Protein AF-0000000078233695 (afdb_homodimer)

Foldseek 3Di:
DVVVVVVVVVVVVVLVVLLVVLVVLLVCQPDVVNLVCVVVLLVSLPVLFDPALVVLLVPLPDDALVVLLVSLLSLLSSLVSLLSQLVDPSRPDPVSLLSVARSLSSLLSNLVCQVSSCVRHHCLSVLSNLSNVLSSVSSCVSDDCVSHVVCVVSVVVSVVVLCVVCVPPNSVCPPVVSVVSNVSSVVSSVDDDVVPPPVVVVVVVD/DVVVVVVVVVVVVVLVVLLVVLVVLLVCQPDVVNQVCVVVLLVSLPVLFDPALVVLLVCLPDDALVVLLVSLLSLLSSLVSLLSQLVDPSRPDPVSLLSVARSLSSLLSNLVCQVSCCVRHHCLSVLSNLSNVLSSVSSCVSDDCVSHVVCVVSVVVSVVVLCVVCVPPNSVCPPVVSVVSNVSSVVSSVDADVVGCVVVVVVVVD

Secondary structure (DSSP, 8-state):
-HHHHHHHHHHHHHHHHHHHHHHHHHHTTTSHHHHHTHHHHHHHHHTTS-SSHHHHHHHTTSS-HHHHHHHHHHHHHHHHHHHHHHT-TTT--HHHHHHHHHHHHHHHHHHHTHHHHHHHH-HHHHHHHHHHHHHHHHHHHHS-GGGGGGGHHHHHHHHHHHHHHHHHS--TTTTSHHHHHHHHHHHHHHS--TT-HHHHHHHHT-/-HHHHHHHHHHHHHHHHHHHHHHHHHHTTTSHHHHHTHHHHHHHHHTTS-SSHHHHHHGGGSS-HHHHHHHHHHHHHHHHHHHHHHT-TTT--HHHHHHHHHHHHHHHHHHHTHHHHHHHH-HHHHHHHHHHHHHHHHHHHHS-GGGGGGGHHHHHHHHHHHHHHHHSS--TTTTSHHHHHHHHHHHHHHS--TTTHHHHHHHHT-

Organism: Teladorsagia circumcincta (NCBI:txid45464)

Structure (mmCIF, N/CA/C/O backbone):
data_AF-0000000078233695-model_v1
#
loop_
_entity.id
_entity.type
_entity.pdbx_description
1 polymer 'HEAT repeat-containing protein 1'
#
loop_
_atom_site.group_PDB
_atom_site.id
_atom_site.type_symbol
_atom_site.label_atom_id
_atom_site.label_alt_id
_atom_site.label_comp_id
_atom_site.label_asym_id
_atom_site.label_entity_id
_atom_site.label_seq_id
_atom_site.pdbx_PDB_ins_code
_atom_site.Cartn_x
_atom_site.Cartn_y
_atom_site.Cartn_z
_atom_site.occupancy
_atom_site.B_iso_or_equiv
_atom_site.auth_seq_id
_atom_site.auth_comp_id
_atom_site.auth_asym_id
_atom_site.auth_atom_id
_atom_site.pdbx_PDB_model_num
ATOM 1 N N . MET A 1 1 ? -4.422 11.758 -29.938 1 34 1 MET A N 1
ATOM 2 C CA . MET A 1 1 ? -5.504 11.398 -29.031 1 34 1 MET A CA 1
ATOM 3 C C . MET A 1 1 ? -5.258 10.039 -28.391 1 34 1 MET A C 1
ATOM 5 O O . MET A 1 1 ? -5.5 9.852 -27.203 1 34 1 MET A O 1
ATOM 9 N N . LEU A 1 2 ? -4.758 8.961 -29.203 1 37 2 LEU A N 1
ATOM 10 C CA . LEU A 1 2 ? -4.453 7.609 -28.734 1 37 2 LEU A CA 1
ATOM 11 C C . LEU A 1 2 ? -3.275 7.625 -27.766 1 37 2 LEU A C 1
ATOM 13 O O . LEU A 1 2 ? -3.271 6.895 -26.766 1 37 2 LEU A O 1
ATOM 17 N N . LYS A 1 3 ? -2.354 8.594 -28.203 1 44.78 3 LYS A N 1
ATOM 18 C CA . LYS A 1 3 ? -1.188 8.695 -27.328 1 44.78 3 LYS A CA 1
ATOM 19 C C . LYS A 1 3 ? -1.575 9.227 -25.953 1 44.78 3 LYS A C 1
ATOM 21 O O . LYS A 1 3 ? -1.111 8.711 -24.938 1 44.78 3 LYS A O 1
ATOM 26 N N . THR A 1 4 ? -2.533 10.227 -25.969 1 48.25 4 THR A N 1
ATOM 27 C CA . THR A 1 4 ? -2.932 10.898 -24.734 1 48.25 4 THR A CA 1
ATOM 28 C C . THR A 1 4 ? -3.662 9.93 -23.812 1 48.25 4 THR A C 1
ATOM 30 O O . THR A 1 4 ? -3.432 9.922 -22.594 1 48.25 4 THR A O 1
ATOM 33 N N . ALA A 1 5 ? -4.398 8.922 -24.516 1 52.53 5 ALA A N 1
ATOM 34 C CA . ALA A 1 5 ? -5.148 7.941 -23.75 1 52.53 5 ALA A CA 1
ATOM 35 C C . ALA A 1 5 ? -4.219 6.879 -23.156 1 52.53 5 ALA A C 1
ATOM 37 O O . ALA A 1 5 ? -4.371 6.477 -22 1 52.53 5 ALA A O 1
ATOM 38 N N . THR A 1 6 ? -3.256 6.543 -24 1 61.66 6 THR A N 1
ATOM 39 C CA . THR A 1 6 ? -2.287 5.551 -23.547 1 61.66 6 THR A CA 1
ATOM 40 C C . THR A 1 6 ? -1.43 6.098 -22.406 1 61.66 6 THR A C 1
ATOM 42 O O . THR A 1 6 ? -1.146 5.395 -21.438 1 61.66 6 THR A O 1
ATOM 45 N N . GLN A 1 7 ? -1.14 7.398 -22.562 1 65.12 7 GLN A N 1
ATOM 46 C CA . GLN A 1 7 ? -0.327 8.023 -21.531 1 65.12 7 GLN A CA 1
ATOM 47 C C . GLN A 1 7 ? -1.117 8.195 -20.234 1 65.12 7 GLN A C 1
ATOM 49 O O . GLN A 1 7 ? -0.585 7.973 -19.156 1 65.12 7 GLN A O 1
ATOM 54 N N . GLN A 1 8 ? -2.328 8.578 -20.406 1 67.88 8 GLN A N 1
ATOM 55 C CA . GLN A 1 8 ? -3.184 8.727 -19.234 1 67.88 8 GLN A CA 1
ATOM 56 C C . GLN A 1 8 ? -3.387 7.395 -18.516 1 67.88 8 GLN A C 1
ATOM 58 O O . GLN A 1 8 ? -3.389 7.336 -17.281 1 67.88 8 GLN A O 1
ATOM 63 N N . SER A 1 9 ? -3.395 6.402 -19.359 1 76.12 9 SER A N 1
ATOM 64 C CA . SER A 1 9 ? -3.562 5.066 -18.812 1 76.12 9 SER A CA 1
ATOM 65 C C . SER A 1 9 ? -2.305 4.609 -18.078 1 76.12 9 SER A C 1
ATOM 67 O O . SER A 1 9 ? -2.385 4.051 -16.984 1 76.12 9 SER A O 1
ATOM 69 N N . ARG A 1 10 ? -1.16 5.039 -18.641 1 77.06 10 ARG A N 1
ATOM 70 C CA . ARG A 1 10 ? 0.1 4.637 -18.016 1 77.06 10 ARG A CA 1
ATOM 71 C C . ARG A 1 10 ? 0.32 5.371 -16.703 1 77.06 10 ARG A C 1
ATOM 73 O O . ARG A 1 10 ? 0.808 4.781 -15.727 1 77.06 10 ARG A O 1
ATOM 80 N N . LEU A 1 11 ? -0.092 6.613 -16.719 1 78.44 11 LEU A N 1
ATOM 81 C CA . LEU A 1 11 ? 0.03 7.395 -15.492 1 78.44 11 LEU A CA 1
ATOM 82 C C . LEU A 1 11 ? -0.859 6.82 -14.398 1 78.44 11 LEU A C 1
ATOM 84 O O . LEU A 1 11 ? -0.445 6.738 -13.234 1 78.44 11 LEU A O 1
ATOM 88 N N . ALA A 1 12 ? -2.025 6.461 -14.82 1 81.56 12 ALA A N 1
ATOM 89 C CA . ALA A 1 12 ? -2.955 5.879 -13.852 1 81.56 12 ALA A CA 1
ATOM 90 C C . ALA A 1 12 ? -2.404 4.578 -13.273 1 81.56 12 ALA A C 1
ATOM 92 O O . ALA A 1 12 ? -2.459 4.359 -12.062 1 81.56 12 ALA A O 1
ATOM 93 N N . VAL A 1 13 ? -1.814 3.83 -14.094 1 82.06 13 VAL A N 1
ATOM 94 C CA . VAL A 1 13 ? -1.263 2.547 -13.672 1 82.06 13 VAL A CA 1
ATOM 95 C C . VAL A 1 13 ? -0.065 2.777 -12.75 1 82.06 13 VAL A C 1
ATOM 97 O O . VAL A 1 13 ? 0.092 2.086 -11.742 1 82.06 13 VAL A O 1
ATOM 100 N N . ALA A 1 14 ? 0.692 3.768 -13.047 1 82.62 14 ALA A N 1
ATOM 101 C CA . ALA A 1 14 ? 1.855 4.086 -12.219 1 82.62 14 ALA A CA 1
ATOM 102 C C . ALA A 1 14 ? 1.434 4.562 -10.836 1 82.62 14 ALA A C 1
ATOM 104 O O . ALA A 1 14 ? 2.064 4.223 -9.836 1 82.62 14 ALA A O 1
ATOM 105 N N . LYS A 1 15 ? 0.397 5.281 -10.844 1 84.06 15 LYS A N 1
ATOM 106 C CA . LYS A 1 15 ? -0.094 5.785 -9.562 1 84.06 15 LYS A CA 1
ATOM 107 C C . LYS A 1 15 ? -0.665 4.656 -8.711 1 84.06 15 LYS A C 1
ATOM 109 O O . LYS A 1 15 ? -0.493 4.645 -7.488 1 84.06 15 LYS A O 1
ATOM 114 N N . ILE A 1 16 ? -1.311 3.791 -9.375 1 87.06 16 ILE A N 1
ATOM 115 C CA . ILE A 1 16 ? -1.824 2.619 -8.672 1 87.06 16 ILE A CA 1
ATOM 116 C C . ILE A 1 16 ? -0.661 1.8 -8.117 1 87.06 16 ILE A C 1
ATOM 118 O O . ILE A 1 16 ? -0.678 1.396 -6.953 1 87.06 16 ILE A O 1
ATOM 122 N N . SER A 1 17 ? 0.352 1.717 -8.883 1 88.06 17 SER A N 1
ATOM 123 C CA . SER A 1 17 ? 1.492 0.891 -8.5 1 88.06 17 SER A CA 1
ATOM 124 C C . SER A 1 17 ? 2.271 1.523 -7.352 1 88.06 17 SER A C 1
ATOM 126 O O . SER A 1 17 ? 2.869 0.817 -6.539 1 88.06 17 SER A O 1
ATOM 128 N N . ALA A 1 18 ? 2.264 2.811 -7.262 1 91.19 18 ALA A N 1
ATOM 129 C CA . ALA A 1 18 ? 3.031 3.508 -6.23 1 91.19 18 ALA A CA 1
ATOM 130 C C . ALA A 1 18 ? 2.633 3.031 -4.836 1 91.19 18 ALA A C 1
ATOM 132 O O . ALA A 1 18 ? 3.496 2.721 -4.012 1 91.19 18 ALA A O 1
ATOM 133 N N . GLY A 1 19 ? 1.341 2.938 -4.609 1 94.31 19 GLY A N 1
ATOM 134 C CA . GLY A 1 19 ? 0.871 2.457 -3.318 1 94.31 19 GLY A CA 1
ATOM 135 C C . GLY A 1 19 ? 1.322 1.042 -3.008 1 94.31 19 GLY A C 1
ATOM 136 O O . GLY A 1 19 ? 1.718 0.744 -1.879 1 94.31 19 GLY A O 1
ATOM 137 N N . TYR A 1 20 ? 1.348 0.244 -3.98 1 94.44 20 TYR A N 1
ATOM 138 C CA . TYR A 1 20 ? 1.725 -1.15 -3.775 1 94.44 20 TYR A CA 1
ATOM 139 C C . TYR A 1 20 ? 3.234 -1.29 -3.623 1 94.44 20 TYR A C 1
ATOM 141 O O . TYR A 1 20 ? 3.713 -2.158 -2.889 1 94.44 20 TYR A O 1
ATOM 149 N N . ILE A 1 21 ? 4.016 -0.473 -4.285 1 93.81 21 ILE A N 1
ATOM 150 C CA . ILE A 1 21 ? 5.461 -0.491 -4.082 1 93.81 21 ILE A CA 1
ATOM 151 C C . ILE A 1 21 ? 5.785 -0.106 -2.643 1 93.81 21 ILE A C 1
ATOM 153 O O . ILE A 1 21 ? 6.609 -0.754 -1.991 1 93.81 21 ILE A O 1
ATOM 157 N N . LEU A 1 22 ? 5.133 0.869 -2.176 1 96 22 LEU A N 1
ATOM 158 C CA . LEU A 1 22 ? 5.328 1.257 -0.782 1 96 22 LEU A CA 1
ATOM 159 C C . LEU A 1 22 ? 4.883 0.144 0.16 1 96 22 LEU A C 1
ATOM 161 O O . LEU A 1 22 ? 5.523 -0.103 1.184 1 96 22 LEU A O 1
ATOM 165 N N . LEU A 1 23 ? 3.818 -0.486 -0.186 1 96.25 23 LEU A N 1
ATOM 166 C CA . LEU A 1 23 ? 3.352 -1.643 0.569 1 96.25 23 LEU A CA 1
ATOM 167 C C . LEU A 1 23 ? 4.406 -2.742 0.589 1 96.25 23 LEU A C 1
ATOM 169 O O . LEU A 1 23 ? 4.715 -3.295 1.648 1 96.25 23 LEU A O 1
ATOM 173 N N . ASN A 1 24 ? 4.988 -3.033 -0.553 1 94.19 24 ASN A N 1
ATOM 174 C CA . ASN A 1 24 ? 6.047 -4.035 -0.627 1 94.19 24 ASN A CA 1
ATOM 175 C C . ASN A 1 24 ? 7.254 -3.637 0.215 1 94.19 24 ASN A C 1
ATOM 177 O O . ASN A 1 24 ? 7.902 -4.492 0.82 1 94.19 24 ASN A O 1
ATOM 181 N N . ALA A 1 25 ? 7.527 -2.371 0.249 1 93.88 25 ALA A N 1
ATOM 182 C CA . ALA A 1 25 ? 8.633 -1.884 1.065 1 93.88 25 ALA A CA 1
ATOM 183 C C . ALA A 1 25 ? 8.383 -2.154 2.547 1 93.88 25 ALA A C 1
ATOM 185 O O . ALA A 1 25 ? 9.273 -2.635 3.254 1 93.88 25 ALA A O 1
ATOM 186 N N . VAL A 1 26 ? 7.176 -1.9 3.012 1 94.69 26 VAL A N 1
ATOM 187 C CA . VAL A 1 26 ? 6.848 -2.074 4.422 1 94.69 26 VAL A CA 1
ATOM 188 C C . VAL A 1 26 ? 6.863 -3.559 4.777 1 94.69 26 VAL A C 1
ATOM 190 O O . VAL A 1 26 ? 7.363 -3.945 5.836 1 94.69 26 VAL A O 1
ATOM 193 N N . VAL A 1 27 ? 6.363 -4.363 3.902 1 92.75 27 VAL A N 1
ATOM 194 C CA . VAL A 1 27 ? 6.312 -5.805 4.133 1 92.75 27 VAL A CA 1
ATOM 195 C C . VAL A 1 27 ? 7.73 -6.367 4.188 1 92.75 27 VAL A C 1
ATOM 197 O O . VAL A 1 27 ? 7.996 -7.324 4.922 1 92.75 27 VAL A O 1
ATOM 200 N N . SER A 1 28 ? 8.625 -5.742 3.479 1 90.69 28 SER A N 1
ATOM 201 C CA . SER A 1 28 ? 9.992 -6.242 3.389 1 90.69 28 SER A CA 1
ATOM 202 C C . SER A 1 28 ? 10.922 -5.488 4.336 1 90.69 28 SER A C 1
ATOM 204 O O . SER A 1 28 ? 12.148 -5.551 4.191 1 90.69 28 SER A O 1
ATOM 206 N N . MET A 1 29 ? 10.305 -4.758 5.25 1 89.75 29 MET A N 1
ATOM 207 C CA . MET A 1 29 ? 11.117 -3.975 6.18 1 89.75 29 MET A CA 1
ATOM 208 C C . MET A 1 29 ? 12.062 -4.871 6.965 1 89.75 29 MET A C 1
ATOM 210 O O . MET A 1 29 ? 11.672 -5.945 7.426 1 89.75 29 MET A O 1
ATOM 214 N N . GLY A 1 30 ? 13.305 -4.484 7.191 1 84.69 30 GLY A N 1
ATOM 215 C CA . GLY A 1 30 ? 14.312 -5.293 7.863 1 84.69 30 GLY A CA 1
ATOM 216 C C . GLY A 1 30 ? 15.227 -6.023 6.898 1 84.69 30 GLY A C 1
ATOM 217 O O . GLY A 1 30 ? 16.281 -6.531 7.297 1 84.69 30 GLY A O 1
ATOM 218 N N . SER A 1 31 ? 14.766 -6.125 5.66 1 85.62 31 SER A N 1
ATOM 219 C CA . SER A 1 31 ? 15.609 -6.75 4.641 1 85.62 31 SER A CA 1
ATOM 220 C C . SER A 1 31 ? 16.547 -5.73 3.998 1 85.62 31 SER A C 1
ATOM 222 O O . SER A 1 31 ? 16.219 -4.543 3.932 1 85.62 31 SER A O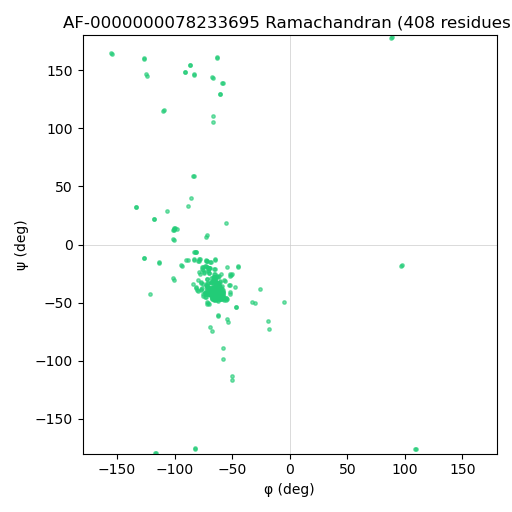 1
ATOM 224 N N . PRO A 1 32 ? 17.641 -6.188 3.488 1 86.62 32 PRO A N 1
ATOM 225 C CA . PRO A 1 32 ? 18.609 -5.273 2.875 1 86.62 32 PRO A CA 1
ATOM 226 C C . PRO A 1 32 ? 18.062 -4.594 1.621 1 86.62 32 PRO A C 1
ATOM 228 O O . PRO A 1 32 ? 18.547 -3.527 1.233 1 86.62 32 PRO A O 1
ATOM 231 N N . ILE A 1 33 ? 17.109 -5.152 1.052 1 86.44 33 ILE A N 1
ATOM 232 C CA . ILE A 1 33 ? 16.609 -4.648 -0.221 1 86.44 33 ILE A CA 1
ATOM 233 C C . ILE A 1 33 ? 15.977 -3.273 -0.017 1 86.44 33 ILE A C 1
ATOM 235 O O . ILE A 1 33 ? 16 -2.43 -0.917 1 86.44 33 ILE A O 1
ATOM 239 N N . VAL A 1 34 ? 15.406 -3.084 1.136 1 91.88 34 VAL A N 1
ATOM 240 C CA . VAL A 1 34 ? 14.766 -1.802 1.406 1 91.88 34 VAL A CA 1
ATOM 241 C C . VAL A 1 34 ? 15.812 -0.692 1.43 1 91.88 34 VAL A C 1
ATOM 243 O O . VAL A 1 34 ? 15.633 0.354 0.802 1 91.88 34 VAL A O 1
ATOM 246 N N . LYS A 1 35 ? 16.938 -1.012 2.104 1 92.5 35 LYS A N 1
ATOM 247 C CA . LYS A 1 35 ? 18 -0.023 2.176 1 92.5 35 LYS A CA 1
ATOM 248 C C . LYS A 1 35 ? 18.531 0.328 0.786 1 92.5 35 LYS A C 1
ATOM 250 O O . LYS A 1 35 ? 18.734 1.502 0.474 1 92.5 35 LYS A O 1
ATOM 255 N N . GLU A 1 36 ? 18.594 -0.638 -0.082 1 90.62 36 GLU A N 1
ATOM 256 C CA . GLU A 1 36 ? 19.125 -0.466 -1.43 1 90.62 36 GLU A CA 1
ATOM 257 C C . GLU A 1 36 ? 18.172 0.351 -2.299 1 90.62 36 GLU A C 1
ATOM 259 O O . GLU A 1 36 ? 18.594 0.949 -3.293 1 90.62 36 GLU A O 1
ATOM 264 N N . ASN A 1 37 ? 16.969 0.41 -1.893 1 92.06 37 ASN A N 1
ATOM 265 C CA . ASN A 1 37 ? 15.969 1.064 -2.74 1 92.06 37 ASN A CA 1
ATOM 266 C C . ASN A 1 37 ? 15.359 2.279 -2.051 1 92.06 37 ASN A C 1
ATOM 268 O O . ASN A 1 37 ? 14.266 2.723 -2.416 1 92.06 37 ASN A O 1
ATOM 272 N N . MET A 1 38 ? 16 2.863 -1.082 1 94 38 MET A N 1
ATOM 273 C CA . MET A 1 38 ? 15.5 3.982 -0.292 1 94 38 MET A CA 1
ATOM 274 C C . MET A 1 38 ? 15.234 5.195 -1.176 1 94 38 MET A C 1
ATOM 276 O O . MET A 1 38 ? 14.227 5.887 -1.006 1 94 38 MET A O 1
ATOM 280 N N . PRO A 1 39 ? 16.078 5.453 -2.184 1 93.12 39 PRO A N 1
ATOM 281 C CA . PRO A 1 39 ? 15.797 6.605 -3.037 1 93.12 39 PRO A CA 1
ATOM 282 C C . PRO A 1 39 ? 14.438 6.508 -3.727 1 93.12 39 PRO A C 1
ATOM 284 O O . PRO A 1 39 ? 13.711 7.5 -3.822 1 93.12 39 PRO A O 1
ATOM 287 N N . ARG A 1 40 ? 14.055 5.305 -4.113 1 91.5 40 ARG A N 1
ATOM 288 C CA . ARG A 1 40 ? 12.766 5.09 -4.766 1 91.5 40 ARG A CA 1
ATOM 289 C C . ARG A 1 40 ? 11.625 5.203 -3.764 1 91.5 40 ARG A C 1
ATOM 291 O O . ARG A 1 40 ? 10.578 5.789 -4.066 1 91.5 40 ARG A O 1
ATOM 298 N N . ILE A 1 41 ? 11.82 4.656 -2.617 1 94.75 41 ILE A N 1
ATOM 299 C CA . ILE A 1 41 ? 10.82 4.711 -1.56 1 94.75 41 ILE A CA 1
ATOM 300 C C . ILE A 1 41 ? 10.539 6.164 -1.188 1 94.75 41 ILE A C 1
ATOM 302 O O . ILE A 1 41 ? 9.383 6.578 -1.087 1 94.75 41 ILE A O 1
ATOM 306 N N . ILE A 1 42 ? 11.602 6.957 -1.085 1 96.06 42 ILE A N 1
ATOM 307 C CA . ILE A 1 42 ? 11.5 8.375 -0.749 1 96.06 42 ILE A CA 1
ATOM 308 C C . ILE A 1 42 ? 10.742 9.109 -1.848 1 96.06 42 ILE A C 1
ATOM 310 O O . ILE A 1 42 ? 9.836 9.898 -1.563 1 96.06 42 ILE A O 1
ATOM 314 N N . GLN A 1 43 ? 11.031 8.75 -3.021 1 93.62 43 GLN A N 1
ATOM 315 C CA . GLN A 1 43 ? 10.367 9.383 -4.152 1 93.62 43 GLN A CA 1
ATOM 316 C C . GLN A 1 43 ? 8.867 9.094 -4.148 1 93.62 43 GLN A C 1
ATOM 318 O O . GLN A 1 43 ? 8.055 9.984 -4.398 1 93.62 43 GLN A O 1
ATOM 323 N N . LEU A 1 44 ? 8.531 7.945 -3.793 1 93.31 44 LEU A N 1
ATOM 324 C CA . LEU A 1 44 ? 7.141 7.516 -3.896 1 93.31 44 LEU A CA 1
ATOM 325 C C . LEU A 1 44 ? 6.316 8.062 -2.732 1 93.31 44 LEU A C 1
ATOM 327 O O . LEU A 1 44 ? 5.164 8.453 -2.912 1 93.31 44 LEU A O 1
ATOM 331 N N . TRP A 1 45 ? 6.902 8.07 -1.478 1 95.88 45 TRP A N 1
ATOM 332 C CA . TRP A 1 45 ? 6.059 8.594 -0.407 1 95.88 45 TRP A CA 1
ATOM 333 C C . TRP A 1 45 ? 5.855 10.102 -0.558 1 95.88 45 TRP A C 1
ATOM 335 O O . TRP A 1 45 ? 4.875 10.656 -0.06 1 95.88 45 TRP A O 1
ATOM 345 N N . ARG A 1 46 ? 6.734 10.742 -1.304 1 95.31 46 ARG A N 1
ATOM 346 C CA . ARG A 1 46 ? 6.594 12.172 -1.537 1 95.31 46 ARG A CA 1
ATOM 347 C C . ARG A 1 46 ? 5.398 12.469 -2.438 1 95.31 46 ARG A C 1
ATOM 349 O O . ARG A 1 46 ? 4.797 13.539 -2.352 1 95.31 46 ARG A O 1
ATOM 356 N N . THR A 1 47 ? 4.992 11.5 -3.244 1 92.06 47 THR A N 1
ATOM 357 C CA . THR A 1 47 ? 3.918 11.711 -4.207 1 92.06 47 THR A CA 1
ATOM 358 C C . THR A 1 47 ? 2.57 11.828 -3.498 1 92.06 47 THR A C 1
ATOM 360 O O . THR A 1 47 ? 1.588 12.281 -4.086 1 92.06 47 THR A O 1
ATOM 363 N N . ALA A 1 48 ? 2.494 11.469 -2.277 1 94.19 48 ALA A N 1
ATOM 364 C CA . ALA A 1 48 ? 1.246 11.523 -1.521 1 94.19 48 ALA A CA 1
ATOM 365 C C . ALA A 1 48 ? 0.997 12.922 -0.971 1 94.19 48 ALA A C 1
ATOM 367 O O . ALA A 1 48 ? -0.083 13.211 -0.448 1 94.19 48 ALA A O 1
ATOM 368 N N . PHE A 1 49 ? 1.977 13.82 -1.126 1 95.56 49 PHE A N 1
ATOM 369 C CA . PHE A 1 49 ? 1.893 15.148 -0.543 1 95.56 49 PHE A CA 1
ATOM 370 C C . PHE A 1 49 ? 2.119 16.219 -1.604 1 95.56 49 PHE A C 1
ATOM 372 O O . PHE A 1 49 ? 2.703 15.945 -2.654 1 95.56 49 PHE A O 1
ATOM 379 N N . PRO A 1 50 ? 1.659 17.438 -1.283 1 94.62 50 PRO A N 1
ATOM 380 C CA . PRO A 1 50 ? 2 18.547 -2.174 1 94.62 50 PRO A CA 1
ATOM 381 C C . PRO A 1 50 ? 3.502 18.812 -2.246 1 94.62 50 PRO A C 1
ATOM 383 O O . PRO A 1 50 ? 4.2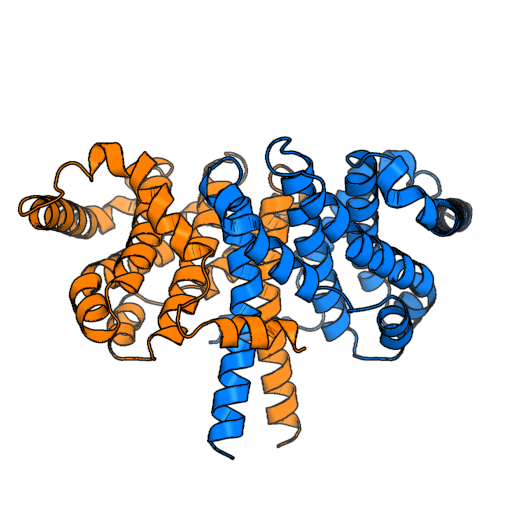42 18.453 -1.327 1 94.62 50 PRO A O 1
ATOM 386 N N . ARG A 1 51 ? 3.918 19.5 -3.285 1 94.88 51 ARG A N 1
ATOM 387 C CA . ARG A 1 51 ? 5.34 19.719 -3.541 1 94.88 51 ARG A CA 1
ATOM 388 C C . ARG A 1 51 ? 5.863 20.906 -2.736 1 94.88 51 ARG A C 1
ATOM 390 O O . ARG A 1 51 ? 7.078 21.109 -2.652 1 94.88 51 ARG A O 1
ATOM 397 N N . SER A 1 52 ? 4.934 21.625 -2.197 1 95.69 52 SER A N 1
ATOM 398 C CA . SER A 1 52 ? 5.289 22.766 -1.362 1 95.69 52 SER A CA 1
ATOM 399 C C . SER A 1 52 ? 4.172 23.094 -0.375 1 95.69 52 SER A C 1
ATOM 401 O O . SER A 1 52 ? 3.045 22.625 -0.522 1 95.69 52 SER A O 1
ATOM 403 N N . THR A 1 53 ? 4.523 23.922 0.662 1 94.56 53 THR A N 1
ATOM 404 C CA . THR A 1 53 ? 3.521 24.344 1.634 1 94.56 53 THR A CA 1
ATOM 405 C C . THR A 1 53 ? 2.498 25.281 0.986 1 94.56 53 THR A C 1
ATOM 407 O O . THR A 1 53 ? 1.329 25.281 1.38 1 94.56 53 THR A O 1
ATOM 410 N N . LYS A 1 54 ? 2.922 26 -0.007 1 95 54 LYS A N 1
ATOM 411 C CA . LYS A 1 54 ? 2.004 26.859 -0.746 1 95 54 LYS A CA 1
ATOM 412 C C . LYS A 1 54 ? 0.949 26.031 -1.482 1 95 54 LYS A C 1
ATOM 414 O O . LYS A 1 54 ? -0.235 26.375 -1.468 1 95 54 LYS A O 1
ATOM 419 N N . GLU A 1 55 ? 1.381 25 -2.109 1 94.06 55 GLU A N 1
ATOM 420 C CA . GLU A 1 55 ? 0.45 24.109 -2.783 1 94.06 55 GLU A CA 1
ATOM 421 C C . GLU A 1 55 ? -0.496 23.438 -1.786 1 94.06 55 GLU A C 1
ATOM 423 O O . GLU A 1 55 ? -1.672 23.219 -2.088 1 94.06 55 GLU A O 1
ATOM 428 N N . ALA A 1 56 ? 0.011 23.094 -0.647 1 93.31 56 ALA A N 1
ATOM 429 C CA . ALA A 1 56 ? -0.816 22.5 0.402 1 93.31 56 ALA A CA 1
ATOM 430 C C . ALA A 1 56 ? -1.925 23.453 0.83 1 93.31 56 ALA A C 1
ATOM 432 O O . ALA A 1 56 ? -3.076 23.047 1 1 93.31 56 ALA A O 1
ATOM 433 N N . GLU A 1 57 ? -1.575 24.688 0.96 1 91.75 57 GLU A N 1
ATOM 434 C CA . GLU A 1 57 ? -2.551 25.703 1.337 1 91.75 57 GLU A CA 1
ATOM 435 C C . GLU A 1 57 ? -3.625 25.859 0.265 1 91.75 57 GLU A C 1
ATOM 437 O O . GLU A 1 57 ? -4.801 26.062 0.581 1 91.75 57 GLU A O 1
ATOM 442 N N . ALA A 1 58 ? -3.258 25.688 -0.924 1 90.75 58 ALA A N 1
ATOM 443 C CA . ALA A 1 58 ? -4.156 25.922 -2.053 1 90.75 58 ALA A CA 1
ATOM 444 C C . ALA A 1 58 ? -5.113 24.734 -2.236 1 90.75 58 ALA A C 1
ATOM 446 O O . ALA A 1 58 ? -6.129 24.859 -2.926 1 90.75 58 ALA A O 1
ATOM 447 N N . GLU A 1 59 ? -4.871 23.609 -1.584 1 88.38 59 GLU A N 1
ATOM 448 C CA . GLU A 1 59 ? -5.672 22.406 -1.762 1 88.38 59 GLU A CA 1
ATOM 449 C C . GLU A 1 59 ? -7.047 22.547 -1.123 1 88.38 59 GLU A C 1
ATOM 451 O O . GLU A 1 59 ? -8.008 21.891 -1.541 1 88.38 59 GLU A O 1
ATOM 456 N N . LYS A 1 60 ? -7.199 23.234 -0.01 1 79.81 60 LYS A N 1
ATOM 457 C CA . LYS A 1 60 ? -8.438 23.312 0.761 1 79.81 60 LYS A CA 1
ATOM 458 C C . LYS A 1 60 ? -9.617 23.688 -0.132 1 79.81 60 LYS A C 1
ATOM 460 O O . LYS A 1 60 ? -10.75 23.266 0.113 1 79.81 60 LYS A O 1
ATOM 465 N N . GLY A 1 61 ? -9.383 24.344 -1.161 1 77.06 61 GLY A N 1
ATOM 466 C CA . GLY A 1 61 ? -10.469 24.766 -2.029 1 77.06 61 GLY A CA 1
ATOM 467 C C . GLY A 1 61 ? -10.672 23.859 -3.23 1 77.06 61 GLY A C 1
ATOM 468 O O . GLY A 1 61 ? -11.477 24.156 -4.113 1 77.06 61 GLY A O 1
ATOM 469 N N . ARG A 1 62 ? -10.031 22.734 -3.107 1 80.25 62 ARG A N 1
ATOM 470 C CA . ARG A 1 62 ? -10.07 21.891 -4.293 1 80.25 62 ARG A CA 1
ATOM 471 C C . ARG A 1 62 ? -10.609 20.5 -3.949 1 80.25 62 ARG A C 1
ATOM 473 O O . ARG A 1 62 ? -10.5 20.047 -2.807 1 80.25 62 ARG A O 1
ATOM 480 N N . GLY A 1 63 ? -11.305 19.922 -4.879 1 78.62 63 GLY A N 1
ATOM 481 C CA . GLY A 1 63 ? -11.727 18.531 -4.781 1 78.62 63 GLY A CA 1
ATOM 482 C C . GLY A 1 63 ? -13.055 18.375 -4.066 1 78.62 63 GLY A C 1
ATOM 483 O O . GLY A 1 63 ? -13.727 19.359 -3.752 1 78.62 63 GLY A O 1
ATOM 484 N N . ASP A 1 64 ? -13.516 17.125 -3.984 1 85.75 64 ASP A N 1
ATOM 485 C CA . ASP A 1 64 ? -14.734 16.734 -3.285 1 85.75 64 ASP A CA 1
ATOM 486 C C . ASP A 1 64 ? -14.43 15.805 -2.113 1 85.75 64 ASP A C 1
ATOM 488 O O . ASP A 1 64 ? -13.266 15.547 -1.807 1 85.75 64 ASP A O 1
ATOM 492 N N . ALA A 1 65 ? -15.438 15.375 -1.404 1 84.44 65 ALA A N 1
ATOM 493 C CA . ALA A 1 65 ? -15.289 14.562 -0.201 1 84.44 65 ALA A CA 1
ATOM 494 C C . ALA A 1 65 ? -14.523 13.281 -0.499 1 84.44 65 ALA A C 1
ATOM 496 O O . ALA A 1 65 ? -13.641 12.883 0.268 1 84.44 65 ALA A O 1
ATOM 497 N N . PHE A 1 66 ? -14.844 12.734 -1.594 1 82.31 66 PHE A N 1
ATOM 498 C CA . PHE A 1 66 ? -14.211 11.477 -1.972 1 82.31 66 PHE A CA 1
ATOM 499 C C . PHE A 1 66 ? -12.727 11.68 -2.271 1 82.31 66 PHE A C 1
ATOM 501 O O . PHE A 1 66 ? -11.883 10.906 -1.816 1 82.31 66 PHE A O 1
ATOM 508 N N . SER A 1 67 ? -12.344 12.656 -3 1 85.31 67 SER A N 1
ATOM 509 C CA . SER A 1 67 ? -10.945 12.922 -3.346 1 85.31 67 SER A CA 1
ATOM 510 C C . SER A 1 67 ? -10.125 13.242 -2.104 1 85.31 67 SER A C 1
ATOM 512 O O . SER A 1 67 ? -8.953 12.875 -2.02 1 85.31 67 SER A O 1
ATOM 514 N N . TRP A 1 68 ? -10.75 13.891 -1.169 1 88 68 TRP A N 1
ATOM 515 C CA . TRP A 1 68 ? -10.047 14.195 0.074 1 88 68 TRP A CA 1
ATOM 516 C C . TRP A 1 68 ? -9.836 12.938 0.907 1 88 68 TRP A C 1
ATOM 518 O O . TRP A 1 68 ? -8.773 12.742 1.497 1 88 68 TRP A O 1
ATOM 528 N N . GLN A 1 69 ? -10.875 12.125 0.956 1 87.94 69 GLN A N 1
ATOM 529 C CA . GLN A 1 69 ? -10.711 10.859 1.658 1 87.94 69 GLN A CA 1
ATOM 530 C C . GLN A 1 69 ? -9.539 10.07 1.093 1 87.94 69 GLN A C 1
ATOM 532 O O . GLN A 1 69 ? -8.695 9.57 1.846 1 87.94 69 GLN A O 1
ATOM 537 N N . CYS A 1 70 ? -9.516 10.016 -0.152 1 88.81 70 CYS A N 1
ATOM 538 C CA . CYS A 1 70 ? -8.445 9.281 -0.814 1 88.81 70 CYS A CA 1
ATOM 539 C C . CYS A 1 70 ? -7.086 9.914 -0.529 1 88.81 70 CYS A C 1
ATOM 541 O O . CYS A 1 70 ? -6.113 9.203 -0.257 1 88.81 70 CYS A O 1
ATOM 543 N N . ALA A 1 71 ? -7.023 11.18 -0.591 1 90.88 71 ALA A N 1
ATOM 544 C CA . ALA A 1 71 ? -5.77 11.883 -0.326 1 90.88 71 ALA A CA 1
ATOM 545 C C . ALA A 1 71 ? -5.289 11.633 1.101 1 90.88 71 ALA A C 1
ATOM 547 O O . ALA A 1 71 ? -4.098 11.422 1.334 1 90.88 71 ALA A O 1
ATOM 548 N N . LEU A 1 72 ? -6.207 11.633 2.021 1 92.06 72 LEU A N 1
ATOM 549 C CA . LEU A 1 72 ? -5.852 11.453 3.424 1 92.06 72 LEU A CA 1
ATOM 550 C C . LEU A 1 72 ? -5.426 10.016 3.693 1 92.06 72 LEU A C 1
ATOM 552 O O . LEU A 1 72 ? -4.527 9.766 4.5 1 92.06 72 LEU A O 1
ATOM 556 N N . GLU A 1 73 ? -6.02 9.117 2.996 1 91.38 73 GLU A N 1
ATOM 557 C CA . GLU A 1 73 ? -5.586 7.727 3.078 1 91.38 73 GLU A CA 1
ATOM 558 C C . GLU A 1 73 ? -4.164 7.562 2.545 1 91.38 73 GLU A C 1
ATOM 560 O O . GLU A 1 73 ? -3.35 6.855 3.143 1 91.38 73 GLU A O 1
ATOM 565 N N . GLN A 1 74 ? -3.934 8.211 1.41 1 94.25 74 GLN A N 1
ATOM 566 C CA . GLN A 1 74 ? -2.605 8.156 0.807 1 94.25 74 GLN A CA 1
ATOM 567 C C . GLN A 1 74 ? -1.56 8.781 1.726 1 94.25 74 GLN A C 1
ATOM 569 O O . GLN A 1 74 ? -0.495 8.203 1.947 1 94.25 74 GLN A O 1
ATOM 574 N N . ARG A 1 75 ? -1.895 9.867 2.281 1 96.38 75 ARG A N 1
ATOM 575 C CA . ARG A 1 75 ? -0.963 10.57 3.156 1 96.38 75 ARG A CA 1
ATOM 576 C C . ARG A 1 75 ? -0.724 9.781 4.441 1 96.38 75 ARG A C 1
ATOM 578 O O . ARG A 1 75 ? 0.413 9.68 4.906 1 96.38 75 ARG A O 1
ATOM 585 N N . SER A 1 76 ? -1.798 9.242 4.977 1 94.62 76 SER A N 1
ATOM 586 C CA . SER A 1 76 ? -1.64 8.406 6.164 1 94.62 76 SER A CA 1
ATOM 587 C C . SER A 1 76 ? -0.736 7.211 5.879 1 94.62 76 SER A C 1
ATOM 589 O O . SER A 1 76 ? 0.123 6.867 6.695 1 94.62 76 SER A O 1
ATOM 591 N N . GLY A 1 77 ? -0.943 6.598 4.777 1 95.38 77 GLY A N 1
ATOM 592 C CA . GLY A 1 77 ? -0.101 5.48 4.383 1 95.38 77 GLY A CA 1
ATOM 593 C C . GLY A 1 77 ? 1.359 5.859 4.223 1 95.38 77 GLY A C 1
ATOM 594 O O . GLY A 1 77 ? 2.246 5.156 4.715 1 95.38 77 GLY A O 1
ATOM 595 N N . ALA A 1 78 ? 1.566 6.961 3.518 1 97.19 78 ALA A N 1
ATOM 596 C CA . ALA A 1 78 ? 2.934 7.438 3.322 1 97.19 78 ALA A CA 1
ATOM 597 C C . ALA A 1 78 ? 3.609 7.727 4.66 1 97.19 78 ALA A C 1
ATOM 599 O O . ALA A 1 78 ? 4.77 7.359 4.867 1 97.19 78 ALA A O 1
ATOM 600 N N . LEU A 1 79 ? 2.883 8.32 5.562 1 97.44 79 LEU A N 1
ATOM 601 C CA . LEU A 1 79 ? 3.424 8.578 6.891 1 97.44 79 LEU A CA 1
ATOM 602 C C . LEU A 1 79 ? 3.721 7.27 7.621 1 97.44 79 LEU A C 1
ATOM 604 O O . LEU A 1 79 ? 4.688 7.184 8.383 1 97.44 79 LEU A O 1
ATOM 608 N N . GLY A 1 80 ? 2.885 6.285 7.383 1 96.19 80 GLY A N 1
ATOM 609 C CA . GLY A 1 80 ? 3.15 4.969 7.938 1 96.19 80 GLY A CA 1
ATOM 610 C C . GLY A 1 80 ? 4.461 4.371 7.461 1 96.19 80 GLY A C 1
ATOM 611 O O . GLY A 1 80 ? 5.188 3.754 8.242 1 96.19 80 GLY A O 1
ATOM 612 N N . VAL A 1 81 ? 4.77 4.562 6.215 1 97 81 VAL A N 1
ATOM 613 C CA . VAL A 1 81 ? 6.043 4.109 5.664 1 97 81 VAL A CA 1
ATOM 614 C C . VAL A 1 81 ? 7.195 4.859 6.332 1 97 81 VAL A C 1
ATOM 616 O O . VAL A 1 81 ? 8.188 4.25 6.734 1 97 81 VAL A O 1
ATOM 619 N N . MET A 1 82 ? 7.059 6.121 6.461 1 98.19 82 MET A N 1
ATOM 620 C CA . MET A 1 82 ? 8.086 6.949 7.09 1 98.19 82 MET A CA 1
ATOM 621 C C . MET A 1 82 ? 8.328 6.508 8.531 1 98.19 82 MET A C 1
ATOM 623 O O . MET A 1 82 ? 9.469 6.465 8.984 1 98.19 82 MET A O 1
ATOM 627 N N . LEU A 1 83 ? 7.234 6.199 9.227 1 96.56 83 LEU A N 1
ATOM 628 C CA . LEU A 1 83 ? 7.352 5.707 10.594 1 96.56 83 LEU A CA 1
ATOM 629 C C . LEU A 1 83 ? 8.148 4.406 10.633 1 96.56 83 LEU A C 1
ATOM 631 O O . LEU A 1 83 ? 9.023 4.234 11.492 1 96.56 83 LEU A O 1
ATOM 635 N N . ALA A 1 84 ? 7.855 3.555 9.711 1 95.56 84 ALA A N 1
ATOM 636 C CA . ALA A 1 84 ? 8.57 2.281 9.641 1 95.56 84 ALA A CA 1
ATOM 637 C C . ALA A 1 84 ? 10.055 2.502 9.367 1 95.56 84 ALA A C 1
ATOM 639 O O . ALA A 1 84 ? 10.906 1.837 9.961 1 95.56 84 ALA A O 1
ATOM 640 N N . VAL A 1 85 ? 10.367 3.445 8.523 1 97.31 85 VAL A N 1
ATOM 641 C CA . VAL A 1 85 ? 11.75 3.775 8.188 1 97.31 85 VAL A CA 1
ATOM 642 C C . VAL A 1 85 ? 12.438 4.402 9.398 1 97.31 85 VAL A C 1
ATOM 644 O O . VAL A 1 85 ? 13.57 4.035 9.742 1 97.31 85 VAL A O 1
ATOM 647 N N . ALA A 1 86 ? 11.742 5.285 10.062 1 97.25 86 ALA A N 1
ATOM 648 C CA . ALA A 1 86 ? 12.305 6 11.203 1 97.25 86 ALA A CA 1
ATOM 649 C C . ALA A 1 86 ? 12.602 5.043 12.352 1 97.25 86 ALA A C 1
ATOM 651 O O . ALA A 1 86 ? 13.492 5.301 13.172 1 97.25 86 ALA A O 1
ATOM 652 N N . ASN A 1 87 ? 11.891 3.93 12.406 1 95.19 87 ASN A N 1
ATOM 653 C CA . ASN A 1 87 ? 12.078 2.941 13.469 1 95.19 87 ASN A CA 1
ATOM 654 C C . ASN A 1 87 ? 13.266 2.031 13.18 1 95.19 87 ASN A C 1
ATOM 656 O O . ASN A 1 87 ? 13.641 1.209 14.023 1 95.19 87 ASN A O 1
ATOM 660 N N . GLN A 1 88 ? 13.836 2.184 12.008 1 94.94 88 GLN A N 1
ATOM 661 C CA . GLN A 1 88 ? 15.016 1.413 11.633 1 94.94 88 GLN A CA 1
ATOM 662 C C . GLN A 1 88 ? 16.25 2.301 11.57 1 94.94 88 GLN A C 1
ATOM 664 O O . GLN A 1 88 ? 16.422 3.082 10.633 1 94.94 88 GLN A O 1
ATOM 669 N N . ARG A 1 89 ? 17.188 2.062 12.43 1 91.81 89 ARG A N 1
ATOM 670 C CA . ARG A 1 89 ? 18.375 2.91 12.547 1 91.81 89 ARG A CA 1
ATOM 671 C C . ARG A 1 89 ? 19.172 2.92 11.25 1 91.81 89 ARG A C 1
ATOM 673 O O . ARG A 1 89 ? 19.719 3.957 10.859 1 91.81 89 ARG A O 1
ATOM 680 N N . GLU A 1 90 ? 19.172 1.785 10.555 1 94.31 90 GLU A N 1
ATOM 681 C CA . GLU A 1 90 ? 19.984 1.651 9.352 1 94.31 90 GLU A CA 1
ATOM 682 C C . GLU A 1 90 ? 19.359 2.402 8.18 1 94.31 90 GLU A C 1
ATOM 684 O O . GLU A 1 90 ? 20.047 2.74 7.211 1 94.31 90 GLU A O 1
ATOM 689 N N . LEU A 1 91 ? 18.109 2.697 8.266 1 96.25 91 LEU A N 1
ATOM 690 C CA . LEU A 1 91 ? 17.406 3.334 7.164 1 96.25 91 LEU A CA 1
ATOM 691 C C . LEU A 1 91 ? 17.234 4.828 7.418 1 96.25 91 LEU A C 1
ATOM 693 O O . LEU A 1 91 ? 17.172 5.617 6.473 1 96.25 91 LEU A O 1
ATOM 697 N N . ALA A 1 92 ? 17.156 5.191 8.672 1 96.56 92 ALA A N 1
ATOM 698 C CA . ALA A 1 92 ? 16.859 6.57 9.055 1 96.56 92 ALA A CA 1
ATOM 699 C C . ALA A 1 92 ? 18.125 7.418 9.062 1 96.56 92 ALA A C 1
ATOM 701 O O . ALA A 1 92 ? 18.469 8.047 10.062 1 96.56 92 ALA A O 1
ATOM 702 N N . ASP A 1 93 ? 18.766 7.484 7.926 1 96.69 93 ASP A N 1
ATOM 703 C CA . ASP A 1 93 ? 19.938 8.352 7.805 1 96.69 93 ASP A CA 1
ATOM 704 C C . ASP A 1 93 ? 19.531 9.797 7.531 1 96.69 93 ASP A C 1
ATOM 706 O O . ASP A 1 93 ? 18.344 10.117 7.531 1 96.69 93 ASP A O 1
ATOM 710 N N . ASP A 1 94 ? 20.5 10.656 7.32 1 96.88 94 ASP A N 1
ATOM 711 C CA . ASP A 1 94 ? 20.234 12.086 7.199 1 96.88 94 ASP A CA 1
ATOM 712 C C . ASP A 1 94 ? 19.359 12.383 5.992 1 96.88 94 ASP A C 1
ATOM 714 O O . ASP A 1 94 ? 18.469 13.234 6.055 1 96.88 94 ASP A O 1
ATOM 718 N N . ASP A 1 95 ? 19.594 11.695 4.914 1 96.94 95 ASP A N 1
ATOM 719 C CA . ASP A 1 95 ? 18.828 11.914 3.695 1 96.94 95 ASP A CA 1
ATOM 720 C C . ASP A 1 95 ? 17.359 11.523 3.898 1 96.94 95 ASP A C 1
ATOM 722 O O . ASP A 1 95 ? 16.453 12.258 3.488 1 96.94 95 ASP A O 1
ATOM 726 N N . ALA A 1 96 ? 17.172 10.375 4.477 1 98 96 ALA A N 1
ATOM 727 C CA . ALA A 1 96 ? 15.812 9.914 4.75 1 98 96 ALA A CA 1
ATOM 728 C C . ALA A 1 96 ? 15.086 10.875 5.691 1 98 96 ALA A C 1
ATOM 730 O O . ALA A 1 96 ? 13.922 11.219 5.469 1 98 96 ALA A O 1
ATOM 731 N N . ILE A 1 97 ? 15.742 11.336 6.711 1 98.25 97 ILE A N 1
ATOM 732 C CA . ILE A 1 97 ? 15.156 12.25 7.688 1 98.25 97 ILE A CA 1
ATOM 733 C C . ILE A 1 97 ? 14.773 13.562 7.008 1 98.25 97 ILE A C 1
ATOM 735 O O . ILE A 1 97 ? 13.664 14.062 7.191 1 98.25 97 ILE A O 1
ATOM 739 N N . LYS A 1 98 ? 15.641 14.047 6.223 1 98.06 98 LYS A N 1
ATOM 740 C CA . LYS A 1 98 ? 15.375 15.289 5.5 1 98.06 98 LYS A CA 1
ATOM 741 C C . LYS A 1 98 ? 14.164 15.141 4.578 1 98.06 98 LYS A C 1
ATOM 743 O O . LYS A 1 98 ? 13.367 16.062 4.441 1 98.06 98 LYS A O 1
ATOM 748 N N . ALA A 1 99 ? 14.031 13.984 4.02 1 98.12 99 ALA A N 1
ATOM 749 C CA . ALA A 1 99 ? 12.961 13.734 3.061 1 98.12 99 ALA A CA 1
ATOM 750 C C . ALA A 1 99 ? 11.609 13.648 3.76 1 98.12 99 ALA A C 1
ATOM 752 O O . ALA A 1 99 ? 10.562 13.719 3.111 1 98.12 99 ALA A O 1
ATOM 753 N N . MET A 1 100 ? 11.562 13.523 5.051 1 98.56 100 MET A N 1
ATOM 754 C CA . MET A 1 100 ? 10.32 13.406 5.812 1 98.56 100 MET A CA 1
ATOM 755 C C . MET A 1 100 ? 9.789 14.781 6.195 1 98.56 100 MET A C 1
ATOM 757 O O . MET A 1 100 ? 8.617 14.914 6.574 1 98.56 100 MET A O 1
ATOM 761 N N . LEU A 1 101 ? 10.609 15.789 6.051 1 98.44 101 LEU A N 1
ATOM 762 C CA . LEU A 1 101 ? 10.281 17.078 6.652 1 98.44 101 LEU A CA 1
ATOM 763 C C . LEU A 1 101 ? 9.188 17.781 5.855 1 98.44 101 LEU A C 1
ATOM 765 O O . LEU A 1 101 ? 8.234 18.312 6.434 1 98.44 101 LEU A O 1
ATOM 769 N N . LEU A 1 102 ? 9.281 17.781 4.559 1 98.12 102 LEU A N 1
ATOM 770 C CA . LEU A 1 102 ? 8.273 18.484 3.764 1 98.12 102 LEU A CA 1
ATOM 771 C C . LEU A 1 102 ? 6.91 17.812 3.902 1 98.1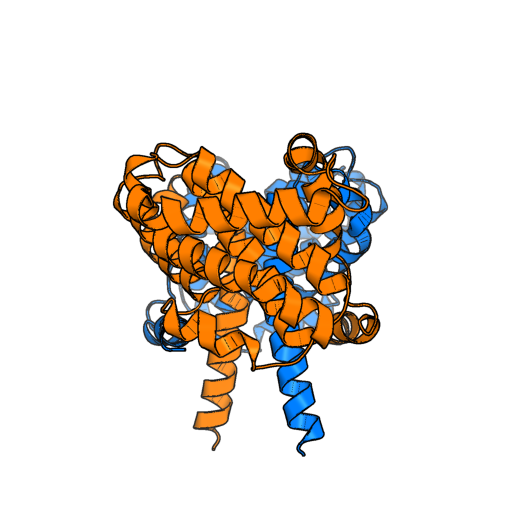2 102 LEU A C 1
ATOM 773 O O . LEU A 1 102 ? 5.902 18.5 4.109 1 98.12 102 LEU A O 1
ATOM 777 N N . PRO A 1 103 ? 6.816 16.484 3.791 1 98.06 103 PRO A N 1
ATOM 778 C CA . PRO A 1 103 ? 5.543 15.82 4.051 1 98.06 103 PRO A CA 1
ATOM 779 C C . PRO A 1 103 ? 4.934 16.203 5.398 1 98.06 103 PRO A C 1
ATOM 781 O O . PRO A 1 103 ? 3.734 16.484 5.484 1 98.06 103 PRO A O 1
ATOM 784 N N . VAL A 1 104 ? 5.758 16.297 6.422 1 97.94 104 VAL A N 1
ATOM 785 C CA . VAL A 1 104 ? 5.293 16.656 7.758 1 97.94 104 VAL A CA 1
ATOM 786 C C . VAL A 1 104 ? 4.766 18.078 7.758 1 97.94 104 VAL A C 1
ATOM 788 O O . VAL A 1 104 ? 3.693 18.359 8.297 1 97.94 104 VAL A O 1
ATOM 791 N N . GLU A 1 105 ? 5.473 18.938 7.121 1 97.31 105 GLU A N 1
ATOM 792 C CA . GLU A 1 105 ? 5.055 20.328 7.047 1 97.31 105 GLU A CA 1
ATOM 793 C C . GLU A 1 105 ? 3.717 20.453 6.32 1 97.31 105 GLU A C 1
ATOM 795 O O . GLU A 1 105 ? 2.84 21.203 6.758 1 97.31 105 GLU A O 1
ATOM 800 N N . CYS A 1 106 ? 3.59 19.75 5.25 1 97 106 CYS A N 1
ATOM 801 C CA . CYS A 1 106 ? 2.348 19.781 4.488 1 97 106 CYS A CA 1
ATOM 802 C C . CYS A 1 106 ? 1.187 19.234 5.316 1 97 106 CYS A C 1
ATOM 804 O O . CYS A 1 106 ? 0.074 19.766 5.246 1 97 106 CYS A O 1
ATOM 806 N N . ALA A 1 107 ? 1.465 18.219 6.062 1 96.06 107 ALA A N 1
ATOM 807 C CA . ALA A 1 107 ? 0.43 17.641 6.918 1 96.06 107 ALA A CA 1
ATOM 808 C C . ALA A 1 107 ? -0.011 18.641 7.988 1 96.06 107 ALA A C 1
ATOM 810 O O . ALA A 1 107 ? -1.194 18.719 8.328 1 96.06 107 ALA A O 1
ATOM 811 N N . LEU A 1 108 ? 0.92 19.422 8.523 1 94.31 108 LEU A N 1
ATOM 812 C CA . LEU A 1 108 ? 0.591 20.438 9.523 1 94.31 108 LEU A CA 1
ATOM 813 C C . LEU A 1 108 ? -0.254 21.547 8.906 1 94.31 108 LEU A C 1
ATOM 815 O O . LEU A 1 108 ? -1.203 22.031 9.531 1 94.31 108 LEU A O 1
ATOM 819 N N . VAL A 1 109 ? 0.08 21.906 7.688 1 93.5 109 VAL A N 1
ATOM 820 C CA . VAL A 1 109 ? -0.71 22.906 6.973 1 93.5 109 VAL A CA 1
ATOM 821 C C . VAL A 1 109 ? -2.135 22.391 6.777 1 93.5 109 VAL A C 1
ATOM 823 O O . VAL A 1 109 ? -3.102 23.109 7.043 1 93.5 109 VAL A O 1
ATOM 826 N N . MET A 1 110 ? -2.283 21.188 6.305 1 91.69 110 MET A N 1
ATOM 827 C CA . MET A 1 110 ? -3.588 20.562 6.105 1 91.69 110 MET A CA 1
ATOM 828 C C . MET A 1 110 ? -4.367 20.5 7.414 1 91.69 110 MET A C 1
ATOM 830 O O . MET A 1 110 ? -5.566 20.781 7.441 1 91.69 110 MET A O 1
ATOM 834 N N . SER A 1 111 ? -3.656 20.156 8.469 1 88.25 111 SER A N 1
ATOM 835 C CA . SER A 1 111 ? -4.281 20.062 9.789 1 88.25 111 SER A CA 1
ATOM 836 C C . SER A 1 111 ? -4.836 21.406 10.234 1 88.25 111 SER A C 1
ATOM 838 O O . SER A 1 111 ? -5.844 21.469 10.945 1 88.25 111 SER A O 1
ATOM 840 N N . SER A 1 112 ? -4.172 22.453 9.852 1 88.25 112 SER A N 1
ATOM 841 C CA . SER A 1 112 ? -4.625 23.781 10.211 1 88.25 112 SER A CA 1
ATOM 842 C C . SER A 1 112 ? -5.922 24.141 9.492 1 88.25 112 SER A C 1
ATOM 844 O O . SER A 1 112 ? -6.613 25.094 9.883 1 88.25 112 SER A O 1
ATOM 846 N N . GLN A 1 113 ? -6.266 23.391 8.477 1 86.56 113 GLN A N 1
ATOM 847 C CA . GLN A 1 113 ? -7.473 23.641 7.695 1 86.56 113 GLN A CA 1
ATOM 848 C C . GLN A 1 113 ? -8.602 22.703 8.094 1 86.56 113 GLN A C 1
ATOM 850 O O . GLN A 1 113 ? -9.586 22.562 7.371 1 86.56 113 GLN A O 1
ATOM 855 N N . VAL A 1 114 ? -8.516 22.016 9.148 1 85.88 114 VAL A N 1
ATOM 856 C CA . VAL A 1 114 ? -9.43 20.969 9.594 1 85.88 114 VAL A CA 1
ATOM 857 C C . VAL A 1 114 ? -10.836 21.531 9.742 1 85.88 114 VAL A C 1
ATOM 859 O O . VAL A 1 114 ? -11.82 20.875 9.391 1 85.88 114 VAL A O 1
ATOM 862 N N . GLY A 1 115 ? -10.922 22.75 10.32 1 85.44 115 GLY A N 1
ATOM 863 C CA . GLY A 1 115 ? -12.227 23.359 10.477 1 85.44 115 GLY A CA 1
ATOM 864 C C . GLY A 1 115 ? -12.969 23.531 9.164 1 85.44 115 GLY A C 1
ATOM 865 O O . GLY A 1 115 ? -14.148 23.172 9.062 1 85.44 115 GLY A O 1
ATOM 866 N N . THR A 1 116 ? -12.32 24.031 8.195 1 88.5 116 THR A N 1
ATOM 867 C CA . THR A 1 116 ? -12.906 24.219 6.871 1 88.5 116 THR A CA 1
ATOM 868 C C . THR A 1 116 ? -13.297 22.891 6.246 1 88.5 116 THR A C 1
ATOM 870 O O . THR A 1 116 ? -14.375 22.766 5.66 1 88.5 116 THR A O 1
ATOM 873 N N . LEU A 1 117 ? -12.5 21.859 6.391 1 88 117 LEU A N 1
ATOM 874 C CA . LEU A 1 117 ? -12.742 20.547 5.789 1 88 117 LEU A CA 1
ATOM 875 C C . LEU A 1 117 ? -13.93 19.859 6.445 1 88 117 LEU A C 1
ATOM 877 O O . LEU A 1 117 ? -14.75 19.234 5.766 1 88 117 LEU A O 1
ATOM 881 N N . ILE A 1 118 ? -14.008 20.047 7.723 1 87.19 118 ILE A N 1
ATOM 882 C CA . ILE A 1 118 ? -15.117 19.438 8.445 1 87.19 118 ILE A CA 1
ATOM 883 C C . ILE A 1 118 ? -16.422 20.125 8.078 1 87.19 118 ILE A C 1
ATOM 885 O O . ILE A 1 118 ? -17.453 19.469 7.883 1 87.19 118 ILE A O 1
ATOM 889 N N . ARG A 1 119 ? -16.375 21.391 7.996 1 90.12 119 ARG A N 1
ATOM 890 C CA . ARG A 1 119 ? -17.562 22.141 7.621 1 90.12 119 ARG A CA 1
ATOM 891 C C . ARG A 1 119 ? -18.016 21.781 6.215 1 90.12 119 ARG A C 1
ATOM 893 O O . ARG A 1 119 ? -19.219 21.688 5.949 1 90.12 119 ARG A O 1
ATOM 900 N N . SER A 1 120 ? -17.109 21.578 5.359 1 89.5 120 SER A N 1
ATOM 901 C CA . SER A 1 120 ? -17.422 21.344 3.951 1 89.5 120 SER A CA 1
ATOM 902 C C . SER A 1 120 ? -17.828 19.906 3.701 1 89.5 120 SER A C 1
ATOM 904 O O . SER A 1 120 ? -18.688 19.625 2.863 1 89.5 120 SER A O 1
ATOM 906 N N . TYR A 1 121 ? -17.203 18.938 4.398 1 87 121 TYR A N 1
ATOM 907 C CA . TYR A 1 121 ? -17.344 17.547 3.965 1 87 121 TYR A CA 1
ATOM 908 C C . TYR A 1 121 ? -17.812 16.656 5.109 1 87 121 TYR A C 1
ATOM 910 O O . TYR A 1 121 ? -18.047 15.461 4.918 1 87 121 TYR A O 1
ATOM 918 N N . GLY A 1 122 ? -17.812 17.125 6.344 1 82.5 122 GLY A N 1
ATOM 919 C CA . GLY A 1 122 ? -18.469 16.406 7.422 1 82.5 122 GLY A CA 1
ATOM 920 C C . GLY A 1 122 ? -17.5 15.789 8.406 1 82.5 122 GLY A C 1
ATOM 921 O O . GLY A 1 122 ? -16.281 15.93 8.266 1 82.5 122 GLY A O 1
ATOM 922 N N . THR A 1 123 ? -18.031 15.062 9.344 1 79.25 123 THR A N 1
ATOM 923 C CA . THR A 1 123 ? -17.312 14.578 10.516 1 79.25 123 THR A CA 1
ATOM 924 C C . THR A 1 123 ? -16.375 13.43 10.148 1 79.25 123 THR A C 1
ATOM 926 O O . THR A 1 123 ? -15.391 13.18 10.844 1 79.25 123 THR A O 1
ATOM 929 N N . LYS A 1 124 ? -16.656 12.727 9.07 1 78.31 124 LYS A N 1
ATOM 930 C CA . LYS A 1 124 ? -15.758 11.664 8.641 1 78.31 124 LYS A CA 1
ATOM 931 C C . LYS A 1 124 ? -14.367 12.203 8.328 1 78.31 124 LYS A C 1
ATOM 933 O O . LYS A 1 124 ? -13.359 11.531 8.57 1 78.31 124 LYS A O 1
ATOM 938 N N . MET A 1 125 ? -14.336 13.422 7.852 1 84 125 MET A N 1
ATOM 939 C CA . MET A 1 125 ? -13.055 14.07 7.566 1 84 125 MET A CA 1
ATOM 940 C C . MET A 1 125 ? -12.25 14.281 8.852 1 84 125 MET A C 1
ATOM 942 O O . MET A 1 125 ? -11.023 14.188 8.836 1 84 125 MET A O 1
ATOM 946 N N . ARG A 1 126 ? -13.008 14.445 9.883 1 83.5 126 ARG A N 1
ATOM 947 C CA . ARG A 1 126 ? -12.344 14.664 11.156 1 83.5 126 ARG A CA 1
ATOM 948 C C . ARG A 1 126 ? -11.539 13.438 11.578 1 83.5 126 ARG A C 1
ATOM 950 O O . ARG A 1 126 ? -10.398 13.562 12.023 1 83.5 126 ARG A O 1
ATOM 957 N N . ALA A 1 127 ? -12.102 12.328 11.43 1 83.12 127 ALA A N 1
ATOM 958 C CA . ALA A 1 127 ? -11.445 11.078 11.812 1 83.12 127 ALA A CA 1
ATOM 959 C C . ALA A 1 127 ? -10.219 10.82 10.953 1 83.12 127 ALA A C 1
ATOM 961 O O . ALA A 1 127 ? -9.156 10.438 11.461 1 83.12 127 ALA A O 1
ATOM 962 N N . LEU A 1 128 ? -10.32 11.055 9.68 1 86.56 128 LEU A N 1
ATOM 963 C CA . LEU A 1 128 ? -9.211 10.844 8.758 1 86.56 128 LEU A CA 1
ATOM 964 C C . LEU A 1 128 ? -8.062 11.805 9.047 1 86.56 128 LEU A C 1
ATOM 966 O O . LEU A 1 128 ? -6.902 11.398 9.07 1 86.56 128 LEU A O 1
ATOM 970 N N . ILE A 1 129 ? -8.406 13.008 9.305 1 89.38 129 ILE A N 1
ATOM 971 C CA . ILE A 1 129 ? -7.402 14.023 9.602 1 89.38 129 ILE A CA 1
ATOM 972 C C . ILE A 1 129 ? -6.703 13.695 10.914 1 89.38 129 ILE A C 1
ATOM 974 O O . ILE A 1 129 ? -5.488 13.883 11.039 1 89.38 129 ILE A O 1
ATOM 978 N N . SER A 1 130 ? -7.473 13.195 11.828 1 86.88 130 SER A N 1
ATOM 979 C CA . SER A 1 130 ? -6.895 12.797 13.109 1 86.88 130 SER A CA 1
ATOM 980 C C . SER A 1 130 ? -5.871 11.68 12.938 1 86.88 130 SER A C 1
ATOM 982 O O . SER A 1 130 ? -4.844 11.656 13.617 1 86.88 130 SER A O 1
ATOM 984 N N . CYS A 1 131 ? -6.125 10.742 12.07 1 87.75 131 CYS A N 1
ATOM 985 C CA . CYS A 1 131 ? -5.188 9.664 11.789 1 87.75 131 CYS A CA 1
ATOM 986 C C . CYS A 1 131 ? -3.865 10.203 11.258 1 87.75 131 CYS A C 1
ATOM 988 O O . CYS A 1 131 ? -2.793 9.773 11.688 1 87.75 131 CYS A O 1
ATOM 990 N N . VAL A 1 132 ? -4 11.141 10.383 1 93.06 132 VAL A N 1
ATOM 991 C CA . VAL A 1 132 ? -2.809 11.758 9.797 1 93.06 132 VAL A CA 1
ATOM 992 C C . VAL A 1 132 ? -2.037 12.508 10.883 1 93.06 132 VAL A C 1
ATOM 994 O O . VAL A 1 132 ? -0.815 12.367 10.992 1 93.06 132 VAL A O 1
ATOM 997 N N . ARG A 1 133 ? -2.736 13.188 11.719 1 90.88 133 ARG A N 1
ATOM 998 C CA . ARG A 1 133 ? -2.119 13.969 12.789 1 90.88 133 ARG A CA 1
ATOM 999 C C . ARG A 1 133 ? -1.374 13.062 13.766 1 90.88 133 ARG A C 1
ATOM 1001 O O . ARG A 1 133 ? -0.25 13.367 14.172 1 90.88 133 ARG A O 1
ATOM 1008 N N . VAL A 1 134 ? -1.969 12.016 14.117 1 88.94 134 VAL A N 1
ATOM 1009 C CA . VAL A 1 134 ? -1.368 11.094 15.07 1 88.94 134 VAL A CA 1
ATOM 1010 C C . VAL A 1 134 ? -0.072 10.523 14.492 1 88.94 134 VAL A C 1
ATOM 1012 O O . VAL A 1 134 ? 0.945 10.453 15.188 1 88.94 134 VAL A O 1
ATOM 1015 N N . ARG A 1 135 ? -0.096 10.172 13.266 1 93.12 135 ARG A N 1
ATOM 1016 C CA . ARG A 1 135 ? 1.102 9.609 12.648 1 93.12 135 ARG A CA 1
ATOM 1017 C C . ARG A 1 135 ? 2.193 10.664 12.516 1 93.12 135 ARG A C 1
ATOM 1019 O O . ARG A 1 135 ? 3.381 10.359 12.641 1 93.12 135 ARG A O 1
ATOM 1026 N N . VAL A 1 136 ? 1.773 11.898 12.312 1 95 136 VAL A N 1
ATOM 1027 C CA . VAL A 1 136 ? 2.744 12.992 12.273 1 95 136 VAL A CA 1
ATOM 1028 C C . VAL A 1 136 ? 3.428 13.117 13.633 1 95 136 VAL A C 1
ATOM 1030 O O . VAL A 1 136 ? 4.656 13.188 13.719 1 95 136 VAL A O 1
ATOM 1033 N N . TYR A 1 137 ? 2.645 13.07 14.648 1 92.62 137 TYR A N 1
ATOM 1034 C CA . TYR A 1 137 ? 3.201 13.195 15.984 1 92.62 137 TYR A CA 1
ATOM 1035 C C . TYR A 1 137 ? 4.086 12.008 16.328 1 92.62 137 TYR A C 1
ATOM 1037 O O . TYR A 1 137 ? 5.164 12.172 16.906 1 92.62 137 TYR A O 1
ATOM 1045 N N . GLN A 1 138 ? 3.645 10.859 15.984 1 92.56 138 GLN A N 1
ATOM 1046 C CA . GLN A 1 138 ? 4.453 9.664 16.219 1 92.56 138 GLN A CA 1
ATOM 1047 C C . GLN A 1 138 ? 5.793 9.766 15.484 1 92.56 138 GLN A C 1
ATOM 1049 O O . GLN A 1 138 ? 6.832 9.391 16.031 1 92.56 138 GLN A O 1
ATOM 1054 N N . LEU A 1 139 ? 5.738 10.234 14.305 1 96.5 139 LEU A N 1
ATOM 1055 C CA . LEU A 1 139 ? 6.953 10.375 13.508 1 96.5 139 LEU A CA 1
ATOM 1056 C C . LEU A 1 139 ? 7.902 11.391 14.125 1 96.5 139 LEU A C 1
ATOM 1058 O O . LEU A 1 139 ? 9.102 11.125 14.273 1 96.5 139 LEU A O 1
ATOM 1062 N N . LEU A 1 140 ? 7.363 12.531 14.602 1 95.75 140 LEU A N 1
ATOM 1063 C CA . LEU A 1 140 ? 8.18 13.586 15.188 1 95.75 140 LEU A CA 1
ATOM 1064 C C . LEU A 1 140 ? 8.828 13.117 16.484 1 95.75 140 LEU A C 1
ATOM 1066 O O . LEU A 1 140 ? 9.938 13.539 16.812 1 95.75 140 LEU A O 1
ATOM 1070 N N . MET A 1 141 ? 8.164 12.195 17.125 1 94.94 141 MET A N 1
ATOM 1071 C CA . MET A 1 141 ? 8.719 11.648 18.359 1 94.94 141 MET A CA 1
ATOM 1072 C C . MET A 1 141 ? 9.93 10.781 18.062 1 94.94 141 MET A C 1
ATOM 1074 O O . MET A 1 141 ? 10.773 10.57 18.953 1 94.94 141 MET A O 1
ATOM 1078 N N . LEU A 1 142 ? 10.07 10.266 16.906 1 95.94 142 LEU A N 1
ATOM 1079 C CA . LEU A 1 142 ? 11.172 9.375 16.547 1 95.94 142 LEU A CA 1
ATOM 1080 C C . LEU A 1 142 ? 12.32 10.164 15.922 1 95.94 142 LEU A C 1
ATOM 1082 O O . LEU A 1 142 ? 13.453 9.68 15.859 1 95.94 142 LEU A O 1
ATOM 1086 N N . LEU A 1 143 ? 12.07 11.375 15.453 1 97.19 143 LEU A N 1
ATOM 1087 C CA . LEU A 1 143 ? 13.078 12.164 14.75 1 97.19 143 LEU A CA 1
ATOM 1088 C C . LEU A 1 143 ? 13.859 13.039 15.727 1 97.19 143 LEU A C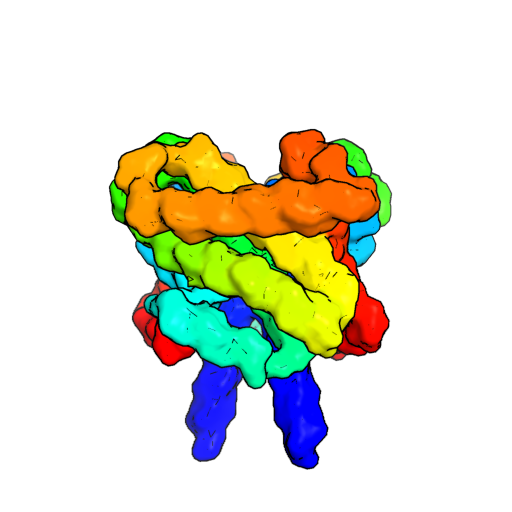 1
ATOM 1090 O O . LEU A 1 143 ? 13.312 13.469 16.75 1 97.19 143 LEU A O 1
ATOM 1094 N N . PRO A 1 144 ? 15.109 13.289 15.438 1 96.69 144 PRO A N 1
ATOM 1095 C CA . PRO A 1 144 ? 15.828 14.258 16.266 1 96.69 144 PRO A CA 1
ATOM 1096 C C . PRO A 1 144 ? 15.195 15.641 16.234 1 96.69 144 PRO A C 1
ATOM 1098 O O . PRO A 1 144 ? 15 16.219 15.164 1 96.69 144 PRO A O 1
ATOM 1101 N N . PRO A 1 145 ? 14.969 16.203 17.375 1 95.56 145 PRO A N 1
ATOM 1102 C CA . PRO A 1 145 ? 14.289 17.5 17.422 1 95.56 145 PRO A CA 1
ATOM 1103 C C . PRO A 1 145 ? 15.008 18.578 16.625 1 95.56 145 PRO A C 1
ATOM 1105 O O . PRO A 1 145 ? 14.359 19.469 16.062 1 95.56 145 PRO A O 1
ATOM 1108 N N . LYS A 1 146 ? 16.203 18.484 16.547 1 97.12 146 LYS A N 1
ATOM 1109 C CA . LYS A 1 146 ? 16.984 19.469 15.805 1 97.12 146 LYS A CA 1
ATOM 1110 C C . LYS A 1 146 ? 16.594 19.469 14.328 1 97.12 146 LYS A C 1
ATOM 1112 O O . LYS A 1 146 ? 16.719 20.5 13.648 1 97.12 146 LYS A O 1
ATOM 1117 N N . SER A 1 147 ? 16.125 18.359 13.781 1 97.44 147 SER A N 1
ATOM 1118 C CA . SER A 1 147 ? 15.82 18.234 12.359 1 97.44 147 SER A CA 1
ATOM 1119 C C . SER A 1 147 ? 14.555 19 11.984 1 97.44 147 SER A C 1
ATOM 1121 O O . SER A 1 147 ? 14.328 19.297 10.812 1 97.44 147 SER A O 1
ATOM 1123 N N . TYR A 1 148 ? 13.75 19.328 12.93 1 97.38 148 TYR A N 1
ATOM 1124 C CA . TYR A 1 148 ? 12.508 19.984 12.578 1 97.38 148 TYR A CA 1
ATOM 1125 C C . TYR A 1 148 ? 12.258 21.203 13.477 1 97.38 148 TYR A C 1
ATOM 1127 O O . TYR A 1 148 ? 11.109 21.547 13.742 1 97.38 148 TYR A O 1
ATOM 1135 N N . GLU A 1 149 ? 13.188 21.906 13.93 1 96.81 149 GLU A N 1
ATOM 1136 C CA . GLU A 1 149 ? 13.094 23.078 14.805 1 96.81 149 GLU A CA 1
ATOM 1137 C C . GLU A 1 149 ? 12.32 24.203 14.133 1 96.81 149 GLU A C 1
ATOM 1139 O O . GLU A 1 149 ? 11.602 24.969 14.797 1 96.81 149 GLU A O 1
ATOM 1144 N N . HIS A 1 150 ? 12.477 24.344 12.867 1 95.56 150 HIS A N 1
ATOM 1145 C CA . HIS A 1 150 ? 11.82 25.406 12.117 1 95.56 150 HIS A CA 1
ATOM 1146 C C . HIS A 1 150 ? 10.305 25.234 12.117 1 95.56 150 HIS A C 1
ATOM 1148 O O . HIS A 1 150 ? 9.57 26.172 11.781 1 95.56 150 HIS A O 1
ATOM 1154 N N . MET A 1 151 ? 9.828 24.031 12.555 1 95.38 151 MET A N 1
ATOM 1155 C CA . MET A 1 151 ? 8.391 23.766 12.555 1 95.38 151 MET A CA 1
ATOM 1156 C C . MET A 1 151 ? 7.805 23.922 13.945 1 95.38 151 MET A C 1
ATOM 1158 O O . MET A 1 151 ? 6.617 23.672 14.156 1 95.38 151 MET A O 1
ATOM 1162 N N . PHE A 1 152 ? 8.594 24.359 14.93 1 94.19 152 PHE A N 1
ATOM 1163 C CA . PHE A 1 152 ? 8.156 24.406 16.312 1 94.19 152 PHE A CA 1
ATOM 1164 C C . PHE A 1 152 ? 6.969 25.344 16.484 1 94.19 152 PHE A C 1
ATOM 1166 O O . PHE A 1 152 ? 6.027 25.047 17.219 1 94.19 152 PHE A O 1
ATOM 1173 N N . HIS A 1 153 ? 6.957 26.438 15.758 1 92.69 153 HIS A N 1
ATOM 1174 C CA . HIS A 1 153 ? 5.859 27.391 15.867 1 92.69 153 HIS A CA 1
ATOM 1175 C C . HIS A 1 153 ? 4.551 26.781 15.367 1 92.69 153 HIS A C 1
ATOM 1177 O O . HIS A 1 153 ? 3.518 26.875 16.031 1 92.69 153 HIS A O 1
ATOM 1183 N N . SER A 1 154 ? 4.656 26.172 14.219 1 92.19 154 SER A N 1
ATOM 1184 C CA . SER A 1 154 ? 3.477 25.531 13.656 1 92.19 154 SER A CA 1
ATOM 1185 C C . SER A 1 154 ? 2.982 24.391 14.547 1 92.19 154 SER A C 1
ATOM 1187 O O . SER A 1 154 ? 1.774 24.219 14.719 1 92.19 154 SER A O 1
ATOM 1189 N N . LEU A 1 155 ? 3.906 23.641 15.094 1 91.44 155 LEU A N 1
ATOM 1190 C CA . LEU A 1 155 ? 3.57 22.531 15.977 1 91.44 155 LEU A CA 1
ATOM 1191 C C . LEU A 1 155 ? 2.873 23.031 17.234 1 91.44 155 LEU A C 1
ATOM 1193 O O . LEU A 1 155 ? 1.877 22.438 17.672 1 91.44 155 LEU A O 1
ATOM 1197 N N . LEU A 1 156 ? 3.373 24.078 17.766 1 89.19 156 LEU A N 1
ATOM 1198 C CA . LEU A 1 156 ? 2.775 24.656 18.969 1 89.19 156 LEU A CA 1
ATOM 1199 C C . LEU A 1 156 ? 1.359 25.141 18.703 1 89.19 156 LEU A C 1
ATOM 1201 O O . LEU A 1 156 ? 0.451 24.922 19.5 1 89.19 156 LEU A O 1
ATOM 1205 N N . ARG A 1 157 ? 1.188 25.797 17.609 1 88.62 157 ARG A N 1
ATOM 1206 C CA . ARG A 1 157 ? -0.137 26.266 17.219 1 88.62 157 ARG A CA 1
ATOM 1207 C C . ARG A 1 157 ? -1.118 25.109 17.109 1 88.62 157 ARG A C 1
ATOM 1209 O O . ARG A 1 157 ? -2.262 25.219 17.562 1 88.62 157 ARG A O 1
ATOM 1216 N N . GLU A 1 158 ? -0.659 24.016 16.5 1 86.06 158 GLU A N 1
ATOM 1217 C CA . GLU A 1 158 ? -1.499 22.828 16.328 1 86.06 158 GLU A CA 1
ATOM 1218 C C . GLU A 1 158 ? -1.838 22.203 17.688 1 86.06 158 GLU A C 1
ATOM 1220 O O . GLU A 1 158 ? -2.971 21.766 17.906 1 86.06 158 GLU A O 1
ATOM 1225 N N . LEU A 1 159 ? -0.837 22.156 18.516 1 83.06 159 LEU A N 1
ATOM 1226 C CA . LEU A 1 159 ? -1.024 21.547 19.828 1 83.06 159 LEU A CA 1
ATOM 1227 C C . LEU A 1 159 ? -1.989 22.375 20.688 1 83.06 159 LEU A C 1
ATOM 1229 O O . LEU A 1 159 ? -2.852 21.812 21.359 1 83.06 159 LEU A O 1
ATOM 1233 N N . VAL A 1 160 ? -1.935 23.656 20.625 1 82.94 160 VAL A N 1
ATOM 1234 C CA . VAL A 1 160 ? -2.832 24.547 21.344 1 82.94 160 VAL A CA 1
ATOM 1235 C C . VAL A 1 160 ? -4.25 24.406 20.797 1 82.94 160 VAL A C 1
ATOM 1237 O O . VAL A 1 160 ? -5.215 24.328 21.562 1 82.94 160 VAL A O 1
ATOM 1240 N N . ALA A 1 161 ? -4.383 24.375 19.484 1 79.12 161 ALA A N 1
ATOM 1241 C CA . ALA A 1 161 ? -5.691 24.203 18.844 1 79.12 161 ALA A CA 1
ATOM 1242 C C . ALA A 1 161 ? -6.359 22.922 19.297 1 79.12 161 ALA A C 1
ATOM 1244 O O . ALA A 1 161 ? -7.57 22.875 19.516 1 79.12 161 ALA A O 1
ATOM 1245 N N . GLU A 1 162 ? -5.621 21.906 19.438 1 74.44 162 GLU A N 1
ATOM 1246 C CA . GLU A 1 162 ? -6.137 20.609 19.859 1 74.44 162 GLU A CA 1
ATOM 1247 C C . GLU A 1 162 ? -6.629 20.672 21.312 1 74.44 162 GLU A C 1
ATOM 1249 O O . GLU A 1 162 ? -7.66 20.078 21.641 1 74.44 162 GLU A O 1
ATOM 1254 N N . VAL A 1 163 ? -5.844 21.344 22.156 1 71.12 163 VAL A N 1
ATOM 1255 C CA . VAL A 1 163 ? -6.18 21.453 23.578 1 71.12 163 VAL A CA 1
ATOM 1256 C C . VAL A 1 163 ? -7.422 22.328 23.75 1 71.12 163 VAL A C 1
ATOM 1258 O O . VAL A 1 163 ? -8.281 22.031 24.578 1 71.12 163 VAL A O 1
ATOM 1261 N N . THR A 1 164 ? -7.512 23.375 22.969 1 70.06 164 THR A N 1
ATOM 1262 C CA . THR A 1 164 ? -8.625 24.312 23.062 1 70.06 164 THR A CA 1
ATOM 1263 C C . THR A 1 164 ? -9.898 23.688 22.484 1 70.06 164 THR A C 1
ATOM 1265 O O . THR A 1 164 ? -11 23.938 23 1 70.06 164 THR A O 1
ATOM 1268 N N . LEU A 1 165 ? -9.852 23.062 21.359 1 59.25 165 LEU A N 1
ATOM 1269 C CA . LEU A 1 165 ? -11.008 22.391 20.797 1 59.25 165 LEU A CA 1
ATOM 1270 C C . LEU A 1 165 ? -11.484 21.266 21.719 1 59.25 165 LEU A C 1
ATOM 1272 O O . LEU A 1 165 ? -12.68 20.953 21.766 1 59.25 165 LEU A O 1
ATOM 1276 N N . SER A 1 166 ? -10.516 20.547 22.297 1 54.78 166 SER A N 1
ATOM 1277 C CA . SER A 1 166 ? -10.852 19.5 23.25 1 54.78 166 SER A CA 1
ATOM 1278 C C . SER A 1 166 ? -11.516 20.078 24.484 1 54.78 166 SER A C 1
ATOM 1280 O O . SER A 1 166 ? -12.148 19.359 25.266 1 54.78 166 SER A O 1
ATOM 1282 N N . ASP A 1 167 ? -11.203 21.281 25.047 1 48.53 167 ASP A N 1
ATOM 1283 C CA . ASP A 1 167 ? -11.82 21.891 26.234 1 48.53 167 ASP A CA 1
ATOM 1284 C C . ASP A 1 167 ? -13.336 22 26.062 1 48.53 167 ASP A C 1
ATOM 1286 O O . ASP A 1 167 ? -14.07 22.094 27.047 1 48.53 167 ASP A O 1
ATOM 1290 N N . ASP A 1 168 ? -14.031 22.453 25.062 1 43.84 168 ASP A N 1
ATOM 1291 C CA . ASP A 1 168 ? -15.469 22.234 25.219 1 43.84 168 ASP A CA 1
ATOM 1292 C C . ASP A 1 168 ? -15.766 20.766 25.578 1 43.84 168 ASP A C 1
ATOM 1294 O O . ASP A 1 168 ? -16.469 20.5 26.547 1 43.84 168 ASP A O 1
ATOM 1298 N N . GLN A 1 169 ? -16.453 19.812 24.734 1 39.06 169 GLN A N 1
ATOM 1299 C CA . GLN A 1 169 ? -16.75 18.484 25.281 1 39.06 169 GLN A CA 1
ATOM 1300 C C . GLN A 1 169 ? -15.469 17.781 25.734 1 39.06 169 GLN A C 1
ATOM 1302 O O . GLN A 1 169 ? -15.398 17.25 26.844 1 39.06 169 GLN A O 1
ATOM 1307 N N . ALA A 1 170 ? -14.703 16.719 24.875 1 36.06 170 ALA A N 1
ATOM 1308 C CA . ALA A 1 170 ? -13.812 15.578 25.062 1 36.06 170 ALA A CA 1
ATOM 1309 C C . ALA A 1 170 ? -12.359 16.031 25.172 1 36.06 170 ALA A C 1
ATOM 1311 O O . ALA A 1 170 ? -11.688 16.219 24.156 1 36.06 170 ALA A O 1
ATOM 1312 N N . SER A 1 171 ? -11.797 17.031 25.766 1 37.38 171 SER A N 1
ATOM 1313 C CA . SER A 1 171 ? -10.445 17.422 26.141 1 37.38 171 SER A CA 1
ATOM 1314 C C . SER A 1 171 ? -9.578 16.203 26.422 1 37.38 171 SER A C 1
ATOM 1316 O O . SER A 1 171 ? -8.359 16.312 26.562 1 37.38 171 SER A O 1
ATOM 1318 N N . GLN A 1 172 ? -10.016 15.25 27.25 1 39.16 172 GLN A N 1
ATOM 1319 C CA . GLN A 1 172 ? -9.359 14.031 27.719 1 39.16 172 GLN A CA 1
ATOM 1320 C C . GLN A 1 172 ? -8.672 13.297 26.578 1 39.16 172 GLN A C 1
ATOM 1322 O O . GLN A 1 172 ? -8.047 12.25 26.797 1 39.16 172 GLN A O 1
ATOM 1327 N N . VAL A 1 173 ? -8.977 13.531 25.422 1 37 173 VAL A N 1
ATOM 1328 C CA . VAL A 1 173 ? -8.633 12.711 24.25 1 37 173 VAL A CA 1
ATOM 1329 C C . VAL A 1 173 ? -7.199 13 23.828 1 37 173 VAL A C 1
ATOM 1331 O O . VAL A 1 173 ? -6.691 12.391 22.875 1 37 173 VAL A O 1
ATOM 1334 N N . MET A 1 174 ? -6.566 14.062 24.297 1 37.03 174 MET A N 1
ATOM 1335 C CA . MET A 1 174 ? -5.297 14.344 23.641 1 37.03 174 MET A CA 1
ATOM 1336 C C . MET A 1 174 ? -4.266 13.266 23.953 1 37.03 174 MET A C 1
ATOM 1338 O O . MET A 1 174 ? -3.518 12.844 23.062 1 37.03 174 MET A O 1
ATOM 1342 N N . THR A 1 175 ? -3.768 13.398 25.281 1 39.19 175 THR A N 1
ATOM 1343 C CA . THR A 1 175 ? -2.652 12.523 25.625 1 39.19 175 THR A CA 1
ATOM 1344 C C . THR A 1 175 ? -2.998 11.062 25.359 1 39.19 175 THR A C 1
ATOM 1346 O O . THR A 1 175 ? -2.125 10.266 25 1 39.19 175 THR A O 1
ATOM 1349 N N . SER A 1 176 ? -3.998 10.523 26.094 1 40.06 176 SER A N 1
ATOM 1350 C CA . SER A 1 176 ? -4.555 9.18 26 1 40.06 176 SER A CA 1
ATOM 1351 C C . SER A 1 176 ? -4.945 8.844 24.562 1 40.06 176 SER A C 1
ATOM 1353 O O . SER A 1 176 ? -5.395 7.73 24.281 1 40.06 176 SER A O 1
ATOM 1355 N N . ILE A 1 177 ? -5.262 9.719 23.75 1 41.41 177 ILE A N 1
ATOM 1356 C CA . ILE A 1 177 ? -5.824 9.82 22.406 1 41.41 177 ILE A CA 1
ATOM 1357 C C . ILE A 1 177 ? -4.824 9.281 21.391 1 41.41 177 ILE A C 1
ATOM 1359 O O . ILE A 1 177 ? -5.199 8.953 20.266 1 41.41 177 ILE A O 1
ATOM 1363 N N . ALA A 1 178 ? -3.691 9.547 21.656 1 43.62 178 ALA A N 1
ATOM 1364 C CA . ALA A 1 178 ? -2.752 8.953 20.703 1 43.62 178 ALA A CA 1
ATOM 1365 C C . ALA A 1 178 ? -3.082 7.484 20.453 1 43.62 178 ALA A C 1
ATOM 1367 O O . ALA A 1 178 ? -3.025 7.016 19.312 1 43.62 178 ALA A O 1
ATOM 1368 N N . GLY A 1 179 ? -3.146 6.812 21.609 1 42.84 179 GLY A N 1
ATOM 1369 C CA . GLY A 1 179 ? -3.461 5.395 21.562 1 42.84 179 GLY A CA 1
ATOM 1370 C C . GLY A 1 179 ? -4.836 5.102 20.984 1 42.84 179 GLY A C 1
ATOM 1371 O O . GLY A 1 179 ? -4.984 4.23 20.125 1 42.84 179 GLY A O 1
ATOM 1372 N N . VAL A 1 180 ? -5.867 5.66 21.688 1 41.66 180 VAL A N 1
ATOM 1373 C CA . VAL A 1 180 ? -7.297 5.469 21.453 1 41.66 180 VAL A CA 1
ATOM 1374 C C . VAL A 1 180 ? -7.699 6.168 20.156 1 41.66 180 VAL A C 1
ATOM 1376 O O . VAL A 1 180 ? -8.531 5.66 19.391 1 41.66 180 VAL A O 1
ATOM 1379 N N . MET A 1 181 ? -7.348 7.41 20 1 43.88 181 MET A N 1
ATOM 1380 C CA . MET A 1 181 ? -7.676 8.25 18.844 1 43.88 181 MET A CA 1
ATOM 1381 C C . MET A 1 181 ? -7.262 7.566 17.547 1 43.88 181 MET A C 1
ATOM 1383 O O . MET A 1 181 ? -7.863 7.812 16.484 1 43.88 181 MET A O 1
ATOM 1387 N N . CYS A 1 182 ? -6.191 6.871 17.656 1 48.47 182 CYS A N 1
ATOM 1388 C CA . CYS A 1 182 ? -5.668 6.156 16.5 1 48.47 182 CYS A CA 1
ATOM 1389 C C . CYS A 1 182 ? -6.617 5.043 16.062 1 48.47 182 CYS A C 1
ATOM 1391 O O . CYS A 1 182 ? -6.75 4.766 14.875 1 48.47 182 CYS A O 1
ATOM 1393 N N . SER A 1 183 ? -7.305 4.559 17.234 1 51.09 183 SER A N 1
ATOM 1394 C CA . SER A 1 183 ? -8.109 3.402 16.859 1 51.09 183 SER A CA 1
ATOM 1395 C C . SER A 1 183 ? -9.297 3.814 16 1 51.09 183 SER A C 1
ATOM 1397 O O . SER A 1 183 ? -9.555 3.211 14.953 1 51.09 183 SER A O 1
ATOM 1399 N N . GLY A 1 184 ? -10.102 4.871 16.484 1 52.47 184 GLY A N 1
ATOM 1400 C CA . GLY A 1 184 ? -11.25 5.301 15.703 1 52.47 184 GLY A CA 1
ATOM 1401 C C . GLY A 1 184 ? -10.859 5.871 14.352 1 52.47 184 GLY A C 1
ATOM 1402 O O . GLY A 1 184 ? -11.445 5.508 13.328 1 52.47 184 GLY A O 1
ATOM 1403 N N . ALA A 1 185 ? -9.914 6.68 14.445 1 54.31 185 ALA A N 1
ATOM 1404 C CA . ALA A 1 185 ? -9.43 7.312 13.219 1 54.31 185 ALA A CA 1
ATOM 1405 C C . ALA A 1 185 ? -8.844 6.277 12.266 1 54.31 185 ALA A C 1
ATOM 1407 O O . ALA A 1 185 ? -9.078 6.34 11.055 1 54.31 185 ALA A O 1
ATOM 1408 N N . GLU A 1 186 ? -8.406 5.32 12.898 1 66.88 186 GLU A N 1
ATOM 1409 C CA . GLU A 1 186 ? -7.793 4.301 12.055 1 66.88 186 GLU A CA 1
ATOM 1410 C C . GLU A 1 186 ? -8.859 3.432 11.383 1 66.88 186 GLU A C 1
ATOM 1412 O O . GLU A 1 186 ? -8.641 2.916 10.281 1 66.88 186 GLU A O 1
ATOM 1417 N N . HIS A 1 187 ? -9.992 3.445 12.148 1 70 187 HIS A N 1
ATOM 1418 C CA . HIS A 1 187 ? -11.102 2.725 11.531 1 70 187 HIS A CA 1
ATOM 1419 C C . HIS A 1 187 ? -11.539 3.387 10.227 1 70 187 HIS A C 1
ATOM 1421 O O . HIS A 1 187 ? -11.844 2.699 9.25 1 70 187 HIS A O 1
ATOM 1427 N N . THR A 1 188 ? -11.414 4.609 10.219 1 70.12 188 THR A N 1
ATOM 1428 C CA . THR A 1 188 ? -11.883 5.359 9.062 1 70.12 188 THR A CA 1
ATOM 1429 C C . THR A 1 188 ? -10.914 5.203 7.891 1 70.12 188 THR A C 1
ATOM 1431 O O . THR A 1 188 ? -11.312 5.309 6.73 1 70.12 188 THR A O 1
ATOM 1434 N N . LEU A 1 189 ? -9.672 4.844 8.211 1 75.56 189 LEU A N 1
ATOM 1435 C CA . LEU A 1 189 ? -8.672 4.645 7.168 1 75.56 189 LEU A CA 1
ATOM 1436 C C . LEU A 1 189 ? -8.992 3.398 6.344 1 75.56 189 LEU A C 1
ATOM 1438 O O . LEU A 1 189 ? -8.609 3.311 5.176 1 75.56 189 LEU A O 1
ATOM 1442 N N . LEU A 1 190 ? -9.836 2.562 7.043 1 76.31 190 LEU A N 1
ATOM 1443 C CA . LEU A 1 190 ? -10.062 1.27 6.402 1 76.31 190 LEU A CA 1
ATOM 1444 C C . LEU A 1 190 ? -11.516 1.134 5.953 1 76.31 190 LEU A C 1
ATOM 1446 O O . LEU A 1 190 ? -11.836 0.282 5.125 1 76.31 190 LEU A O 1
ATOM 1450 N N . ALA A 1 191 ? -12.344 2.023 6.488 1 72.62 191 ALA A N 1
ATOM 1451 C CA . ALA A 1 191 ? -13.773 1.92 6.23 1 72.62 191 ALA A CA 1
ATOM 1452 C C . ALA A 1 191 ? -14.141 2.564 4.895 1 72.62 191 ALA A C 1
ATOM 1454 O O . ALA A 1 191 ? -13.484 3.508 4.453 1 72.62 191 ALA A O 1
ATOM 1455 N N . PRO A 1 192 ? -15.242 1.85 4.223 1 67.62 192 PRO A N 1
ATOM 1456 C CA . PRO A 1 192 ? -15.711 2.479 2.986 1 67.62 192 PRO A CA 1
ATOM 1457 C C . PRO A 1 192 ? -16.391 3.82 3.23 1 67.62 192 PRO A C 1
ATOM 1459 O O . PRO A 1 192 ? -16.938 4.055 4.316 1 67.62 192 PRO A O 1
ATOM 1462 N N . TRP A 1 193 ? -16.188 4.691 2.383 1 58.31 193 TRP A N 1
ATOM 1463 C CA . TRP A 1 193 ? -16.875 5.965 2.535 1 58.31 193 TRP A CA 1
ATOM 1464 C C . TRP A 1 193 ? -18.375 5.789 2.35 1 58.31 193 TRP A C 1
ATOM 1466 O O . TRP A 1 193 ? -18.828 4.961 1.552 1 58.31 193 TRP A O 1
ATOM 1476 N N . SER A 1 194 ? -19.266 5.816 3.398 1 54.97 194 SER A N 1
ATOM 1477 C CA . SER A 1 194 ? -20.703 5.621 3.381 1 54.97 194 SER A CA 1
ATOM 1478 C C . SER A 1 194 ? -21.266 5.805 1.977 1 54.97 194 SER A C 1
ATOM 1480 O O . SER A 1 194 ? -22.219 5.121 1.591 1 54.97 194 SER A O 1
ATOM 1482 N N . GLY A 1 195 ? -21.344 6.832 1.51 1 44.41 195 GLY A N 1
ATOM 1483 C CA . GLY A 1 195 ? -22.031 6.965 0.238 1 44.41 195 GLY A CA 1
ATOM 1484 C C . GLY A 1 195 ? -21.594 5.93 -0.785 1 44.41 195 GLY A C 1
ATOM 1485 O O . GLY A 1 195 ? -22.281 5.715 -1.786 1 44.41 195 GLY A O 1
ATOM 1486 N N . GLY A 1 196 ? -20.328 5.441 -0.952 1 40.25 196 GLY A N 1
ATOM 1487 C CA . GLY A 1 196 ? -19.734 4.848 -2.139 1 40.25 196 GLY A CA 1
ATOM 1488 C C . GLY A 1 196 ? -19.562 3.344 -2.035 1 40.25 196 GLY A C 1
ATOM 1489 O O . GLY A 1 196 ? -18.484 2.855 -1.684 1 40.25 196 GLY A O 1
ATOM 1490 N N . ALA A 1 197 ? -20.25 2.477 -1.363 1 44.28 197 ALA A N 1
ATOM 1491 C CA . ALA A 1 197 ? -20.531 1.126 -1.841 1 44.28 197 ALA A CA 1
ATOM 1492 C C . ALA A 1 197 ? -20.016 0.929 -3.264 1 44.28 197 ALA A C 1
ATOM 1494 O O . ALA A 1 197 ? -19.516 -0.146 -3.605 1 44.28 197 ALA A O 1
ATOM 1495 N N . THR A 1 198 ? -20.406 1.839 -3.9 1 45.81 198 THR A N 1
ATOM 1496 C CA . THR A 1 198 ? -20.234 1.92 -5.344 1 45.81 198 THR A CA 1
ATOM 1497 C C . THR A 1 198 ? -18.75 1.875 -5.715 1 45.81 198 THR A C 1
ATOM 1499 O O . THR A 1 198 ? -18.375 1.257 -6.711 1 45.81 198 THR A O 1
ATOM 1502 N N . ASP A 1 199 ? -18.031 2.637 -4.949 1 50.19 199 ASP A N 1
ATOM 1503 C CA . ASP A 1 199 ? -16.672 2.768 -5.426 1 50.19 199 ASP A CA 1
ATOM 1504 C C . ASP A 1 199 ? -15.875 1.481 -5.188 1 50.19 199 ASP A C 1
ATOM 1506 O O . ASP A 1 199 ? -15.109 1.05 -6.051 1 50.19 199 ASP A O 1
ATOM 1510 N N . GLN A 1 200 ? -16.094 0.897 -3.934 1 52.12 200 GLN A N 1
ATOM 1511 C CA . GLN A 1 200 ? -15.508 -0.422 -3.75 1 52.12 200 GLN A CA 1
ATOM 1512 C C . GLN A 1 200 ? -16.047 -1.417 -4.773 1 52.12 200 GLN A C 1
ATOM 1514 O O . GLN A 1 200 ? -15.297 -2.248 -5.293 1 52.12 200 GLN A O 1
ATOM 1519 N N . ALA A 1 201 ? -17.344 -1.245 -4.777 1 55.44 201 ALA A N 1
ATOM 1520 C CA . ALA A 1 201 ? -18 -2.037 -5.812 1 55.44 201 ALA A CA 1
ATOM 1521 C C . ALA A 1 201 ? -17.391 -1.761 -7.188 1 55.44 201 ALA A C 1
ATOM 1523 O O . ALA A 1 201 ? -17.391 -2.633 -8.055 1 55.44 201 ALA A O 1
ATOM 1524 N N . LEU A 1 202 ? -16.734 -0.622 -7.203 1 51.91 202 LEU A N 1
ATOM 1525 C CA . LEU A 1 202 ? -16.141 -0.214 -8.469 1 51.91 202 LEU A CA 1
ATOM 1526 C C . LEU A 1 202 ? -14.859 -0.993 -8.742 1 51.91 202 LEU A C 1
ATOM 1528 O O . LEU A 1 202 ? -14.562 -1.324 -9.898 1 51.91 202 LEU A O 1
ATOM 1532 N N . VAL A 1 203 ? -14.18 -1.165 -7.633 1 59.06 203 VAL A N 1
ATOM 1533 C CA . VAL A 1 203 ? -12.906 -1.851 -7.852 1 59.06 203 VAL A CA 1
ATOM 1534 C C . VAL A 1 203 ? -13.148 -3.352 -7.984 1 59.06 203 VAL A C 1
ATOM 1536 O O . VAL A 1 203 ? -12.461 -4.031 -8.75 1 59.06 203 VAL A O 1
ATOM 1539 N N . GLU A 1 204 ? -14.164 -3.848 -7.312 1 55.84 204 GLU A N 1
ATOM 1540 C CA . GLU A 1 204 ? -14.453 -5.277 -7.312 1 55.84 204 GLU A CA 1
ATOM 1541 C C . GLU A 1 204 ? -15.039 -5.719 -8.648 1 55.84 204 GLU A C 1
ATOM 1543 O O . GLU A 1 204 ? -14.852 -6.863 -9.07 1 55.84 204 GLU A O 1
ATOM 1548 N N . ASP A 1 205 ? -15.938 -4.852 -9.164 1 49.56 205 ASP A N 1
ATOM 1549 C CA . ASP A 1 205 ? -16.672 -5.254 -10.359 1 49.56 205 ASP A CA 1
ATOM 1550 C C . ASP A 1 205 ? -15.758 -5.254 -11.586 1 49.56 205 ASP A C 1
ATOM 1552 O O . ASP A 1 205 ? -16.219 -5.457 -12.711 1 49.56 205 ASP A O 1
ATOM 1556 N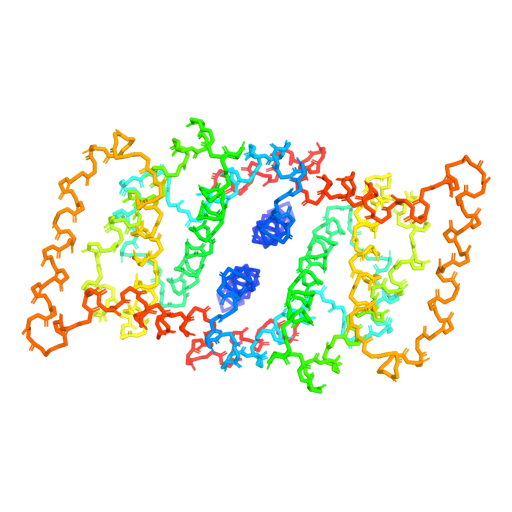 N . GLN A 1 206 ? -14.367 -5.047 -11.32 1 49.62 206 GLN A N 1
ATOM 1557 C CA . GLN A 1 206 ? -13.547 -5.102 -12.523 1 49.62 206 GLN A CA 1
ATOM 1558 C C . GLN A 1 206 ? -12.68 -6.359 -12.539 1 49.62 206 GLN A C 1
ATOM 1560 O O . GLN A 1 206 ? -12.25 -6.836 -11.492 1 49.62 206 GLN A O 1
ATOM 1565 N N . MET B 1 1 ? -20.797 11.781 -21.656 1 32.44 1 MET B N 1
ATOM 1566 C CA . MET B 1 1 ? -19.344 11.797 -21.812 1 32.44 1 MET B CA 1
ATOM 1567 C C . MET B 1 1 ? -18.656 12.258 -20.531 1 32.44 1 MET B C 1
ATOM 1569 O O . MET B 1 1 ? -17.609 11.719 -20.156 1 32.44 1 MET B O 1
ATOM 1573 N N . LEU B 1 2 ? -19.203 13.336 -19.812 1 36.22 2 LEU B N 1
ATOM 1574 C CA . LEU B 1 2 ? -18.672 13.867 -18.562 1 36.22 2 LEU B CA 1
ATOM 1575 C C . LEU B 1 2 ? -18.781 12.844 -17.438 1 36.22 2 LEU B C 1
ATOM 1577 O O . LEU B 1 2 ? -17.891 12.727 -16.594 1 36.22 2 LEU B O 1
ATOM 1581 N N . LYS B 1 3 ? -20.016 12.125 -17.609 1 44.03 3 LYS B N 1
ATOM 1582 C CA . LYS B 1 3 ? -20.219 11.102 -16.594 1 44.03 3 LYS B CA 1
ATOM 1583 C C . LYS B 1 3 ? -19.172 10 -16.703 1 44.03 3 LYS B C 1
ATOM 1585 O O . LYS B 1 3 ? -18.656 9.531 -15.688 1 44.03 3 LYS B O 1
ATOM 1590 N N . THR B 1 4 ? -18.828 9.672 -18 1 46.09 4 THR B N 1
ATOM 1591 C CA . THR B 1 4 ? -17.906 8.57 -18.25 1 46.09 4 THR B CA 1
ATOM 1592 C C . THR B 1 4 ? -16.5 8.93 -17.766 1 46.09 4 THR B C 1
ATOM 1594 O O . THR B 1 4 ? -15.812 8.102 -17.156 1 46.09 4 THR B O 1
ATOM 1597 N N . ALA B 1 5 ? -16.219 10.328 -17.906 1 51.31 5 ALA B N 1
ATOM 1598 C CA . ALA B 1 5 ? -14.898 10.797 -17.5 1 51.31 5 ALA B CA 1
ATOM 1599 C C . ALA B 1 5 ? -14.797 10.875 -15.977 1 51.31 5 ALA B C 1
ATOM 1601 O O . ALA B 1 5 ? -13.781 10.477 -15.398 1 51.31 5 ALA B O 1
ATOM 1602 N N . THR B 1 6 ? -15.922 11.297 -15.398 1 61.28 6 THR B N 1
ATOM 1603 C CA . THR B 1 6 ? -15.945 11.414 -13.945 1 61.28 6 THR B CA 1
ATOM 1604 C C . THR B 1 6 ? -15.898 10.039 -13.289 1 61.28 6 THR B C 1
ATOM 1606 O O . THR B 1 6 ? -15.203 9.844 -12.289 1 61.28 6 THR B O 1
ATOM 1609 N N . GLN B 1 7 ? -16.609 9.133 -13.969 1 64.12 7 GLN B N 1
ATOM 1610 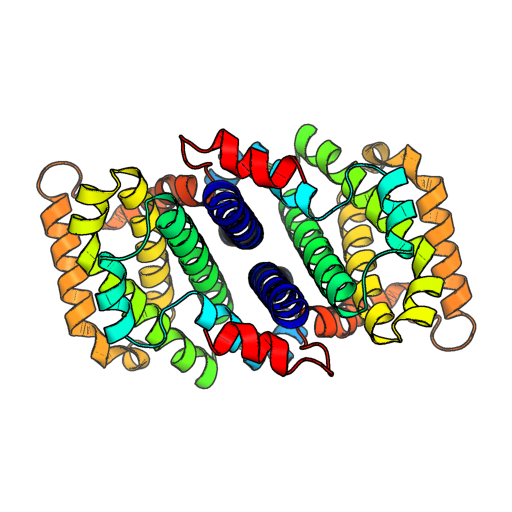C CA . GLN B 1 7 ? -16.641 7.773 -13.43 1 64.12 7 GLN B CA 1
ATOM 1611 C C . GLN B 1 7 ? -15.273 7.098 -13.594 1 64.12 7 GLN B C 1
ATOM 1613 O O . GLN B 1 7 ? -14.812 6.395 -12.695 1 64.12 7 GLN B O 1
ATOM 1618 N N . GLN B 1 8 ? -14.734 7.312 -14.734 1 66.19 8 GLN B N 1
ATOM 1619 C CA . GLN B 1 8 ? -13.414 6.742 -14.984 1 66.19 8 GLN B CA 1
ATOM 1620 C C . GLN B 1 8 ? -12.375 7.32 -14.023 1 66.19 8 GLN B C 1
ATOM 1622 O O . GLN B 1 8 ? -11.508 6.594 -13.539 1 66.19 8 GLN B O 1
ATOM 1627 N N . SER B 1 9 ? -12.648 8.562 -13.727 1 75.5 9 SER B N 1
ATOM 1628 C CA . SER B 1 9 ? -11.734 9.227 -12.797 1 75.5 9 SER B CA 1
ATOM 1629 C C . SER B 1 9 ? -11.914 8.695 -11.383 1 75.5 9 SER B C 1
ATOM 1631 O O . SER B 1 9 ? -10.93 8.445 -10.68 1 75.5 9 SER B O 1
ATOM 1633 N N . ARG B 1 10 ? -13.18 8.375 -11.062 1 76.25 10 ARG B N 1
ATOM 1634 C CA . ARG B 1 10 ? -13.453 7.887 -9.719 1 76.25 10 ARG B CA 1
ATOM 1635 C C . ARG B 1 10 ? -12.914 6.469 -9.531 1 76.25 10 ARG B C 1
ATOM 1637 O O . ARG B 1 10 ? -12.375 6.137 -8.477 1 76.25 10 ARG B O 1
ATOM 1644 N N . LEU B 1 11 ? -13.062 5.727 -10.586 1 77.5 11 LEU B N 1
ATOM 1645 C CA . LEU B 1 11 ? -12.547 4.367 -10.539 1 77.5 11 LEU B CA 1
ATOM 1646 C C . LEU B 1 11 ? -11.023 4.367 -10.398 1 77.5 11 LEU B C 1
ATOM 1648 O O . LEU B 1 11 ? -10.469 3.576 -9.641 1 77.5 11 LEU B O 1
ATOM 1652 N N . ALA B 1 12 ? -10.438 5.254 -11.141 1 80.88 12 ALA B N 1
ATOM 1653 C CA . ALA B 1 12 ? -8.984 5.367 -11.07 1 80.88 12 ALA B CA 1
ATOM 1654 C C . ALA B 1 12 ? -8.531 5.762 -9.664 1 80.88 12 ALA B C 1
ATOM 1656 O O . ALA B 1 12 ? -7.586 5.184 -9.125 1 80.88 12 ALA B O 1
ATOM 1657 N N . VAL B 1 13 ? -9.25 6.605 -9.086 1 81.81 13 VAL B N 1
ATOM 1658 C CA . VAL B 1 13 ? -8.914 7.086 -7.75 1 81.81 13 VAL B CA 1
ATOM 1659 C C . VAL B 1 13 ? -9.125 5.969 -6.73 1 81.81 13 VAL B C 1
ATOM 1661 O O . VAL B 1 13 ? -8.312 5.785 -5.82 1 81.81 13 VAL B O 1
ATOM 1664 N N . ALA B 1 14 ? -10.133 5.211 -6.93 1 82.31 14 ALA B N 1
ATOM 1665 C CA . ALA B 1 14 ? -10.422 4.102 -6.023 1 82.31 14 ALA B CA 1
ATOM 1666 C C . ALA B 1 14 ? -9.344 3.029 -6.109 1 82.31 14 ALA B C 1
ATOM 1668 O O . ALA B 1 14 ? -8.953 2.449 -5.094 1 82.31 14 ALA B O 1
ATOM 1669 N N . LYS B 1 15 ? -8.906 2.836 -7.277 1 83.75 15 LYS B N 1
ATOM 1670 C CA . LYS B 1 15 ? -7.855 1.838 -7.465 1 83.75 15 LYS B CA 1
ATOM 1671 C C . LYS B 1 15 ? -6.539 2.297 -6.84 1 83.75 15 LYS B C 1
ATOM 1673 O O . LYS B 1 15 ? -5.805 1.49 -6.266 1 83.75 15 LYS B O 1
ATOM 1678 N N . ILE B 1 16 ? -6.301 3.537 -6.984 1 86.81 16 ILE B N 1
ATOM 1679 C CA . ILE B 1 16 ? -5.113 4.098 -6.352 1 86.81 16 ILE B CA 1
ATOM 1680 C C . ILE B 1 16 ? -5.23 3.977 -4.832 1 86.81 16 ILE B C 1
ATOM 1682 O O . ILE B 1 16 ? -4.289 3.547 -4.164 1 86.81 16 ILE B O 1
ATOM 1686 N N . SER B 1 17 ? -6.398 4.184 -4.355 1 87.81 17 SER B N 1
ATOM 1687 C CA . SER B 1 17 ? -6.617 4.176 -2.914 1 87.81 17 SER B CA 1
ATOM 1688 C C . SER B 1 17 ? -6.527 2.762 -2.348 1 87.81 17 SER B C 1
ATOM 1690 O O . SER B 1 17 ? -6.129 2.574 -1.197 1 87.81 17 SER B O 1
ATOM 1692 N N . ALA B 1 18 ? -6.863 1.789 -3.119 1 90.94 18 ALA B N 1
ATOM 1693 C CA . ALA B 1 18 ? -6.867 0.407 -2.645 1 90.94 18 ALA B CA 1
ATOM 1694 C C . ALA B 1 18 ? -5.496 0.005 -2.111 1 90.94 18 ALA B C 1
ATOM 1696 O O . ALA B 1 18 ? -5.387 -0.555 -1.018 1 90.94 18 ALA B O 1
ATOM 1697 N N . GLY B 1 19 ? -4.473 0.334 -2.873 1 94.25 19 GLY B N 1
ATOM 1698 C CA . GLY B 1 19 ? -3.123 0.026 -2.424 1 94.25 19 GLY B CA 1
ATOM 1699 C C . GLY B 1 19 ? -2.76 0.706 -1.117 1 94.25 19 GLY B C 1
ATOM 1700 O O . GLY B 1 19 ? -2.143 0.093 -0.244 1 94.25 19 GLY B O 1
ATOM 1701 N N . TYR B 1 20 ? -3.203 1.879 -0.958 1 94.44 20 TYR B N 1
ATOM 1702 C CA . TYR B 1 20 ? -2.871 2.633 0.246 1 94.44 20 TYR B CA 1
ATOM 1703 C C . TYR B 1 20 ? -3.705 2.162 1.432 1 94.44 20 TYR B C 1
ATOM 1705 O O . TYR B 1 20 ? -3.236 2.178 2.572 1 94.44 20 TYR B O 1
ATOM 1713 N N . ILE B 1 21 ? -4.922 1.728 1.229 1 93.75 21 ILE B N 1
ATOM 1714 C CA . ILE B 1 21 ? -5.719 1.159 2.312 1 93.75 21 ILE B CA 1
ATOM 1715 C C . ILE B 1 21 ? -5.055 -0.114 2.828 1 93.75 21 ILE B C 1
ATOM 1717 O O . ILE B 1 21 ? -4.934 -0.312 4.039 1 93.75 21 ILE B O 1
ATOM 1721 N N . LEU B 1 22 ? -4.613 -0.895 1.939 1 96 22 LEU B N 1
ATOM 1722 C CA . LEU B 1 22 ? -3.898 -2.102 2.344 1 96 22 LEU B CA 1
ATOM 1723 C C . LEU B 1 22 ? -2.607 -1.751 3.074 1 96 22 LEU B C 1
ATOM 1725 O O . LEU B 1 22 ? -2.238 -2.416 4.043 1 96 22 LEU B O 1
ATOM 1729 N N . LEU B 1 23 ? -1.954 -0.751 2.607 1 96.31 23 LEU B N 1
ATOM 1730 C CA . LEU B 1 23 ? -0.763 -0.247 3.283 1 96.31 23 LEU B CA 1
ATOM 1731 C C . LEU B 1 23 ? -1.091 0.193 4.707 1 96.31 23 LEU B C 1
ATOM 1733 O O . LEU B 1 23 ? -0.384 -0.168 5.648 1 96.31 23 LEU B O 1
ATOM 1737 N N . ASN B 1 24 ? -2.162 0.939 4.875 1 94.25 24 ASN B N 1
ATOM 1738 C CA . ASN B 1 24 ? -2.586 1.367 6.203 1 94.25 24 ASN B CA 1
ATOM 1739 C C . ASN B 1 24 ? -2.916 0.175 7.098 1 94.25 24 ASN B C 1
ATOM 1741 O O . ASN B 1 24 ? -2.646 0.202 8.297 1 94.25 24 ASN B O 1
ATOM 1745 N N . ALA B 1 25 ? -3.477 -0.839 6.508 1 93.94 25 ALA B N 1
ATOM 1746 C CA . ALA B 1 25 ? -3.787 -2.049 7.266 1 93.94 25 ALA B CA 1
ATOM 1747 C C . ALA B 1 25 ? -2.516 -2.701 7.801 1 93.94 25 ALA B C 1
ATOM 1749 O O . ALA B 1 25 ? -2.449 -3.074 8.977 1 93.94 25 ALA B O 1
ATOM 1750 N N . VAL B 1 26 ? -1.492 -2.791 6.973 1 94.69 26 VAL B N 1
ATOM 1751 C CA . VAL B 1 26 ? -0.249 -3.447 7.363 1 94.69 26 VAL B CA 1
ATOM 1752 C C . VAL B 1 26 ? 0.46 -2.613 8.43 1 94.69 26 VAL B C 1
ATOM 1754 O O . VAL B 1 26 ? 0.991 -3.158 9.398 1 94.69 26 VAL B O 1
ATOM 1757 N N . VAL B 1 27 ? 0.423 -1.331 8.266 1 92.69 27 VAL B N 1
ATOM 1758 C CA . VAL B 1 27 ? 1.075 -0.432 9.219 1 92.69 27 VAL B CA 1
ATOM 1759 C C . VAL B 1 27 ? 0.37 -0.505 10.57 1 92.69 27 VAL B C 1
ATOM 1761 O O . VAL B 1 27 ? 1.005 -0.356 11.617 1 92.69 27 VAL B O 1
ATOM 1764 N N . SER B 1 28 ? -0.894 -0.812 10.539 1 90.75 28 SER B N 1
ATOM 1765 C CA . SER B 1 28 ? -1.689 -0.824 11.758 1 90.75 28 SER B CA 1
ATOM 1766 C C . SER B 1 28 ? -1.876 -2.244 12.281 1 90.75 28 SER B C 1
ATOM 1768 O O . SER B 1 28 ? -2.744 -2.492 13.125 1 90.75 28 SER B O 1
ATOM 1770 N N . MET B 1 29 ? -1.072 -3.141 11.734 1 89.62 29 MET B N 1
ATOM 1771 C CA . MET B 1 29 ? -1.2 -4.535 12.148 1 89.62 29 MET B CA 1
ATOM 1772 C C . MET B 1 29 ? -0.996 -4.68 13.656 1 89.62 29 MET B C 1
ATOM 1774 O O . MET B 1 29 ? -0.084 -4.078 14.219 1 89.62 29 MET B O 1
ATOM 1778 N N . GLY B 1 30 ? -1.767 -5.492 14.344 1 84.62 30 GLY B N 1
ATOM 1779 C CA . GLY B 1 30 ? -1.703 -5.648 15.789 1 84.62 30 GLY B CA 1
ATOM 1780 C C . GLY B 1 30 ? -2.734 -4.816 16.531 1 84.62 30 GLY B C 1
ATOM 1781 O O . GLY B 1 30 ? -2.982 -5.035 17.719 1 84.62 30 GLY B O 1
ATOM 1782 N N . SER B 1 31 ? -3.26 -3.818 15.82 1 85.62 31 SER B N 1
ATOM 1783 C CA . SER B 1 31 ? -4.312 -3.006 16.422 1 85.62 31 SER B CA 1
ATOM 1784 C C . SER B 1 31 ? -5.688 -3.635 16.203 1 85.62 31 SER B C 1
ATOM 1786 O O . SER B 1 31 ? -5.898 -4.352 15.219 1 85.62 31 SER B O 1
ATOM 1788 N N . PRO B 1 32 ? -6.609 -3.342 17.078 1 86.62 32 PRO B N 1
ATOM 1789 C CA . PRO B 1 32 ? -7.949 -3.922 16.953 1 86.62 32 PRO B CA 1
ATOM 1790 C C . PRO B 1 32 ? -8.68 -3.457 15.688 1 86.62 32 PRO B C 1
ATOM 1792 O O . PRO B 1 32 ? -9.594 -4.133 15.211 1 86.62 32 PRO B O 1
ATOM 1795 N N . ILE B 1 33 ? -8.273 -2.4 15.172 1 86.38 33 ILE B N 1
ATOM 1796 C CA . ILE B 1 33 ? -8.984 -1.808 14.039 1 86.38 33 ILE B CA 1
ATOM 1797 C C . ILE B 1 33 ? -8.867 -2.719 12.82 1 86.38 33 ILE B C 1
ATOM 1799 O O . ILE B 1 33 ? -9.773 -2.771 11.992 1 86.38 33 ILE B O 1
ATOM 1803 N N . VAL B 1 34 ? -7.766 -3.389 12.727 1 92 34 VAL B N 1
ATOM 1804 C CA . VAL B 1 34 ? -7.566 -4.27 11.586 1 92 34 VAL B CA 1
ATOM 1805 C C . VAL B 1 34 ? -8.578 -5.41 11.625 1 92 34 VAL B C 1
ATOM 1807 O O . VAL B 1 34 ? -9.227 -5.711 10.617 1 92 34 VAL B O 1
ATOM 1810 N N . LYS B 1 35 ? -8.758 -5.957 12.828 1 92.62 35 LYS B N 1
ATOM 1811 C CA . LYS B 1 35 ? -9.711 -7.051 12.977 1 92.62 35 LYS B CA 1
ATOM 1812 C C . LYS B 1 35 ? -11.125 -6.598 12.609 1 92.62 35 LYS B C 1
ATOM 1814 O O . LYS B 1 35 ? -11.844 -7.312 11.906 1 92.62 35 LYS B O 1
ATOM 1819 N N . GLU B 1 36 ? -11.453 -5.398 12.945 1 90.56 36 GLU B N 1
ATOM 1820 C CA . GLU B 1 36 ? -12.789 -4.852 12.711 1 90.56 36 GLU B CA 1
ATOM 1821 C C . GLU B 1 36 ? -13.031 -4.59 11.227 1 90.56 36 GLU B C 1
ATOM 1823 O O . GLU B 1 36 ? -14.172 -4.535 10.781 1 90.56 36 GLU B O 1
ATOM 1828 N N . ASN B 1 37 ? -11.969 -4.496 10.516 1 91.94 37 ASN B N 1
ATOM 1829 C CA . ASN B 1 37 ? -12.117 -4.117 9.117 1 91.94 37 ASN B CA 1
ATOM 1830 C C . ASN B 1 37 ? -11.625 -5.219 8.18 1 91.94 37 ASN B C 1
ATOM 1832 O O . ASN B 1 37 ? -11.305 -4.961 7.02 1 91.94 37 ASN B O 1
ATOM 1836 N N . MET B 1 38 ? -11.562 -6.441 8.602 1 93.75 38 MET B N 1
ATOM 1837 C CA . MET B 1 38 ? -11.039 -7.574 7.844 1 93.75 38 MET B CA 1
ATOM 1838 C C . MET B 1 38 ? -11.859 -7.805 6.578 1 93.75 38 MET B C 1
ATOM 1840 O O . MET B 1 38 ? -11.305 -8.086 5.516 1 93.75 38 MET B O 1
ATOM 1844 N N . PRO B 1 39 ? -13.188 -7.637 6.648 1 93 39 PRO B N 1
ATOM 1845 C CA . PRO B 1 39 ? -13.953 -7.836 5.414 1 93 39 PRO B CA 1
ATOM 1846 C C . PRO B 1 39 ? -13.516 -6.898 4.289 1 93 39 PRO B C 1
ATOM 1848 O O . PRO B 1 39 ? -13.422 -7.32 3.133 1 93 39 PRO B O 1
ATOM 1851 N N . ARG B 1 40 ? -13.148 -5.68 4.641 1 91.31 40 ARG B N 1
ATOM 1852 C CA . ARG B 1 40 ? -12.695 -4.707 3.652 1 91.31 40 ARG B CA 1
ATOM 1853 C C . ARG B 1 40 ? -11.297 -5.051 3.154 1 91.31 40 ARG B C 1
ATOM 1855 O O . ARG B 1 40 ? -11.008 -4.941 1.96 1 91.31 40 ARG B O 1
ATOM 1862 N N . ILE B 1 41 ? -10.461 -5.438 4.039 1 94.62 41 ILE B N 1
ATOM 1863 C CA . ILE B 1 41 ? -9.094 -5.82 3.697 1 94.62 41 ILE B CA 1
ATOM 1864 C C . ILE B 1 41 ? -9.117 -7.004 2.734 1 94.62 41 ILE B C 1
ATOM 1866 O O . ILE B 1 41 ? -8.422 -6.992 1.713 1 94.62 41 ILE B O 1
ATOM 1870 N N . ILE B 1 42 ? -9.992 -7.969 3.014 1 96.06 42 ILE B N 1
ATOM 1871 C CA . ILE B 1 42 ? -10.141 -9.156 2.182 1 96.06 42 ILE B CA 1
ATOM 1872 C C . ILE B 1 42 ? -10.641 -8.758 0.795 1 96.06 42 ILE B C 1
ATOM 1874 O O . ILE B 1 42 ? -10.109 -9.219 -0.219 1 96.06 42 ILE B O 1
ATOM 1878 N N . GLN B 1 43 ? -11.523 -7.855 0.788 1 93.5 43 GLN B N 1
ATOM 1879 C CA . GLN B 1 43 ? -12.07 -7.395 -0.481 1 93.5 43 GLN B CA 1
ATOM 1880 C C . GLN B 1 43 ? -11.008 -6.715 -1.332 1 93.5 43 GLN B C 1
ATOM 1882 O O . GLN B 1 43 ? -10.93 -6.945 -2.541 1 93.5 43 GLN B O 1
ATOM 1887 N N . LEU B 1 44 ? -10.164 -6.02 -0.721 1 93.06 44 LEU B N 1
ATOM 1888 C CA . LEU B 1 44 ? -9.195 -5.207 -1.453 1 93.06 44 LEU B CA 1
ATOM 1889 C C . LEU B 1 44 ? -8.023 -6.062 -1.931 1 93.06 44 LEU B C 1
ATOM 1891 O O . LEU B 1 44 ? -7.516 -5.863 -3.035 1 93.06 44 LEU B O 1
ATOM 1895 N N . TRP B 1 45 ? -7.547 -7.043 -1.082 1 95.81 45 TRP B N 1
ATOM 1896 C CA . TRP B 1 45 ? -6.426 -7.82 -1.595 1 95.81 45 TRP B CA 1
ATOM 1897 C C . TRP B 1 45 ? -6.871 -8.734 -2.73 1 95.81 45 TRP B C 1
ATOM 1899 O O . TRP B 1 45 ? -6.059 -9.133 -3.572 1 95.81 45 TRP B O 1
ATOM 1909 N N . ARG B 1 46 ? -8.164 -9 -2.801 1 95.19 46 ARG B N 1
ATOM 1910 C CA . ARG B 1 46 ? -8.68 -9.836 -3.879 1 95.19 46 ARG B CA 1
ATOM 1911 C C . ARG B 1 46 ? -8.617 -9.102 -5.215 1 95.19 46 ARG B C 1
ATOM 1913 O O . ARG B 1 46 ? -8.508 -9.734 -6.27 1 95.19 46 ARG B O 1
ATOM 1920 N N . THR B 1 47 ? -8.609 -7.785 -5.195 1 92 47 THR B N 1
ATOM 1921 C CA . THR B 1 47 ? -8.648 -7 -6.422 1 92 47 THR B CA 1
ATOM 1922 C C . THR B 1 47 ? -7.316 -7.094 -7.164 1 92 47 THR B C 1
ATOM 1924 O O . THR B 1 47 ? -7.23 -6.734 -8.336 1 92 47 THR B O 1
ATOM 1927 N N . ALA B 1 48 ? -6.305 -7.566 -6.547 1 94.06 48 ALA B N 1
ATOM 1928 C CA . ALA B 1 48 ? -4.984 -7.68 -7.168 1 94.06 48 ALA B CA 1
ATOM 1929 C C . ALA B 1 48 ? -4.883 -8.945 -8.016 1 94.06 48 ALA B C 1
ATOM 1931 O O . ALA B 1 48 ? -3.912 -9.133 -8.75 1 94.06 48 ALA B O 1
ATOM 1932 N N . PHE B 1 49 ? -5.918 -9.797 -7.953 1 95.44 49 PHE B N 1
ATOM 1933 C CA . PHE B 1 49 ? -5.879 -11.086 -8.633 1 95.44 49 PHE B CA 1
ATOM 1934 C C . PHE B 1 49 ? -7.094 -11.258 -9.531 1 95.44 49 PHE B C 1
ATOM 1936 O O . PHE B 1 49 ? -8.117 -10.594 -9.344 1 95.44 49 PHE B O 1
ATOM 1943 N N . PRO B 1 50 ? -6.953 -12.18 -10.484 1 94.44 50 PRO B N 1
ATOM 1944 C CA . PRO B 1 50 ? -8.141 -12.523 -11.273 1 94.44 50 PRO B CA 1
ATOM 1945 C C . PRO B 1 50 ? -9.242 -13.148 -10.422 1 94.44 50 PRO B C 1
ATOM 1947 O O . PRO B 1 50 ? -8.969 -13.695 -9.352 1 94.44 50 PRO B O 1
ATOM 1950 N N . ARG B 1 51 ? -10.445 -13.125 -10.945 1 94.56 51 ARG B N 1
ATOM 1951 C CA . ARG B 1 51 ? -11.617 -13.57 -10.188 1 94.56 51 ARG B CA 1
ATOM 1952 C C . ARG B 1 51 ? -11.766 -15.086 -10.258 1 94.56 51 ARG B C 1
ATOM 1954 O O . ARG B 1 51 ? -12.555 -15.672 -9.516 1 94.56 51 ARG B O 1
ATOM 1961 N N . SER B 1 52 ? -11.016 -15.648 -11.18 1 95.56 52 SER B N 1
ATOM 1962 C CA . SER B 1 52 ? -11.023 -17.094 -11.336 1 95.56 52 SER B CA 1
ATOM 1963 C C . SER B 1 52 ? -9.719 -17.594 -11.945 1 95.56 52 SER B C 1
ATOM 1965 O O . SER B 1 52 ? -8.938 -16.812 -12.477 1 95.56 52 SER B O 1
ATOM 1967 N N . THR B 1 53 ? -9.484 -18.938 -11.828 1 94.44 53 THR B N 1
ATOM 1968 C CA . THR B 1 53 ? -8.297 -19.531 -12.43 1 94.44 53 THR B CA 1
ATOM 1969 C C . THR B 1 53 ? -8.367 -19.469 -13.953 1 94.44 53 THR B C 1
ATOM 1971 O O . THR B 1 53 ? -7.344 -19.375 -14.625 1 94.44 53 THR B O 1
ATOM 1974 N N . LYS B 1 54 ? -9.562 -19.5 -14.477 1 94.94 54 LYS B N 1
ATOM 1975 C CA . LYS B 1 54 ? -9.742 -19.359 -15.922 1 94.94 54 LYS B CA 1
ATOM 1976 C C . LYS B 1 54 ? -9.305 -17.984 -16.406 1 94.94 54 LYS B C 1
ATOM 1978 O O . LYS B 1 54 ? -8.633 -17.875 -17.438 1 94.94 54 LYS B O 1
ATOM 1983 N N . GLU B 1 55 ? -9.703 -17 -15.695 1 93.94 55 GLU B N 1
ATOM 1984 C CA . GLU B 1 55 ? -9.281 -15.641 -16.031 1 93.94 55 GLU B CA 1
ATOM 1985 C C . GLU B 1 55 ? -7.77 -15.484 -15.898 1 93.94 55 GLU B C 1
ATOM 1987 O O . GLU B 1 55 ? -7.145 -14.773 -16.688 1 93.94 55 GLU B O 1
ATOM 1992 N N . ALA B 1 56 ? -7.191 -16.109 -14.914 1 93.19 56 ALA B N 1
ATOM 1993 C CA . ALA B 1 56 ? -5.742 -16.078 -14.734 1 93.19 56 ALA B CA 1
ATOM 1994 C C . ALA B 1 56 ? -5.027 -16.688 -15.938 1 93.19 56 ALA B C 1
ATOM 1996 O O . ALA B 1 56 ? -4.031 -16.141 -16.422 1 93.19 56 ALA B O 1
ATOM 1997 N N . GLU B 1 57 ? -5.562 -17.734 -16.422 1 91.62 57 GLU B N 1
ATOM 1998 C CA . GLU B 1 57 ? -4.988 -18.391 -17.594 1 91.62 57 GLU B CA 1
ATOM 1999 C C . GLU B 1 57 ? -5.078 -17.5 -18.828 1 91.62 57 GLU B C 1
ATOM 2001 O O . GLU B 1 57 ? -4.164 -17.469 -19.656 1 91.62 57 GLU B O 1
ATOM 2006 N N . ALA B 1 58 ? -6.082 -16.766 -18.906 1 90.56 58 ALA B N 1
ATOM 2007 C CA . ALA B 1 58 ? -6.344 -15.938 -20.078 1 90.56 58 ALA B CA 1
ATOM 2008 C C . ALA B 1 58 ? -5.484 -14.68 -20.078 1 90.56 58 ALA B C 1
ATOM 2010 O O . ALA B 1 58 ? -5.336 -14.008 -21.094 1 90.56 58 ALA B O 1
ATOM 2011 N N . GLU B 1 59 ? -4.824 -14.344 -18.969 1 88.19 59 GLU B N 1
ATOM 2012 C CA . GLU B 1 59 ? -4.047 -13.117 -18.828 1 88.19 59 GLU B CA 1
ATOM 2013 C C . GLU B 1 59 ? -2.756 -13.188 -19.641 1 88.19 59 GLU B C 1
ATOM 2015 O O . GLU B 1 59 ? -2.209 -12.156 -20.031 1 88.19 59 GLU B O 1
ATOM 2020 N N . LYS B 1 60 ? -2.109 -14.32 -19.766 1 79.62 60 LYS B N 1
ATOM 2021 C CA . LYS B 1 60 ? -0.797 -14.477 -20.391 1 79.62 60 LYS B CA 1
ATOM 2022 C C . LYS B 1 60 ? -0.754 -13.812 -21.766 1 79.62 60 LYS B C 1
ATOM 2024 O O . LYS B 1 60 ? 0.29 -13.305 -22.172 1 79.62 60 LYS B O 1
ATOM 2029 N N . GLY B 1 61 ? -1.812 -13.68 -22.375 1 76.75 61 GLY B N 1
ATOM 2030 C CA . GLY B 1 61 ? -1.832 -13.094 -23.703 1 76.75 61 GLY B CA 1
ATOM 2031 C C . GLY B 1 61 ? -2.248 -11.633 -23.703 1 76.75 61 GLY B C 1
ATOM 2032 O O . GLY B 1 61 ? -2.432 -11.039 -24.766 1 76.75 61 GLY B O 1
ATOM 2033 N N . ARG B 1 62 ? -2.24 -11.109 -22.531 1 79.81 62 ARG B N 1
ATOM 2034 C CA . ARG B 1 62 ? -2.766 -9.75 -22.453 1 79.81 62 ARG B CA 1
ATOM 2035 C C . ARG B 1 62 ? -1.743 -8.797 -21.828 1 79.81 62 ARG B C 1
ATOM 2037 O O . ARG B 1 62 ? -0.903 -9.219 -21.031 1 79.81 62 ARG B O 1
ATOM 2044 N N . GLY B 1 63 ? -1.735 -7.582 -22.312 1 78.88 63 GLY B N 1
ATOM 2045 C CA . GLY B 1 63 ? -0.951 -6.52 -21.703 1 78.88 63 GLY B CA 1
ATOM 2046 C C . GLY B 1 63 ? 0.461 -6.43 -22.25 1 78.88 63 GLY B C 1
ATOM 2047 O O . GLY B 1 63 ? 0.799 -7.113 -23.219 1 78.88 63 GLY B O 1
ATOM 2048 N N . ASP B 1 64 ? 1.214 -5.453 -21.75 1 86 64 ASP B N 1
ATOM 2049 C CA . ASP B 1 64 ? 2.615 -5.238 -22.094 1 86 64 ASP B CA 1
ATOM 2050 C C . ASP B 1 64 ? 3.514 -5.402 -20.875 1 86 64 ASP B C 1
ATOM 2052 O O . ASP B 1 64 ? 3.043 -5.773 -19.797 1 86 64 ASP B O 1
ATOM 2056 N N . ALA B 1 65 ? 4.789 -5.223 -21.047 1 84.5 65 ALA B N 1
ATOM 2057 C CA . ALA B 1 65 ? 5.777 -5.441 -19.984 1 84.5 65 ALA B CA 1
ATOM 2058 C C . ALA B 1 65 ? 5.477 -4.578 -18.766 1 84.5 65 ALA B C 1
ATOM 2060 O O . ALA B 1 65 ? 5.555 -5.055 -17.625 1 84.5 65 ALA B O 1
ATOM 2061 N N . PHE B 1 66 ? 5.105 -3.395 -19.031 1 82.25 66 PHE B N 1
ATOM 2062 C CA . PHE B 1 66 ? 4.828 -2.463 -17.953 1 82.25 66 PHE B CA 1
ATOM 2063 C C . PHE B 1 66 ? 3.59 -2.891 -17.172 1 82.25 66 PHE B C 1
ATOM 2065 O O . PHE B 1 66 ? 3.596 -2.893 -15.938 1 82.25 66 PHE B O 1
ATOM 2072 N N . SER B 1 67 ? 2.533 -3.256 -17.781 1 85.5 67 SER B N 1
ATOM 2073 C CA . SER B 1 67 ? 1.304 -3.666 -17.125 1 85.5 67 SER B CA 1
ATOM 2074 C C . SER B 1 67 ? 1.516 -4.938 -16.297 1 85.5 67 SER B C 1
ATOM 2076 O O . SER B 1 67 ? 0.921 -5.102 -15.234 1 85.5 67 SER B O 1
ATOM 2078 N N . TRP B 1 68 ? 2.352 -5.781 -16.797 1 88 68 TRP B N 1
ATOM 2079 C CA . TRP B 1 68 ? 2.652 -7 -16.047 1 88 68 TRP B CA 1
ATOM 2080 C C . TRP B 1 68 ? 3.486 -6.688 -14.812 1 88 68 TRP B C 1
ATOM 2082 O O . TRP B 1 68 ? 3.254 -7.254 -13.734 1 88 68 TRP B O 1
ATOM 2092 N N . GLN B 1 69 ? 4.457 -5.82 -15.008 1 87.88 69 GLN B N 1
ATOM 2093 C CA . GLN B 1 69 ? 5.234 -5.406 -13.844 1 87.88 69 GLN B CA 1
ATOM 2094 C C . GLN B 1 69 ? 4.328 -4.859 -12.742 1 87.88 69 GLN B C 1
ATOM 2096 O O . GLN B 1 69 ? 4.453 -5.238 -11.578 1 87.88 69 GLN B O 1
ATOM 2101 N N . CYS B 1 70 ? 3.469 -4.051 -13.148 1 88.88 70 CYS B N 1
ATOM 2102 C CA . CYS B 1 70 ? 2.549 -3.445 -12.195 1 88.88 70 CYS B CA 1
ATOM 2103 C C . CYS B 1 70 ? 1.656 -4.5 -11.547 1 88.88 70 CYS B C 1
ATOM 2105 O O . CYS B 1 70 ? 1.429 -4.473 -10.336 1 88.88 70 CYS B O 1
ATOM 2107 N N . ALA B 1 71 ? 1.179 -5.391 -12.328 1 90.88 71 ALA B N 1
ATOM 2108 C CA . ALA B 1 71 ? 0.32 -6.453 -11.805 1 90.88 71 ALA B CA 1
ATOM 2109 C C . ALA B 1 71 ? 1.067 -7.316 -10.789 1 90.88 71 ALA B C 1
ATOM 2111 O O . ALA B 1 71 ? 0.516 -7.68 -9.75 1 90.88 71 ALA B O 1
ATOM 2112 N N . LEU B 1 72 ? 2.289 -7.609 -11.086 1 92 72 LEU B N 1
ATOM 2113 C CA . LEU B 1 72 ? 3.078 -8.469 -10.211 1 92 72 LEU B CA 1
ATOM 2114 C C . LEU B 1 72 ? 3.436 -7.742 -8.922 1 92 72 LEU B C 1
ATOM 2116 O O . LEU B 1 72 ? 3.482 -8.359 -7.852 1 92 72 LEU B O 1
ATOM 2120 N N . GLU B 1 73 ? 3.633 -6.477 -9.023 1 91.38 73 GLU B N 1
ATOM 2121 C CA . GLU B 1 73 ? 3.838 -5.672 -7.824 1 91.38 73 GLU B CA 1
ATOM 2122 C C . GLU B 1 73 ? 2.594 -5.668 -6.941 1 91.38 73 GLU B C 1
ATOM 2124 O O . GLU B 1 73 ? 2.691 -5.789 -5.719 1 91.38 73 GLU B O 1
ATOM 2129 N N . GLN B 1 74 ? 1.452 -5.504 -7.594 1 94.25 74 GLN B N 1
ATOM 2130 C CA . GLN B 1 74 ? 0.184 -5.512 -6.871 1 94.25 74 GLN B CA 1
ATOM 2131 C C . GLN B 1 74 ? -0.061 -6.863 -6.203 1 94.25 74 GLN B C 1
ATOM 2133 O O . GLN B 1 74 ? -0.418 -6.922 -5.027 1 94.25 74 GLN B O 1
ATOM 2138 N N . ARG B 1 75 ? 0.211 -7.875 -6.906 1 96.25 75 ARG B N 1
ATOM 2139 C CA . ARG B 1 75 ? -0.015 -9.219 -6.383 1 96.25 75 ARG B CA 1
ATOM 2140 C C . ARG B 1 75 ? 0.96 -9.539 -5.254 1 96.25 75 ARG B C 1
ATOM 2142 O O . ARG B 1 75 ? 0.572 -10.109 -4.234 1 96.25 75 ARG B O 1
ATOM 2149 N N . SER B 1 76 ? 2.203 -9.148 -5.457 1 94.56 76 SER B N 1
ATOM 2150 C CA . SER B 1 76 ? 3.18 -9.336 -4.387 1 94.56 76 SER B CA 1
ATOM 2151 C C . SER B 1 76 ? 2.768 -8.594 -3.123 1 94.56 76 SER B C 1
ATOM 2153 O O . SER B 1 76 ? 2.879 -9.125 -2.018 1 94.56 76 SER B O 1
ATOM 2155 N N . GLY B 1 77 ? 2.322 -7.406 -3.291 1 95.31 77 GLY B N 1
ATOM 2156 C CA . GLY B 1 77 ? 1.853 -6.625 -2.156 1 95.31 77 GLY B CA 1
ATOM 2157 C C . GLY B 1 77 ? 0.671 -7.262 -1.445 1 95.31 77 GLY B C 1
ATOM 2158 O O . GLY B 1 77 ? 0.652 -7.344 -0.216 1 95.31 77 GLY B O 1
ATOM 2159 N N . ALA B 1 78 ? -0.294 -7.676 -2.246 1 97.12 78 ALA B N 1
ATOM 2160 C CA . ALA B 1 78 ? -1.47 -8.328 -1.674 1 97.12 78 ALA B CA 1
ATOM 2161 C C . ALA B 1 78 ? -1.079 -9.578 -0.896 1 97.12 78 ALA B C 1
ATOM 2163 O O . ALA B 1 78 ? -1.574 -9.812 0.209 1 97.12 78 ALA B O 1
ATOM 2164 N N . LEU B 1 79 ? -0.166 -10.336 -1.434 1 97.44 79 LEU B N 1
ATOM 2165 C CA . LEU B 1 79 ? 0.321 -11.516 -0.735 1 97.44 79 LEU B CA 1
ATOM 2166 C C . LEU B 1 79 ? 1.04 -11.133 0.553 1 97.44 79 LEU B C 1
ATOM 2168 O O . LEU B 1 79 ? 0.961 -11.852 1.552 1 97.44 79 LEU B O 1
ATOM 2172 N N . GLY B 1 80 ? 1.735 -10.023 0.504 1 96.19 80 GLY B N 1
ATOM 2173 C CA . GLY B 1 80 ? 2.361 -9.508 1.714 1 96.19 80 GLY B CA 1
ATOM 2174 C C . GLY B 1 80 ? 1.367 -9.203 2.816 1 96.19 80 GLY B C 1
ATOM 2175 O O . GLY B 1 80 ? 1.629 -9.477 3.99 1 96.19 80 GLY B O 1
ATOM 2176 N N . VAL B 1 81 ? 0.233 -8.664 2.463 1 96.94 81 VAL B N 1
ATOM 2177 C CA . VAL B 1 81 ? -0.832 -8.391 3.424 1 96.94 81 VAL B CA 1
ATOM 2178 C C . VAL B 1 81 ? -1.356 -9.711 3.992 1 96.94 81 VAL B C 1
ATOM 2180 O O . VAL B 1 81 ? -1.528 -9.844 5.207 1 96.94 81 VAL B O 1
ATOM 2183 N N . MET B 1 82 ? -1.573 -10.648 3.164 1 98.19 82 MET B N 1
ATOM 2184 C CA . MET B 1 82 ? -2.064 -11.953 3.586 1 98.19 82 MET B CA 1
ATOM 2185 C C . MET B 1 82 ? -1.088 -12.617 4.555 1 98.19 82 MET B C 1
ATOM 2187 O O . MET B 1 82 ? -1.503 -13.234 5.535 1 98.19 82 MET B O 1
ATOM 2191 N N . LEU B 1 83 ? 0.205 -12.484 4.246 1 96.5 83 LEU B N 1
ATOM 2192 C CA . LEU B 1 83 ? 1.229 -13.023 5.137 1 96.5 83 LEU B CA 1
ATOM 2193 C C . LEU B 1 83 ? 1.145 -12.375 6.512 1 96.5 83 LEU B C 1
ATOM 2195 O O . LEU B 1 83 ? 1.217 -13.062 7.535 1 96.5 83 LEU B O 1
ATOM 2199 N N . ALA B 1 84 ? 0.961 -11.094 6.508 1 95.5 84 ALA B N 1
ATOM 2200 C CA . ALA B 1 84 ? 0.848 -10.375 7.77 1 95.5 84 ALA B CA 1
ATOM 2201 C C . ALA B 1 84 ? -0.376 -10.828 8.555 1 95.5 84 ALA B C 1
ATOM 2203 O O . ALA B 1 84 ? -0.311 -10.992 9.773 1 95.5 84 ALA B O 1
ATOM 2204 N N . VAL B 1 85 ? -1.458 -11.07 7.875 1 97.25 85 VAL B N 1
ATOM 2205 C CA . VAL B 1 85 ? -2.691 -11.539 8.5 1 97.25 85 VAL B CA 1
ATOM 2206 C C . VAL B 1 85 ? -2.5 -12.961 9.023 1 97.25 85 VAL B C 1
ATOM 2208 O O . VAL B 1 85 ? -2.887 -13.266 10.156 1 97.25 85 VAL B O 1
ATOM 2211 N N . ALA B 1 86 ? -1.87 -13.781 8.242 1 97.25 86 ALA B N 1
ATOM 2212 C CA . ALA B 1 86 ? -1.677 -15.18 8.602 1 97.25 86 ALA B CA 1
ATOM 2213 C C . ALA B 1 86 ? -0.773 -15.312 9.828 1 97.25 86 ALA B C 1
ATOM 2215 O O . ALA B 1 86 ? -0.868 -16.281 10.57 1 97.25 86 ALA B O 1
ATOM 2216 N N . ASN B 1 87 ? 0.077 -14.328 10.047 1 95.19 87 ASN B N 1
ATOM 2217 C CA . ASN B 1 87 ? 1 -14.344 11.18 1 95.19 87 ASN B CA 1
ATOM 2218 C C . ASN B 1 87 ? 0.317 -13.891 12.461 1 95.19 87 ASN B C 1
ATOM 2220 O O . ASN B 1 87 ? 0.916 -13.938 13.539 1 95.19 87 ASN B O 1
ATOM 2224 N N . GLN B 1 88 ? -0.907 -13.445 12.336 1 94.94 88 GLN B N 1
ATOM 2225 C CA . GLN B 1 88 ? -1.69 -13.031 13.5 1 94.94 88 GLN B CA 1
ATOM 2226 C C . GLN B 1 88 ? -2.822 -14.023 13.781 1 94.94 88 GLN B C 1
ATOM 2228 O O . GLN B 1 88 ? -3.822 -14.047 13.062 1 94.94 88 GLN B O 1
ATOM 2233 N N . ARG B 1 89 ? -2.764 -14.672 14.891 1 91.88 89 ARG B N 1
ATOM 2234 C CA . ARG B 1 89 ? -3.715 -15.734 15.219 1 91.88 89 ARG B CA 1
ATOM 2235 C C . ARG B 1 89 ? -5.137 -15.188 15.297 1 91.88 89 ARG B C 1
ATOM 2237 O O . ARG B 1 89 ? -6.086 -15.844 14.867 1 91.88 89 ARG B O 1
ATOM 2244 N N . GLU B 1 90 ? -5.262 -13.938 15.742 1 94.31 90 GLU B N 1
ATOM 2245 C CA . GLU B 1 90 ? -6.582 -13.352 15.945 1 94.31 90 GLU B CA 1
ATOM 2246 C C . GLU B 1 90 ? -7.219 -12.961 14.609 1 94.31 90 GLU B C 1
ATOM 2248 O O . GLU B 1 90 ? -8.438 -12.82 14.516 1 94.31 90 GLU B O 1
ATOM 2253 N N . LEU B 1 91 ? -6.438 -12.828 13.609 1 96.31 91 LEU B N 1
ATOM 2254 C CA . LEU B 1 91 ? -6.934 -12.375 12.312 1 96.31 91 LEU B CA 1
ATOM 2255 C C . LEU B 1 91 ? -7.125 -13.547 11.359 1 96.31 91 LEU B C 1
ATOM 2257 O O . LEU B 1 91 ? -7.984 -13.5 10.477 1 96.31 91 LEU B O 1
ATOM 2261 N N . ALA B 1 92 ? -6.324 -14.555 11.523 1 96.62 92 ALA B N 1
ATOM 2262 C CA . ALA B 1 92 ? -6.305 -15.695 10.602 1 96.62 92 ALA B CA 1
ATOM 2263 C C . ALA B 1 92 ? -7.395 -16.703 10.953 1 96.62 92 ALA B C 1
ATOM 2265 O O . ALA B 1 92 ? -7.113 -17.891 11.164 1 96.62 92 ALA B O 1
ATOM 2266 N N . ASP B 1 93 ? -8.609 -16.25 10.945 1 96.69 93 ASP B N 1
ATOM 2267 C CA . ASP B 1 93 ? -9.727 -17.156 11.172 1 96.69 93 ASP B CA 1
ATOM 2268 C C . ASP B 1 93 ? -10.102 -17.891 9.883 1 96.69 93 ASP B C 1
ATOM 2270 O O . ASP B 1 93 ? -9.438 -17.734 8.859 1 96.69 93 ASP B O 1
ATOM 2274 N N . ASP B 1 94 ? -11.164 -18.672 9.938 1 96.81 94 ASP B N 1
ATOM 2275 C CA . ASP B 1 94 ? -11.523 -19.531 8.82 1 96.81 94 ASP B CA 1
ATOM 2276 C C . ASP B 1 94 ? -11.875 -18.703 7.582 1 96.81 94 ASP B C 1
ATOM 2278 O O . ASP B 1 94 ? -11.523 -19.078 6.461 1 96.81 94 ASP B O 1
ATOM 2282 N N . ASP B 1 95 ? -12.562 -17.625 7.789 1 96.88 95 ASP B N 1
ATOM 2283 C CA . ASP B 1 95 ? -12.969 -16.781 6.672 1 96.88 95 ASP B CA 1
ATOM 2284 C C . ASP B 1 95 ? -11.75 -16.172 5.98 1 96.88 95 ASP B C 1
ATOM 2286 O O . ASP B 1 95 ? -11.672 -16.141 4.754 1 96.88 95 ASP B O 1
ATOM 2290 N N . ALA B 1 96 ? -10.867 -15.641 6.777 1 98 96 ALA B N 1
ATOM 2291 C CA . ALA B 1 96 ? -9.648 -15.055 6.23 1 98 96 ALA B CA 1
ATOM 2292 C C . ALA B 1 96 ? -8.828 -16.094 5.477 1 98 96 ALA B C 1
ATOM 2294 O O . ALA B 1 96 ? -8.328 -15.828 4.379 1 98 96 ALA B O 1
ATOM 2295 N N . ILE B 1 97 ? -8.695 -17.266 6.012 1 98.25 97 ILE B N 1
ATOM 2296 C CA . ILE B 1 97 ? -7.918 -18.344 5.395 1 98.25 97 ILE B CA 1
ATOM 2297 C C . ILE B 1 97 ? -8.547 -18.734 4.062 1 98.25 97 ILE B C 1
ATOM 2299 O O . ILE B 1 97 ? -7.855 -18.859 3.051 1 98.25 97 ILE B O 1
ATOM 2303 N N . LYS B 1 98 ? -9.805 -18.859 4.059 1 98.06 98 LYS B N 1
ATOM 2304 C CA . LYS B 1 98 ? -10.516 -19.219 2.836 1 98.06 98 LYS B CA 1
ATOM 2305 C C . LYS B 1 98 ? -10.328 -18.156 1.759 1 98.06 98 LYS B C 1
ATOM 2307 O O . LYS B 1 98 ? -10.188 -18.484 0.578 1 98.06 98 LYS B O 1
ATOM 2312 N N . ALA B 1 99 ? -10.258 -16.938 2.18 1 98.12 99 ALA B N 1
ATOM 2313 C CA . ALA B 1 99 ? -10.141 -15.82 1.248 1 98.12 99 ALA B CA 1
ATOM 2314 C C . ALA B 1 99 ? -8.75 -15.766 0.623 1 98.12 99 ALA B C 1
ATOM 2316 O O . ALA B 1 99 ? -8.539 -15.086 -0.381 1 98.12 99 ALA B O 1
ATOM 2317 N N . MET B 1 100 ? -7.793 -16.484 1.136 1 98.56 100 MET B N 1
ATOM 2318 C CA . MET B 1 100 ? -6.422 -16.469 0.634 1 98.56 100 MET B CA 1
ATOM 2319 C C . MET B 1 100 ? -6.242 -17.531 -0.457 1 98.56 100 MET B C 1
ATOM 2321 O O . MET B 1 100 ? -5.262 -17.484 -1.206 1 98.56 100 MET B O 1
ATOM 2325 N N . LEU B 1 101 ? -7.195 -18.422 -0.571 1 98.44 101 LEU B N 1
ATOM 2326 C CA . LEU B 1 101 ? -6.969 -19.609 -1.381 1 98.44 101 LEU B CA 1
ATOM 2327 C C . LEU B 1 101 ? -7.035 -19.281 -2.867 1 98.44 101 LEU B C 1
ATOM 2329 O O . LEU B 1 101 ? -6.184 -19.703 -3.643 1 98.44 101 LEU B O 1
ATOM 2333 N N . LEU B 1 102 ? -7.98 -18.484 -3.281 1 98.12 102 LEU B N 1
ATOM 2334 C CA . LEU B 1 102 ? -8.094 -18.172 -4.703 1 98.12 102 LEU B CA 1
ATOM 2335 C C . LEU B 1 102 ? -6.902 -17.344 -5.18 1 98.12 102 LEU B C 1
ATOM 2337 O O . LEU B 1 102 ? -6.32 -17.641 -6.223 1 98.12 102 LEU B O 1
ATOM 2341 N N . PRO B 1 103 ? -6.516 -16.312 -4.457 1 98.06 103 PRO B N 1
ATOM 2342 C CA . PRO B 1 103 ? -5.293 -15.586 -4.82 1 98.06 103 PRO B CA 1
ATOM 2343 C C . PRO B 1 103 ? -4.09 -16.516 -4.988 1 98.06 103 PRO B C 1
ATOM 2345 O O . PRO B 1 103 ? -3.334 -16.391 -5.953 1 98.06 103 PRO B O 1
ATOM 2348 N N . VAL B 1 104 ? -3.945 -17.469 -4.102 1 97.88 104 VAL B N 1
ATOM 2349 C CA . VAL B 1 104 ? -2.834 -18.422 -4.152 1 97.88 104 VAL B CA 1
ATOM 2350 C C . VAL B 1 104 ? -2.941 -19.281 -5.414 1 97.88 104 VAL B C 1
ATOM 2352 O O . VAL B 1 104 ? -1.954 -19.469 -6.125 1 97.88 104 VAL B O 1
ATOM 2355 N N . GLU B 1 105 ? -4.102 -19.703 -5.695 1 97.31 105 GLU B N 1
ATOM 2356 C CA . GLU B 1 105 ? -4.316 -20.516 -6.883 1 97.31 105 GLU B CA 1
ATOM 2357 C C . GLU B 1 105 ? -3.986 -19.734 -8.156 1 97.31 105 GLU B C 1
ATOM 2359 O O . GLU B 1 105 ? -3.348 -20.266 -9.062 1 97.31 105 GLU B O 1
ATOM 2364 N N . CYS B 1 106 ? -4.418 -18.516 -8.195 1 96.94 106 CYS B N 1
ATOM 2365 C CA . CYS B 1 106 ? -4.141 -17.672 -9.352 1 96.94 106 CYS B CA 1
ATOM 2366 C C . CYS B 1 106 ? -2.645 -17.438 -9.508 1 96.94 106 CYS B C 1
ATOM 2368 O O . CYS B 1 106 ? -2.131 -17.422 -10.633 1 96.94 106 CYS B O 1
ATOM 2370 N N . ALA B 1 107 ? -1.991 -17.266 -8.406 1 96.06 107 ALA B N 1
ATOM 2371 C CA . ALA B 1 107 ? -0.545 -17.062 -8.445 1 96.06 107 ALA B CA 1
ATOM 2372 C C . ALA B 1 107 ? 0.166 -18.312 -8.977 1 96.06 107 ALA B C 1
ATOM 2374 O O . ALA B 1 107 ? 1.15 -18.203 -9.711 1 96.06 107 ALA B O 1
ATOM 2375 N N . LEU B 1 108 ? -0.322 -19.5 -8.625 1 94.44 108 LEU B N 1
ATOM 2376 C CA . LEU B 1 108 ? 0.26 -20.734 -9.125 1 94.44 108 LEU B CA 1
ATOM 2377 C C . LEU B 1 108 ? 0.039 -20.891 -10.625 1 94.44 108 LEU B C 1
ATOM 2379 O O . LEU B 1 108 ? 0.937 -21.328 -11.352 1 94.44 108 LEU B O 1
ATOM 2383 N N . VAL B 1 109 ? -1.133 -20.484 -11.07 1 93.5 109 VAL B N 1
ATOM 2384 C CA . VAL B 1 109 ? -1.424 -20.516 -12.5 1 93.5 109 VAL B CA 1
ATOM 2385 C C . VAL B 1 109 ? -0.471 -19.562 -13.234 1 93.5 109 VAL B C 1
ATOM 2387 O O . VAL B 1 109 ? 0.121 -19.938 -14.25 1 93.5 109 VAL B O 1
ATOM 2390 N N . MET B 1 110 ? -0.317 -18.359 -12.758 1 91.62 110 MET B N 1
ATOM 2391 C CA . MET B 1 110 ? 0.594 -17.375 -13.344 1 91.62 110 MET B CA 1
ATOM 2392 C C . MET B 1 110 ? 2.023 -17.906 -13.359 1 91.62 110 MET B C 1
ATOM 2394 O O . MET B 1 110 ? 2.74 -17.734 -14.352 1 91.62 110 MET B O 1
ATOM 2398 N N . SER B 1 111 ? 2.396 -18.547 -12.273 1 88.25 111 SER B N 1
ATOM 2399 C CA . SER B 1 111 ? 3.74 -19.109 -12.156 1 88.25 111 SER B CA 1
ATOM 2400 C C . SER B 1 111 ? 3.986 -20.172 -13.219 1 88.25 111 SER B C 1
ATOM 2402 O O . SER B 1 111 ? 5.113 -20.344 -13.695 1 88.25 111 SER B O 1
ATOM 2404 N N . SER B 1 112 ? 2.969 -20.875 -13.547 1 88.38 112 SER B N 1
ATOM 2405 C CA . SER B 1 112 ? 3.09 -21.922 -14.57 1 88.38 112 SER B CA 1
ATOM 2406 C C . SER B 1 112 ? 3.322 -21.312 -15.945 1 88.38 112 SER B C 1
ATOM 2408 O O . SER B 1 112 ? 3.752 -22 -16.875 1 88.38 112 SER B O 1
ATOM 2410 N N . GLN B 1 113 ? 3.088 -20.031 -16.094 1 86.75 113 GLN B N 1
ATOM 2411 C CA . GLN B 1 113 ? 3.254 -19.344 -17.359 1 86.75 113 GLN B CA 1
ATOM 2412 C C . GLN B 1 113 ? 4.562 -18.562 -17.406 1 86.75 113 GLN B C 1
ATOM 2414 O O . GLN B 1 113 ? 4.746 -17.688 -18.25 1 86.75 113 GLN B O 1
ATOM 2419 N N . VAL B 1 114 ? 5.449 -18.75 -16.516 1 86 114 VAL B N 1
ATOM 2420 C CA . VAL B 1 114 ? 6.676 -17.984 -16.328 1 86 114 VAL B CA 1
ATOM 2421 C C . VAL B 1 114 ? 7.523 -18.047 -17.609 1 86 114 VAL B C 1
ATOM 2423 O O . VAL B 1 114 ? 8.125 -17.062 -18 1 86 114 VAL B O 1
ATOM 2426 N N . GLY B 1 115 ? 7.594 -19.25 -18.219 1 85.75 115 GLY B N 1
ATOM 2427 C CA . GLY B 1 115 ? 8.359 -19.375 -19.453 1 85.75 115 GLY B CA 1
ATOM 2428 C C . GLY B 1 115 ? 7.887 -18.438 -20.547 1 85.75 115 GLY B C 1
ATOM 2429 O O . GLY B 1 115 ? 8.695 -17.75 -21.188 1 85.75 115 GLY B O 1
ATOM 2430 N N . THR B 1 116 ? 6.641 -18.391 -20.766 1 88.56 116 THR B N 1
ATOM 2431 C CA . THR B 1 116 ? 6.047 -17.531 -21.766 1 88.56 116 THR B CA 1
ATOM 2432 C C . THR B 1 116 ? 6.285 -16.062 -21.438 1 88.56 116 THR B C 1
ATOM 2434 O O . THR B 1 116 ? 6.625 -15.258 -22.312 1 88.56 116 THR B O 1
ATOM 2437 N N . LEU B 1 117 ? 6.188 -15.672 -20.188 1 88 117 LEU B N 1
ATOM 2438 C CA . LEU B 1 117 ? 6.34 -14.281 -19.766 1 88 117 LEU B CA 1
ATOM 2439 C C . LEU B 1 117 ? 7.789 -13.828 -19.906 1 88 117 LEU B C 1
ATOM 2441 O O . LEU B 1 117 ? 8.047 -12.703 -20.344 1 88 117 LEU B O 1
ATOM 2445 N N . ILE B 1 118 ? 8.68 -14.727 -19.609 1 87.38 118 ILE B N 1
ATOM 2446 C CA . ILE B 1 118 ? 10.094 -14.391 -19.734 1 87.38 118 ILE B CA 1
ATOM 2447 C C . ILE B 1 118 ? 10.469 -14.242 -21.203 1 87.38 118 ILE B C 1
ATOM 2449 O O . ILE B 1 118 ? 11.211 -13.32 -21.562 1 87.38 118 ILE B O 1
ATOM 2453 N N . ARG B 1 119 ? 9.969 -15.109 -21.984 1 90.12 119 ARG B N 1
ATOM 2454 C CA . ARG B 1 119 ? 10.242 -15.039 -23.422 1 90.12 119 ARG B CA 1
ATOM 2455 C C . ARG B 1 119 ? 9.688 -13.758 -24.031 1 90.12 119 ARG B C 1
ATOM 2457 O O . ARG B 1 119 ? 10.32 -13.141 -24.891 1 90.12 119 ARG B O 1
ATOM 2464 N N . SER B 1 120 ? 8.57 -13.359 -23.594 1 89.5 120 SER B N 1
ATOM 2465 C CA . SER B 1 120 ? 7.875 -12.219 -24.172 1 89.5 120 SER B CA 1
ATOM 2466 C C . SER B 1 120 ? 8.422 -10.898 -23.641 1 89.5 120 SER B C 1
ATOM 2468 O O . SER B 1 120 ? 8.484 -9.906 -24.359 1 89.5 120 SER B O 1
ATOM 2470 N N . TYR B 1 121 ? 8.797 -10.844 -22.344 1 86.94 121 TYR B N 1
ATOM 2471 C CA . TYR B 1 121 ? 9.016 -9.539 -21.734 1 86.94 121 TYR B CA 1
ATOM 2472 C C . TYR B 1 121 ? 10.398 -9.469 -21.094 1 86.94 121 TYR B C 1
ATOM 2474 O O . TYR B 1 121 ? 10.789 -8.422 -20.578 1 86.94 121 TYR B O 1
ATOM 2482 N N . GLY B 1 122 ? 11.117 -10.57 -20.938 1 82.31 122 GLY B N 1
ATOM 2483 C CA . GLY B 1 122 ? 12.516 -10.523 -20.547 1 82.31 122 GLY B CA 1
ATOM 2484 C C . GLY B 1 122 ? 12.758 -11.008 -19.141 1 82.31 122 GLY B C 1
ATOM 2485 O O . GLY B 1 122 ? 11.82 -11.406 -18.438 1 82.31 122 GLY B O 1
ATOM 2486 N N . THR B 1 123 ? 13.961 -10.914 -18.688 1 79.25 123 THR B N 1
ATOM 2487 C CA . THR B 1 123 ? 14.461 -11.523 -17.469 1 79.25 123 THR B CA 1
ATOM 2488 C C . THR B 1 123 ? 13.953 -10.773 -16.234 1 79.25 123 THR B C 1
ATOM 2490 O O . THR B 1 123 ? 13.867 -11.344 -15.148 1 79.25 123 THR B O 1
ATOM 2493 N N . LYS B 1 124 ? 13.617 -9.516 -16.391 1 78.25 124 LYS B N 1
ATOM 2494 C CA . LYS B 1 124 ? 13.07 -8.766 -15.258 1 78.25 124 LYS B CA 1
ATOM 2495 C C . LYS B 1 124 ? 11.781 -9.391 -14.758 1 78.25 124 LYS B C 1
ATOM 2497 O O . LYS B 1 124 ? 11.5 -9.375 -13.555 1 78.25 124 LYS B O 1
ATOM 2502 N N . MET B 1 125 ? 11.055 -9.977 -15.664 1 84 125 MET B N 1
ATOM 2503 C CA . MET B 1 125 ? 9.82 -10.664 -15.297 1 84 125 MET B CA 1
ATOM 2504 C C . MET B 1 125 ? 10.109 -11.859 -14.398 1 84 125 MET B C 1
ATOM 2506 O O . MET B 1 125 ? 9.328 -12.18 -13.5 1 84 125 MET B O 1
ATOM 2510 N N . ARG B 1 126 ? 11.25 -12.383 -14.641 1 83.5 126 ARG B N 1
ATOM 2511 C CA . ARG B 1 126 ? 11.633 -13.547 -13.852 1 83.5 126 ARG B CA 1
ATOM 2512 C C . ARG B 1 126 ? 11.773 -13.188 -12.375 1 83.5 126 ARG B C 1
ATOM 2514 O O . ARG B 1 126 ? 11.297 -13.914 -11.5 1 83.5 126 ARG B O 1
ATOM 2521 N N . ALA B 1 127 ? 12.398 -12.125 -12.125 1 82.94 127 ALA B N 1
ATOM 2522 C CA . ALA B 1 127 ? 12.625 -11.688 -10.75 1 82.94 127 ALA B CA 1
ATOM 2523 C C . ALA B 1 127 ? 11.312 -11.344 -10.055 1 82.94 127 ALA B C 1
ATOM 2525 O O . ALA B 1 127 ? 11.094 -11.727 -8.906 1 82.94 127 ALA B O 1
ATOM 2526 N N . LEU B 1 128 ? 10.438 -10.695 -10.75 1 86.5 128 LEU B N 1
ATOM 2527 C CA . LEU B 1 128 ? 9.141 -10.312 -10.188 1 86.5 128 LEU B CA 1
ATOM 2528 C C . LEU B 1 128 ? 8.289 -11.539 -9.898 1 86.5 128 LEU B C 1
ATOM 2530 O O . LEU B 1 128 ? 7.676 -11.633 -8.828 1 86.5 128 LEU B O 1
ATOM 2534 N N . ILE B 1 129 ? 8.312 -12.445 -10.781 1 89.25 129 ILE B N 1
ATOM 2535 C CA . ILE B 1 129 ? 7.547 -13.672 -10.617 1 89.25 129 ILE B CA 1
ATOM 2536 C C . ILE B 1 129 ? 8.094 -14.484 -9.445 1 89.25 129 ILE B C 1
ATOM 2538 O O . ILE B 1 129 ? 7.336 -15.078 -8.68 1 89.25 129 ILE B O 1
ATOM 2542 N N . SER B 1 130 ? 9.391 -14.461 -9.328 1 86.69 130 SER B N 1
ATOM 2543 C CA . SER B 1 130 ? 10.023 -15.164 -8.219 1 86.69 130 SER B CA 1
ATOM 2544 C C . SER B 1 130 ? 9.586 -14.578 -6.879 1 86.69 130 SER B C 1
ATOM 2546 O O . SER B 1 130 ? 9.391 -15.312 -5.906 1 86.69 130 SER B O 1
ATOM 2548 N N . CYS B 1 131 ? 9.445 -13.273 -6.789 1 87.44 131 CYS B N 1
ATOM 2549 C CA . CYS B 1 131 ? 8.984 -12.625 -5.566 1 87.44 131 CYS B CA 1
ATOM 2550 C C . CYS B 1 131 ? 7.582 -13.102 -5.191 1 87.44 131 CYS B C 1
ATOM 2552 O O . CYS B 1 131 ? 7.312 -13.383 -4.023 1 87.44 131 CYS B O 1
ATOM 2554 N N . VAL B 1 132 ? 6.773 -13.18 -6.184 1 92.94 132 VAL B N 1
ATOM 2555 C CA . VAL B 1 132 ? 5.402 -13.633 -5.957 1 92.94 132 VAL B CA 1
ATOM 2556 C C . VAL B 1 132 ? 5.41 -15.086 -5.492 1 92.94 132 VAL B C 1
ATOM 2558 O O . VAL B 1 132 ? 4.73 -15.438 -4.523 1 92.94 132 VAL B O 1
ATOM 2561 N N . ARG B 1 133 ? 6.23 -15.883 -6.094 1 90.88 133 ARG B N 1
ATOM 2562 C CA . ARG B 1 133 ? 6.32 -17.297 -5.758 1 90.88 133 ARG B CA 1
ATOM 2563 C C . ARG B 1 133 ? 6.793 -17.5 -4.324 1 90.88 133 ARG B C 1
ATOM 2565 O O . ARG B 1 133 ? 6.242 -18.312 -3.588 1 90.88 133 ARG B O 1
ATOM 2572 N N . VAL B 1 134 ? 7.746 -16.781 -3.949 1 88.81 134 VAL B N 1
ATOM 2573 C CA . VAL B 1 134 ? 8.305 -16.906 -2.607 1 88.81 134 VAL B CA 1
ATOM 2574 C C . VAL B 1 134 ? 7.238 -16.547 -1.571 1 88.81 134 VAL B C 1
ATOM 2576 O O . VAL B 1 134 ? 7.082 -17.25 -0.571 1 88.81 134 VAL B O 1
ATOM 2579 N N . ARG B 1 135 ? 6.516 -15.523 -1.814 1 93.06 135 ARG B N 1
ATOM 2580 C CA . ARG B 1 135 ? 5.484 -15.109 -0.864 1 93.06 135 ARG B CA 1
ATOM 2581 C C . ARG B 1 135 ? 4.352 -16.125 -0.815 1 93.06 135 ARG B C 1
ATOM 2583 O O . ARG B 1 135 ? 3.764 -16.359 0.243 1 93.06 135 ARG B O 1
ATOM 2590 N N . VAL B 1 136 ? 4.094 -16.75 -1.951 1 94.94 136 VAL B N 1
ATOM 2591 C CA . VAL B 1 136 ? 3.098 -17.812 -1.97 1 94.94 136 VAL B CA 1
ATOM 2592 C C . VAL B 1 136 ? 3.555 -18.969 -1.077 1 94.94 136 VAL B C 1
ATOM 2594 O O . VAL B 1 136 ? 2.787 -19.453 -0.244 1 94.94 136 VAL B O 1
ATOM 2597 N N . TYR B 1 137 ? 4.785 -19.312 -1.215 1 92.69 137 TYR B N 1
ATOM 2598 C CA . TYR B 1 137 ? 5.309 -20.422 -0.42 1 92.69 137 TYR B CA 1
ATOM 2599 C C . TYR B 1 137 ? 5.344 -20.062 1.061 1 92.69 137 TYR B C 1
ATOM 2601 O O . TYR B 1 137 ? 4.984 -20.875 1.914 1 92.69 137 TYR B O 1
ATOM 2609 N N . GLN B 1 138 ? 5.75 -18.891 1.352 1 92.62 138 GLN B N 1
ATOM 2610 C CA . GLN B 1 138 ? 5.754 -18.438 2.736 1 92.62 138 GLN B CA 1
ATOM 2611 C C . GLN B 1 138 ? 4.348 -18.469 3.332 1 92.62 138 GLN B C 1
ATOM 2613 O O . GLN B 1 138 ? 4.164 -18.891 4.48 1 92.62 138 GLN B O 1
ATOM 2618 N N . LEU B 1 139 ? 3.41 -18.062 2.568 1 96.5 139 LEU B N 1
ATOM 2619 C CA . LEU B 1 139 ? 2.025 -18.047 3.029 1 96.5 139 LEU B CA 1
ATOM 2620 C C . LEU B 1 139 ? 1.52 -19.453 3.281 1 96.5 139 LEU B C 1
ATOM 2622 O O . LEU B 1 139 ? 0.926 -19.734 4.328 1 96.5 139 LEU B O 1
ATOM 2626 N N . LEU B 1 140 ? 1.837 -20.391 2.369 1 95.75 140 LEU B N 1
ATOM 2627 C CA . LEU B 1 140 ? 1.376 -21.766 2.492 1 95.75 140 LEU B CA 1
ATOM 2628 C C . LEU B 1 140 ? 1.999 -22.438 3.709 1 95.75 140 LEU B C 1
ATOM 2630 O O . LEU B 1 140 ? 1.376 -23.297 4.332 1 95.75 140 LEU B O 1
ATOM 2634 N N . MET B 1 141 ? 3.164 -21.969 4.062 1 95 141 MET B N 1
ATOM 2635 C CA . MET B 1 141 ? 3.828 -22.531 5.242 1 95 141 MET B CA 1
ATOM 2636 C C . MET B 1 141 ? 3.107 -22.109 6.52 1 95 141 MET B C 1
ATOM 2638 O O . MET B 1 141 ? 3.232 -22.766 7.551 1 95 141 MET B O 1
ATOM 2642 N N . LEU B 1 142 ? 2.367 -21.062 6.5 1 95.94 142 LEU B N 1
ATOM 2643 C CA . LEU B 1 142 ? 1.682 -20.547 7.684 1 95.94 142 LEU B CA 1
ATOM 2644 C C . LEU B 1 142 ? 0.255 -21.078 7.754 1 95.94 142 LEU B C 1
ATOM 2646 O O . LEU B 1 142 ? -0.376 -21.047 8.812 1 95.94 142 LEU B O 1
ATOM 2650 N N . LEU B 1 143 ? -0.288 -21.578 6.664 1 97.19 143 LEU B N 1
ATOM 2651 C CA . LEU B 1 143 ? -1.676 -22.031 6.613 1 97.19 143 LEU B CA 1
ATOM 2652 C C . LEU B 1 143 ? -1.783 -23.516 6.957 1 97.19 143 LEU B C 1
ATOM 2654 O O . LEU B 1 143 ? -0.863 -24.281 6.684 1 97.19 143 LEU B O 1
ATOM 2658 N N . PRO B 1 144 ? -2.881 -23.891 7.562 1 96.75 144 PRO B N 1
ATOM 2659 C CA . PRO B 1 144 ? -3.078 -25.344 7.758 1 96.75 144 PRO B CA 1
ATOM 2660 C C . PRO B 1 144 ? -3.121 -26.109 6.441 1 96.75 144 PRO B C 1
ATOM 2662 O O . PRO B 1 144 ? -3.916 -25.781 5.559 1 96.75 144 PRO B O 1
ATOM 2665 N N . PRO B 1 145 ? -2.352 -27.141 6.348 1 95.69 145 PRO B N 1
ATOM 2666 C CA . PRO B 1 145 ? -2.275 -27.891 5.09 1 95.69 145 PRO B CA 1
ATOM 2667 C C . PRO B 1 145 ? -3.639 -28.391 4.617 1 95.69 145 PRO B C 1
ATOM 2669 O O . PRO B 1 145 ? -3.883 -28.469 3.412 1 95.69 145 PRO B O 1
ATOM 2672 N N . LYS B 1 146 ? -4.441 -28.656 5.473 1 97.19 146 LYS B N 1
ATOM 2673 C CA . LYS B 1 146 ? -5.777 -29.141 5.133 1 97.19 146 LYS B CA 1
ATOM 2674 C C . LYS B 1 146 ? -6.551 -28.109 4.316 1 97.19 146 LYS B C 1
ATOM 2676 O O . LYS B 1 146 ? -7.41 -28.469 3.51 1 97.19 146 LYS B O 1
ATOM 2681 N N . SER B 1 147 ? -6.258 -26.828 4.469 1 97.5 147 SER B N 1
ATOM 2682 C CA . SER B 1 147 ? -7.004 -25.75 3.824 1 97.5 147 SER B CA 1
ATOM 2683 C C . SER B 1 147 ? -6.68 -25.672 2.338 1 97.5 147 SER B C 1
ATOM 2685 O O . SER B 1 147 ? -7.438 -25.078 1.562 1 97.5 147 SER B O 1
ATOM 2687 N N . TYR B 1 148 ? -5.605 -26.234 1.917 1 97.38 148 TYR B N 1
ATOM 2688 C CA . TYR B 1 148 ? -5.242 -26.078 0.512 1 97.38 148 TYR B CA 1
ATOM 2689 C C . TYR B 1 148 ? -4.84 -27.422 -0.088 1 97.38 148 TYR B C 1
ATOM 2691 O O . TYR B 1 148 ? -4.012 -27.484 -1.002 1 97.38 148 TYR B O 1
ATOM 2699 N N . GLU B 1 149 ? -5.352 -28.5 0.289 1 96.94 149 GLU B N 1
ATOM 2700 C CA . GLU B 1 149 ? -5.055 -29.859 -0.186 1 96.94 149 GLU B CA 1
ATOM 2701 C C . GLU B 1 149 ? -5.371 -30 -1.673 1 96.94 149 GLU B C 1
ATOM 2703 O O . GLU B 1 149 ? -4.684 -30.734 -2.391 1 96.94 149 GLU B O 1
ATOM 2708 N N . HIS B 1 150 ? -6.391 -29.359 -2.111 1 95.75 150 HIS B N 1
ATOM 2709 C CA . HIS B 1 150 ? -6.82 -29.438 -3.502 1 95.75 150 HIS B CA 1
ATOM 2710 C C . HIS B 1 150 ? -5.777 -28.844 -4.438 1 95.75 150 HIS B C 1
ATOM 2712 O O . HIS B 1 150 ? -5.828 -29.062 -5.652 1 95.75 150 HIS B O 1
ATOM 2718 N N . MET B 1 151 ? -4.793 -28.109 -3.861 1 95.62 151 MET B N 1
ATOM 2719 C CA . MET B 1 151 ? -3.775 -27.453 -4.676 1 95.62 151 MET B CA 1
ATOM 2720 C C . MET B 1 151 ? -2.48 -28.25 -4.676 1 95.62 151 MET B C 1
ATOM 2722 O O . MET B 1 151 ? -1.483 -27.844 -5.27 1 95.62 151 MET B O 1
ATOM 2726 N N . PHE B 1 152 ? -2.445 -29.422 -4.043 1 94.5 152 PHE B N 1
ATOM 2727 C CA . PHE B 1 152 ? -1.215 -30.188 -3.865 1 94.5 152 PHE B CA 1
ATOM 2728 C C . PHE B 1 152 ? -0.629 -30.594 -5.215 1 94.5 152 PHE B C 1
ATOM 2730 O O . PHE B 1 152 ? 0.588 -30.547 -5.406 1 94.5 152 PHE B O 1
ATOM 2737 N N . HIS B 1 153 ? -1.471 -30.906 -6.172 1 92.88 153 HIS B N 1
ATOM 2738 C CA . HIS B 1 153 ? -0.981 -31.312 -7.484 1 92.88 153 HIS B CA 1
ATOM 2739 C C . HIS B 1 153 ? -0.283 -30.156 -8.195 1 92.88 153 HIS B C 1
ATOM 2741 O O . HIS B 1 153 ? 0.814 -30.312 -8.727 1 92.88 153 HIS B O 1
ATOM 2747 N N . SER B 1 154 ? -0.947 -29.047 -8.164 1 92.44 154 SER B N 1
ATOM 2748 C CA . SER B 1 154 ? -0.368 -27.859 -8.781 1 92.44 154 SER B CA 1
ATOM 2749 C C . SER B 1 154 ? 0.928 -27.453 -8.094 1 92.44 154 SER B C 1
ATOM 2751 O O . SER B 1 154 ? 1.891 -27.062 -8.75 1 92.44 154 SER B O 1
ATOM 2753 N N . LEU B 1 155 ? 0.945 -27.547 -6.785 1 91.75 155 LEU B N 1
ATOM 2754 C CA . LEU B 1 155 ? 2.123 -27.188 -5.996 1 91.75 155 LEU B CA 1
ATOM 2755 C C . LEU B 1 155 ? 3.291 -28.109 -6.328 1 91.75 155 LEU B C 1
ATOM 2757 O O . LEU B 1 155 ? 4.426 -27.656 -6.492 1 91.75 155 LEU B O 1
ATOM 2761 N 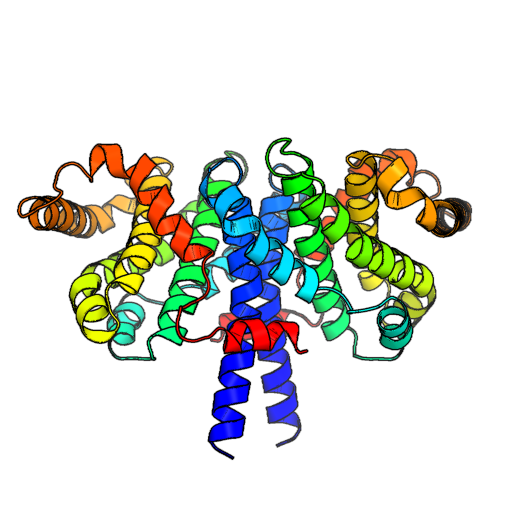N . LEU B 1 156 ? 2.996 -29.359 -6.441 1 89.44 156 LEU B N 1
ATOM 2762 C CA . LEU B 1 156 ? 4.035 -30.328 -6.77 1 89.44 156 LEU B CA 1
ATOM 2763 C C . LEU B 1 156 ? 4.613 -30.062 -8.156 1 89.44 156 LEU B C 1
ATOM 2765 O O . LEU B 1 156 ? 5.828 -30.109 -8.352 1 89.44 156 LEU B O 1
ATOM 2769 N N . ARG B 1 157 ? 3.777 -29.797 -9.086 1 88.81 157 ARG B N 1
ATOM 2770 C CA . ARG B 1 157 ? 4.223 -29.469 -10.438 1 88.81 157 ARG B CA 1
ATOM 2771 C C . ARG B 1 157 ? 5.152 -28.266 -10.43 1 88.81 157 ARG B C 1
ATOM 2773 O O . ARG B 1 157 ? 6.172 -28.25 -11.117 1 88.81 157 ARG B O 1
ATOM 2780 N N . GLU B 1 158 ? 4.77 -27.25 -9.648 1 86.19 158 GLU B N 1
ATOM 2781 C CA . GLU B 1 158 ? 5.578 -26.031 -9.547 1 86.19 158 GLU B CA 1
ATOM 2782 C C . GLU B 1 158 ? 6.926 -26.312 -8.891 1 86.19 158 GLU B C 1
ATOM 2784 O O . GLU B 1 158 ? 7.953 -25.797 -9.32 1 86.19 158 GLU B O 1
ATOM 2789 N N . LEU B 1 159 ? 6.863 -27.125 -7.871 1 83.38 159 LEU B N 1
ATOM 2790 C CA . LEU B 1 159 ? 8.086 -27.438 -7.137 1 83.38 159 LEU B CA 1
ATOM 2791 C C . LEU B 1 159 ? 9.039 -28.25 -8.008 1 83.38 159 LEU B C 1
ATOM 2793 O O . LEU B 1 159 ? 10.25 -28.016 -8 1 83.38 159 LEU B O 1
ATOM 2797 N N . VAL B 1 160 ? 8.562 -29.141 -8.797 1 83.19 160 VAL B N 1
ATOM 2798 C CA . VAL B 1 160 ? 9.367 -29.953 -9.703 1 83.19 160 VAL B CA 1
ATOM 2799 C C . VAL B 1 160 ? 9.953 -29.062 -10.805 1 83.19 160 VAL B C 1
ATOM 2801 O O . VAL B 1 160 ? 11.141 -29.188 -11.133 1 83.19 160 VAL B O 1
ATOM 2804 N N . ALA B 1 161 ? 9.141 -28.188 -11.352 1 79.75 161 ALA B N 1
ATOM 2805 C CA . ALA B 1 161 ? 9.602 -27.266 -12.391 1 79.75 161 ALA B CA 1
ATOM 2806 C C . ALA B 1 161 ? 10.758 -26.391 -11.875 1 79.75 161 ALA B C 1
ATOM 2808 O O . ALA B 1 161 ? 11.711 -26.141 -12.609 1 79.75 161 ALA B O 1
ATOM 2809 N N . GLU B 1 162 ? 10.68 -26 -10.695 1 74.56 1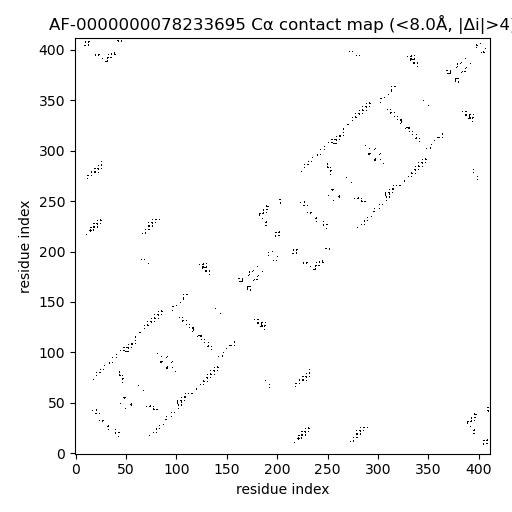62 GLU B N 1
ATOM 2810 C CA . GLU B 1 162 ? 11.719 -25.172 -10.094 1 74.56 162 GLU B CA 1
ATOM 2811 C C . GLU B 1 162 ? 13.023 -25.953 -9.93 1 74.56 162 GLU B C 1
ATOM 2813 O O . GLU B 1 162 ? 14.102 -25.406 -10.156 1 74.56 162 GLU B O 1
ATOM 2818 N N . VAL B 1 163 ? 12.898 -27.219 -9.492 1 71.44 163 VAL B N 1
ATOM 2819 C CA . VAL B 1 163 ? 14.062 -28.062 -9.266 1 71.44 163 VAL B CA 1
ATOM 2820 C C . VAL B 1 163 ? 14.711 -28.406 -10.609 1 71.44 163 VAL B C 1
ATOM 2822 O O . VAL B 1 163 ? 15.945 -28.438 -10.711 1 71.44 163 VAL B O 1
ATOM 2825 N N . THR B 1 164 ? 13.906 -28.656 -11.609 1 70.44 164 THR B N 1
ATOM 2826 C CA . THR B 1 164 ? 14.406 -29.031 -12.93 1 70.44 164 THR B CA 1
ATOM 2827 C C . THR B 1 164 ? 15.031 -27.828 -13.633 1 70.44 164 THR B C 1
ATOM 2829 O O . THR B 1 164 ? 16.016 -27.969 -14.367 1 70.44 164 THR B O 1
ATOM 2832 N N . LEU B 1 165 ? 14.43 -26.703 -13.617 1 59.38 165 LEU B N 1
ATOM 2833 C CA . LEU B 1 165 ? 15 -25.484 -14.203 1 59.38 165 LEU B CA 1
ATOM 2834 C C . LEU B 1 165 ? 16.297 -25.109 -13.492 1 59.38 165 LEU B C 1
ATOM 2836 O O . LEU B 1 165 ? 17.203 -24.531 -14.109 1 59.38 165 LEU B O 1
ATOM 2840 N N . SER B 1 166 ? 16.281 -25.234 -12.156 1 54.75 166 SER B N 1
ATOM 2841 C CA . SER B 1 166 ? 17.5 -24.969 -11.383 1 54.75 166 SER B CA 1
ATOM 2842 C C . SER B 1 166 ? 18.609 -25.953 -11.75 1 54.75 166 SER B C 1
ATOM 2844 O O . SER B 1 166 ? 19.781 -25.703 -11.461 1 54.75 166 SER B O 1
ATOM 2846 N N . ASP B 1 167 ? 18.422 -27.266 -12.055 1 48.44 167 ASP B N 1
ATOM 2847 C CA . ASP B 1 167 ? 19.453 -28.234 -12.422 1 48.44 167 ASP B CA 1
ATOM 2848 C C . ASP B 1 167 ? 20.281 -27.734 -13.609 1 48.44 167 ASP B C 1
ATOM 2850 O O . ASP B 1 167 ? 21.406 -28.188 -13.82 1 48.44 167 ASP B O 1
ATOM 2854 N N . ASP B 1 168 ? 19.891 -27.219 -14.719 1 43.97 168 ASP B N 1
ATOM 2855 C CA . ASP B 1 168 ? 21 -26.688 -15.508 1 43.97 168 ASP B CA 1
ATOM 2856 C C . ASP B 1 168 ? 21.891 -25.781 -14.672 1 43.97 168 ASP B C 1
ATOM 2858 O O . ASP B 1 168 ? 23.094 -26.016 -14.555 1 43.97 168 ASP B O 1
ATOM 2862 N N . GLN B 1 169 ? 22.141 -24.344 -14.867 1 38.5 169 GLN B N 1
ATOM 2863 C CA . GLN B 1 169 ? 23.109 -23.672 -14.031 1 38.5 169 GLN B CA 1
ATOM 2864 C C . GLN B 1 169 ? 22.766 -23.797 -12.547 1 38.5 169 GLN B C 1
ATOM 2866 O O . GLN B 1 169 ? 23.625 -24.062 -11.719 1 38.5 169 GLN B O 1
ATOM 2871 N N . ALA B 1 170 ? 21.859 -22.797 -11.773 1 35.66 170 ALA B N 1
ATOM 2872 C CA . ALA B 1 170 ? 21.688 -22.297 -10.414 1 35.66 170 ALA B CA 1
ATOM 2873 C C . ALA B 1 170 ? 20.734 -23.172 -9.617 1 35.66 170 ALA B C 1
ATOM 2875 O O . ALA B 1 170 ? 19.516 -22.969 -9.656 1 35.66 170 ALA B O 1
ATOM 2876 N N . SER B 1 171 ? 20.5 -24.438 -9.648 1 37.38 171 SER B N 1
ATOM 2877 C CA . SER B 1 171 ? 19.781 -25.391 -8.805 1 37.38 171 SER B CA 1
ATOM 2878 C C . SER B 1 171 ? 19.859 -25 -7.336 1 37.38 171 SER B C 1
ATOM 2880 O O . SER B 1 171 ? 19.141 -25.531 -6.496 1 37.38 171 SER B O 1
ATOM 2882 N N . GLN B 1 172 ? 21.031 -24.703 -6.773 1 39.03 172 GLN B N 1
ATOM 2883 C CA . GLN B 1 172 ? 21.359 -24.344 -5.395 1 39.03 172 GLN B CA 1
ATOM 2884 C C . GLN B 1 172 ? 20.375 -23.328 -4.836 1 39.03 172 GLN B C 1
ATOM 2886 O O . GLN B 1 172 ? 20.469 -22.938 -3.668 1 39.03 172 GLN B O 1
ATOM 2891 N N . VAL B 1 173 ? 19.688 -22.656 -5.602 1 37.25 173 VAL B N 1
ATOM 2892 C CA . VAL B 1 173 ? 18.922 -21.469 -5.25 1 37.25 173 VAL B CA 1
ATOM 2893 C C . VAL B 1 173 ? 17.609 -21.875 -4.574 1 37.25 173 VAL B C 1
ATOM 2895 O O . VAL B 1 173 ? 16.828 -21.031 -4.148 1 37.25 173 VAL B O 1
ATOM 2898 N N . MET B 1 174 ? 17.188 -23.141 -4.637 1 37.12 174 MET B N 1
ATOM 2899 C CA . MET B 1 174 ? 15.82 -23.359 -4.16 1 37.12 174 MET B CA 1
ATOM 2900 C C . MET B 1 174 ? 15.734 -23.172 -2.65 1 37.12 174 MET B C 1
ATOM 2902 O O . MET B 1 174 ? 14.766 -22.594 -2.15 1 37.12 174 MET B O 1
ATOM 2906 N N . THR B 1 175 ? 16.359 -24.219 -1.96 1 39.34 175 THR B N 1
ATOM 2907 C CA . THR B 1 175 ? 16.203 -24.234 -0.511 1 39.34 175 THR B CA 1
ATOM 2908 C C . THR B 1 175 ? 16.625 -22.906 0.092 1 39.34 175 THR B C 1
ATOM 2910 O O . THR B 1 175 ? 16.047 -22.453 1.087 1 39.34 175 THR B O 1
ATOM 2913 N N . SER B 1 176 ? 17.953 -22.594 0.003 1 39.97 176 SER B N 1
ATOM 2914 C CA . SER B 1 176 ? 18.609 -21.359 0.449 1 39.97 176 SER B CA 1
ATOM 2915 C C . SER B 1 176 ? 17.922 -20.125 -0.111 1 39.97 176 SER B C 1
ATOM 2917 O O . SER B 1 176 ? 18.344 -19 0.171 1 39.97 176 SER B O 1
ATOM 2919 N N . ILE B 1 177 ? 17.266 -20.156 -1.161 1 41.16 177 ILE B N 1
ATOM 2920 C CA . ILE B 1 177 ? 16.625 -19.219 -2.074 1 41.16 177 ILE B CA 1
ATOM 2921 C C . ILE B 1 177 ? 15.438 -18.547 -1.382 1 41.16 177 ILE B C 1
ATOM 2923 O O . ILE B 1 177 ? 14.977 -17.484 -1.807 1 41.16 177 ILE B O 1
ATOM 2927 N N . ALA B 1 178 ? 14.828 -19.312 -0.67 1 43.22 178 ALA B N 1
ATOM 2928 C CA . ALA B 1 178 ? 13.758 -18.625 0.046 1 43.22 178 ALA B CA 1
ATOM 2929 C C . ALA B 1 178 ? 14.258 -17.328 0.668 1 43.22 178 ALA B C 1
ATOM 2931 O O . ALA B 1 178 ? 13.57 -16.312 0.634 1 43.22 178 ALA B O 1
ATOM 2932 N N . GLY B 1 179 ? 15.305 -17.531 1.421 1 42.34 179 GLY B N 1
ATOM 2933 C CA . GLY B 1 179 ? 15.938 -16.406 2.086 1 42.34 179 GLY B CA 1
ATOM 2934 C C . GLY B 1 179 ? 16.5 -15.383 1.118 1 42.34 179 GLY B C 1
ATOM 2935 O O . GLY B 1 179 ? 16.281 -14.18 1.275 1 42.34 179 GLY B O 1
ATOM 2936 N N . VAL B 1 180 ? 17.484 -15.844 0.278 1 41.31 180 VAL B N 1
ATOM 2937 C CA . VAL B 1 180 ? 18.312 -15.102 -0.67 1 41.31 180 VAL B CA 1
ATOM 2938 C C . VAL B 1 180 ? 17.469 -14.664 -1.862 1 41.31 180 VAL B C 1
ATOM 2940 O O . VAL B 1 180 ? 17.656 -13.57 -2.395 1 41.31 180 VAL B O 1
ATOM 2943 N N . MET B 1 181 ? 16.75 -15.578 -2.471 1 43.62 181 MET B N 1
ATOM 2944 C CA . MET B 1 181 ? 15.922 -15.359 -3.646 1 43.62 181 MET B CA 1
ATOM 2945 C C . MET B 1 181 ? 14.977 -14.18 -3.434 1 43.62 181 MET B C 1
ATOM 2947 O O . MET B 1 181 ? 14.547 -13.547 -4.395 1 43.62 181 MET B O 1
ATOM 2951 N N . CYS B 1 182 ? 14.562 -14.062 -2.24 1 47.44 182 CYS B N 1
ATOM 2952 C CA . CYS B 1 182 ? 13.656 -12.992 -1.864 1 47.44 182 CYS B CA 1
ATOM 2953 C C . CYS B 1 182 ? 14.328 -11.625 -2.014 1 47.44 182 CYS B C 1
ATOM 2955 O O . CYS B 1 182 ? 13.672 -10.641 -2.363 1 47.44 182 CYS B O 1
ATOM 2957 N N . SER B 1 183 ? 15.742 -11.805 -1.779 1 50.66 183 SER B N 1
ATOM 2958 C CA . SER B 1 183 ? 16.359 -10.484 -1.759 1 50.66 183 SER B CA 1
ATOM 2959 C C . SER B 1 183 ? 16.406 -9.867 -3.156 1 50.66 183 SER B C 1
ATOM 2961 O O . SER B 1 183 ? 16.047 -8.703 -3.34 1 50.66 183 SER B O 1
ATOM 2963 N N . GLY B 1 184 ? 16.922 -10.688 -4.168 1 51.69 184 GLY B N 1
ATOM 2964 C CA . GLY B 1 184 ? 17 -10.148 -5.516 1 51.69 184 GLY B CA 1
ATOM 2965 C C . GLY B 1 184 ? 15.641 -9.836 -6.109 1 51.69 184 GLY B C 1
ATOM 2966 O O . GLY B 1 184 ? 15.438 -8.758 -6.664 1 51.69 184 GLY B O 1
ATOM 2967 N N . ALA B 1 185 ? 14.852 -10.773 -5.93 1 53.31 185 ALA B N 1
ATOM 2968 C CA . ALA B 1 185 ? 13.492 -10.625 -6.449 1 53.31 185 ALA B CA 1
ATOM 2969 C C . ALA B 1 185 ? 12.773 -9.469 -5.766 1 53.31 185 ALA B C 1
ATOM 2971 O O . ALA B 1 185 ? 12.078 -8.688 -6.418 1 53.31 185 ALA B O 1
ATOM 2972 N N . GLU B 1 186 ? 13.234 -9.305 -4.645 1 66 186 GLU B N 1
ATOM 2973 C CA . GLU B 1 186 ? 12.562 -8.242 -3.906 1 66 186 GLU B CA 1
ATOM 2974 C C . GLU B 1 186 ? 13.055 -6.867 -4.344 1 66 186 GLU B C 1
ATOM 2976 O O . GLU B 1 186 ? 12.32 -5.883 -4.273 1 66 186 GLU B O 1
ATOM 2981 N N . HIS B 1 187 ? 14.328 -6.988 -4.891 1 68.81 187 HIS B N 1
ATOM 2982 C CA . HIS B 1 187 ? 14.852 -5.734 -5.418 1 68.81 187 HIS B CA 1
ATOM 2983 C C . HIS B 1 187 ? 14.016 -5.242 -6.594 1 68.81 187 HIS B C 1
ATOM 2985 O O . HIS B 1 187 ? 13.758 -4.043 -6.719 1 68.81 187 HIS B O 1
ATOM 2991 N N . THR B 1 188 ? 13.531 -6.156 -7.27 1 69.56 188 THR B N 1
ATOM 2992 C CA . THR B 1 188 ? 12.797 -5.805 -8.477 1 69.56 188 THR B CA 1
ATOM 2993 C C . THR B 1 188 ? 11.406 -5.266 -8.133 1 69.56 188 THR B C 1
ATOM 2995 O O . THR B 1 188 ? 10.828 -4.496 -8.898 1 69.56 188 THR B O 1
ATOM 2998 N N . LEU B 1 189 ? 10.945 -5.598 -6.93 1 75.62 189 LEU B N 1
ATOM 2999 C CA . LEU B 1 189 ? 9.641 -5.117 -6.488 1 75.62 189 LEU B CA 1
ATOM 3000 C C . LEU B 1 189 ? 9.672 -3.613 -6.227 1 75.62 189 LEU B C 1
ATOM 3002 O O . LEU B 1 189 ? 8.648 -2.939 -6.332 1 75.62 189 LEU B O 1
ATOM 3006 N N . LEU B 1 190 ? 10.961 -3.191 -6.035 1 76.94 190 LEU B N 1
ATOM 3007 C CA . LEU B 1 190 ? 11.086 -1.798 -5.617 1 76.94 190 LEU B CA 1
ATOM 3008 C C . LEU B 1 190 ? 11.766 -0.967 -6.699 1 76.94 190 LEU B C 1
ATOM 3010 O O . LEU B 1 190 ? 11.664 0.262 -6.703 1 76.94 190 LEU B O 1
ATOM 3014 N N . ALA B 1 191 ? 12.398 -1.68 -7.637 1 73.19 191 ALA B N 1
ATOM 3015 C CA . ALA B 1 191 ? 13.195 -0.991 -8.648 1 73.19 191 ALA B CA 1
ATOM 3016 C C . ALA B 1 191 ? 12.312 -0.495 -9.789 1 73.19 191 ALA B C 1
ATOM 3018 O O . ALA B 1 191 ? 11.281 -1.098 -10.094 1 73.19 191 ALA B O 1
ATOM 3019 N N . PRO B 1 192 ? 12.797 0.765 -10.359 1 68.69 192 PRO B N 1
ATOM 3020 C CA . PRO B 1 192 ? 12.055 1.242 -11.531 1 68.69 192 PRO B CA 1
ATOM 3021 C C . PRO B 1 192 ? 12.234 0.345 -12.75 1 68.69 192 PRO B C 1
ATOM 3023 O O . PRO B 1 192 ? 13.25 -0.352 -12.867 1 68.69 192 PRO B O 1
ATOM 3026 N N . TRP B 1 193 ? 11.258 0.206 -13.477 1 59.5 193 TRP B N 1
ATOM 3027 C CA . TRP B 1 193 ? 11.406 -0.581 -14.695 1 59.5 193 TRP B CA 1
ATOM 3028 C C . TRP B 1 193 ? 12.344 0.113 -15.68 1 59.5 193 TRP B C 1
ATOM 3030 O O . TRP B 1 193 ? 12.391 1.344 -15.734 1 59.5 193 TRP B O 1
ATOM 3040 N N . SER B 1 194 ? 13.531 -0.342 -15.969 1 54.97 194 SER B N 1
ATOM 3041 C CA . SER B 1 194 ? 14.531 0.261 -16.844 1 54.97 194 SER B CA 1
ATOM 3042 C C . SER B 1 194 ? 13.906 1.285 -17.781 1 54.97 194 SER B C 1
ATOM 3044 O O . SER B 1 194 ? 14.531 2.295 -18.109 1 54.97 194 SER B O 1
ATOM 3046 N N . GLY B 1 195 ? 13.117 1.014 -18.656 1 44.53 195 GLY B N 1
ATOM 3047 C CA . GLY B 1 195 ? 12.562 2.096 -19.453 1 44.53 195 GLY B CA 1
ATOM 3048 C C . GLY B 1 195 ? 11.898 3.17 -18.609 1 44.53 195 GLY B C 1
ATOM 3049 O O . GLY B 1 195 ? 11.234 4.066 -19.141 1 44.53 195 GLY B O 1
ATOM 3050 N N . GLY B 1 196 ? 12 3.451 -17.375 1 46.06 196 GLY B N 1
ATOM 3051 C CA . GLY B 1 196 ? 11.391 3.621 -16.078 1 46.06 196 GLY B CA 1
ATOM 3052 C C . GLY B 1 196 ? 11.586 5.012 -15.5 1 46.06 196 GLY B C 1
ATOM 3053 O O . GLY B 1 196 ? 11.172 5.289 -14.367 1 46.06 196 GLY B O 1
ATOM 3054 N N . ALA B 1 197 ? 12.719 5.512 -15.625 1 46.22 197 ALA B N 1
ATOM 3055 C CA . ALA B 1 197 ? 12.766 6.953 -15.391 1 46.22 197 ALA B CA 1
ATOM 3056 C C . ALA B 1 197 ? 11.406 7.594 -15.672 1 46.22 197 ALA B C 1
ATOM 3058 O O . ALA B 1 197 ? 11 8.531 -14.984 1 46.22 197 ALA B O 1
ATOM 3059 N N . THR B 1 198 ? 10.898 7.055 -16.656 1 49.78 198 THR B N 1
ATOM 3060 C CA . THR B 1 198 ? 9.695 7.676 -17.203 1 49.78 198 THR B CA 1
ATOM 3061 C C . THR B 1 198 ? 8.523 7.496 -16.25 1 49.78 198 THR B C 1
ATOM 3063 O O . THR B 1 198 ? 7.727 8.414 -16.062 1 49.78 198 THR B O 1
ATOM 3066 N N . ASP B 1 199 ? 8.406 6.309 -15.695 1 55.41 199 ASP B N 1
ATOM 3067 C CA . ASP B 1 199 ? 7.215 6.062 -14.883 1 55.41 199 ASP B CA 1
ATOM 3068 C C . ASP B 1 199 ? 7.289 6.805 -13.555 1 55.41 199 ASP B C 1
ATOM 3070 O O . ASP B 1 199 ? 6.305 7.402 -13.109 1 55.41 199 ASP B O 1
ATOM 3074 N N . GLN B 1 200 ? 8.516 6.734 -13.031 1 55.16 200 GLN B N 1
ATOM 3075 C CA . GLN B 1 200 ? 8.719 7.57 -11.852 1 55.16 200 GLN B CA 1
ATOM 3076 C C . GLN B 1 200 ? 8.516 9.047 -12.18 1 55.16 200 GLN B C 1
ATOM 3078 O O . GLN B 1 200 ? 7.91 9.781 -11.398 1 55.16 200 GLN B O 1
ATOM 3083 N N . ALA B 1 201 ? 9.078 9.227 -13.281 1 58.81 201 ALA B N 1
ATOM 3084 C CA . ALA B 1 201 ? 8.93 10.594 -13.75 1 58.81 201 ALA B CA 1
ATOM 3085 C C . ALA B 1 201 ? 7.461 10.969 -13.93 1 58.81 201 ALA B C 1
ATOM 3087 O O . ALA B 1 201 ? 7.074 12.117 -13.711 1 58.81 201 ALA B O 1
ATOM 3088 N N . LEU B 1 202 ? 6.703 9.914 -14.148 1 56.94 202 LEU B N 1
ATOM 3089 C CA . LEU B 1 202 ? 5.281 10.156 -14.375 1 56.94 202 LEU B CA 1
ATOM 3090 C C . LEU B 1 202 ? 4.574 10.5 -13.062 1 56.94 202 LEU B C 1
ATOM 3092 O O . LEU B 1 202 ? 3.65 11.32 -13.055 1 56.94 202 LEU B O 1
ATOM 3096 N N . VAL B 1 203 ? 5.062 9.875 -12.047 1 63.53 203 VAL B N 1
ATOM 3097 C CA . VAL B 1 203 ? 4.398 10.094 -10.766 1 63.53 203 VAL B CA 1
ATOM 3098 C C . VAL B 1 203 ? 4.926 11.367 -10.125 1 63.53 203 VAL B C 1
ATOM 3100 O O . VAL B 1 203 ? 4.164 12.125 -9.516 1 63.53 203 VAL B O 1
ATOM 3103 N N . GLU B 1 204 ? 6.195 11.656 -10.336 1 59.06 204 GLU B N 1
ATOM 3104 C CA . GLU B 1 204 ? 6.824 12.828 -9.734 1 59.06 204 GLU B CA 1
ATOM 3105 C C . GLU B 1 204 ? 6.32 14.117 -10.391 1 59.06 204 GLU B C 1
ATOM 3107 O O . GLU B 1 204 ? 6.262 15.164 -9.742 1 59.06 204 GLU B O 1
ATOM 3112 N N . ASP B 1 205 ? 6.133 14.016 -11.703 1 54.81 205 ASP B N 1
ATOM 3113 C CA . ASP B 1 205 ? 5.785 15.227 -12.445 1 54.81 205 ASP B CA 1
ATOM 3114 C C . ASP B 1 205 ? 4.348 15.648 -12.156 1 54.81 205 ASP B C 1
ATOM 3116 O O . ASP B 1 205 ? 3.836 16.594 -12.766 1 54.81 205 ASP B O 1
ATOM 3120 N N . GLN B 1 206 ? 3.697 14.898 -11.148 1 53.34 206 GLN B N 1
ATOM 3121 C CA . GLN B 1 206 ? 2.328 15.336 -10.898 1 53.34 206 GLN B CA 1
ATOM 3122 C C . GLN B 1 206 ? 2.217 16.047 -9.555 1 53.34 206 GLN B C 1
ATOM 3124 O O . GLN B 1 206 ? 2.934 15.727 -8.609 1 53.34 206 GLN B O 1
#

Radius of gyration: 21.53 Å; Cα contacts (8 Å, |Δi|>4): 475; chains: 2; bounding box: 45×59×57 Å

pLDDT: mean 81.34, std 18.65, range [32.44, 98.56]

Solvent-accessible surface area (backbone atoms only — not comparable to full-atom values): 22008 Å² total; per-residue (Å²): 109,69,64,58,50,51,47,51,48,48,44,50,49,43,48,27,34,44,28,17,36,53,29,41,43,60,67,41,59,92,43,70,42,42,64,76,34,42,72,51,52,54,55,50,45,49,60,47,41,64,95,38,62,68,55,35,64,59,42,82,85,51,83,53,62,67,57,46,51,43,44,43,33,33,36,35,24,33,44,43,49,51,40,56,38,54,74,31,77,88,52,46,40,72,67,51,52,58,66,48,47,59,54,48,52,31,51,52,55,49,59,73,42,44,67,61,46,28,73,73,60,31,68,69,49,48,33,38,51,46,32,38,48,47,45,47,51,55,40,55,71,65,44,64,66,80,80,51,56,90,46,47,65,61,50,48,53,52,54,49,50,52,53,56,64,16,57,69,87,69,44,76,48,60,82,65,15,57,70,55,45,38,42,60,11,41,36,51,53,56,47,74,60,80,90,39,64,56,49,57,46,45,51,61,75,99,109,68,64,57,51,51,46,51,47,48,47,51,50,44,48,28,36,45,28,17,35,52,29,40,44,60,68,40,59,92,43,71,43,44,64,76,36,41,74,50,51,54,55,49,43,49,59,48,42,64,95,38,62,68,54,36,63,59,42,79,84,53,83,52,62,67,57,48,52,41,44,43,35,34,35,36,24,33,44,43,50,51,40,57,37,54,74,30,78,90,52,45,40,71,68,52,53,59,65,48,49,59,56,48,52,31,50,53,56,48,57,71,42,44,68,61,46,30,73,74,60,32,69,68,48,48,32,37,51,46,32,38,49,49,44,48,52,56,39,55,71,67,45,65,65,80,80,52,55,91,46,48,64,61,49,49,54,52,53,48,52,52,52,56,64,14,58,68,88,67,41,76,46,61,81,65,14,60,70,53,45,39,42,61,11,41,37,50,53,57,48,70,57,83,91,18,68,53,50,54,44,48,50,64,76,100

Nearest PDB structures (foldseek):
  6e9v-assembly1_Q  TM=5.526E-01  e=2.515E-01  synthetic construct
  8fit-assembly1_A  TM=4.575E-01  e=5.958E+00  synthetic construct
  7vg5-assembly1_B  TM=2.498E-01  e=4.488E+00  Methylorubrum extorquens AM1
  6w2r-assembly3_C  TM=2.237E-01  e=3.224E+00  synthetic construct
  6w2r-assembly3_C  TM=2.238E-01  e=3.052E+00  synthetic construct

InterPro domains:
  IPR040108 Laa1/Sip1/HEATR5 [PTHR21663] (1-206)

Sequence (412 aa):
MLKTATQQSRLAVAKISAGYILLNAVVSMGSPIVKENMPRIIQLWRTAFPRSTKEAEAEKGRGDAFSWQCALEQRSGALGVMLAVANQRELADDDAIKAMLLPVECALVMSSQVGTLIRSYGTKMRALISCVRVRVYQLLMLLPPKSYEHMFHSLLRELVAEVTLSDDQASQVMTSIAGVMCSGAEHTLLAPWSGGATDQALVEDQMLKTATQQSRLAVAKISAGYILLNAVVSMGSPIVKENMPRIIQLWRTAFPRSTKEAEAEKGRGDAFSWQCALEQRSGALGVMLAVANQRELADDDAIKAMLLPVECALVMSSQVGTLIRSYGTKMRALISCVRVRVYQLLMLLPPKSYEHMFHSLLRELVAEVTLSDDQASQVMTSIAGVMCSGAEHTLLAPWSGGATDQALVEDQ